Protein AF-A0A947KKY6-F1 (afdb_monomer_lite)

pLDDT: mean 88.49, std 14.15, range [33.12, 98.75]

Secondary structure (DSSP, 8-state):
--S--HHHHHHHHHHHHHHHHHHT-HHHHHHHHHHHHHHHHHHHSGGGGSTTTTSTTTT-TTHHIIIIIIIHHHHGGGPPPPP------S-HHHHHHHHHHHHTTHHHHHHHHHHHHHHH-TT--HHHHHHHHHHHHHHHHHHHHHHHHHHHHHHHHHHHHTT-PPPTTPPP-EEEETTT-SSHHHHHHH--TT-EEEE-SEEEE--EE-TT---EEEETHHHH--HHHHHHEEEE--SSP--SEEE-S---TT-EEES-EEEE-S-SSS-SSEEEES---EEEEEEEEE-----TT-------S-SSEEEES-EEEEEEEEEES-EESB-SSEEEES-EEEEES-EEES-EE--BTTTTEEE-SSEEEES-EEEEEEEEEES-EE-SSEEE-SSEEEES-EEEEEEEEEE--EEPTT-TTT-EEE-SSEEEETT-EEEEES-EEES-SSS-SEEE--SSTT-EEEEES-EETTHHHHSEEESSSEEEE-TT-B-----EEETTTTEEEEPTT-TTTT-S---------TT-----PPPP--SSSSPPSSSS---------------SS-EEPPPBSSSBSSEEEEEEEESSSEEEEEEEEETTS-EEEEEEEEEE-SEEEEEEEE-TTSPSEEEEEEEEETTEEEEEEEEE--

Sequence (654 aa):
NNNGTIPWVIDEWTETFSNLMASGDWTNAWQIAAELGHYVADSHQPLHLTVNYDGEDTGNDGIHWRYESKLFSYYLNSLPLPEGTGKYWSNTLDSVFGYIDDIYPYVDSILIDDDAASSLDPYYGSVYYESMWSELETLSIDVIHQAIMDLADIWVTAWENAGKPLPPEYQPRTIHVPTDFLSIQSAINAANDGDTVMVETGNYIETIDFNGKNIIVTSNFILTADTADISQTVIQGRTPLASVVAFHSNENSSATLCGFTIISQQNELDGGGISIYSASPTLSHLRITTKEETILGKPAVYGGSGGGIYLESSQSILSDITLTKNEAMSGGGVCALNSKLRMENLQVYQNFATGGGFSFLAQGSGMAFTNSSVFIKNSIIAKNTAAGAIIYGFGLYSNNSDIEMINVTITGNRFADGTEAYAIGSGGGIYMDNSSNLNVLNSILWDNATAEEIYVTNSGDSGAIAISHSDIEGGVDAGIELNSGQLFWLDGNFSADPQFTDTTSGDYHLLQNSACIDAGVQDTMITYNQNMDTLYFPVLEYSGTAPDIGALESSYPVTIFSTAEFPAGFHLAQNYPNPFNPETTIQYEVPRAVFVKLEIFNMVGQKIVTLVNEWQEPGRYSIDWDASQYSTGIYFYRLLADDYSSVKRCIFVK

Radius of gyration: 40.09 Å; chains: 1; bounding box: 79×69×134 Å

Structure (mmCIF, N/CA/C/O backbone):
data_AF-A0A947KKY6-F1
#
_entry.id   AF-A0A947KKY6-F1
#
loop_
_atom_site.group_PDB
_atom_site.id
_atom_site.type_symbol
_atom_site.label_atom_id
_atom_site.label_alt_id
_atom_site.label_comp_id
_atom_site.label_asym_id
_atom_site.label_entity_id
_atom_site.label_seq_id
_atom_site.pdbx_PDB_ins_code
_atom_site.Cartn_x
_atom_site.Cartn_y
_atom_site.Cartn_z
_atom_site.occupancy
_atom_site.B_iso_or_equiv
_atom_site.auth_seq_id
_atom_site.auth_comp_id
_atom_site.auth_asym_id
_atom_site.auth_atom_id
_atom_site.pdbx_PDB_model_num
ATOM 1 N N . ASN A 1 1 ? -21.334 -21.062 54.654 1.00 37.06 1 ASN A N 1
ATOM 2 C CA . ASN A 1 1 ? -20.936 -19.667 54.393 1.00 37.06 1 ASN A CA 1
ATOM 3 C C . ASN A 1 1 ? -21.388 -19.344 52.985 1.00 37.06 1 ASN A C 1
ATOM 5 O O . ASN A 1 1 ? -20.664 -19.682 52.065 1.00 37.06 1 ASN A O 1
ATOM 9 N N . ASN A 1 2 ? -22.616 -18.841 52.825 1.00 49.62 2 ASN A N 1
ATOM 10 C CA . ASN A 1 2 ? -23.270 -18.688 51.514 1.00 49.62 2 ASN A CA 1
ATOM 11 C C . ASN A 1 2 ? -23.560 -17.221 51.143 1.00 49.62 2 ASN A C 1
ATOM 13 O O . ASN A 1 2 ? -24.287 -16.986 50.188 1.00 49.62 2 ASN A O 1
ATOM 17 N N . ASN A 1 3 ? -23.015 -16.244 51.873 1.00 60.94 3 ASN A N 1
ATOM 18 C CA . ASN A 1 3 ? -23.321 -14.828 51.664 1.00 60.94 3 ASN A CA 1
ATOM 19 C C . ASN A 1 3 ? -21.999 -14.114 51.346 1.00 60.94 3 ASN A C 1
ATOM 21 O O . ASN A 1 3 ? -21.095 -14.152 52.180 1.00 60.94 3 ASN A O 1
ATOM 25 N N . GLY A 1 4 ? -21.862 -13.557 50.137 1.00 71.56 4 GLY A N 1
ATOM 26 C CA . GLY A 1 4 ? -20.655 -12.841 49.687 1.00 71.56 4 GLY A CA 1
ATOM 27 C C . GLY A 1 4 ? -20.015 -13.367 48.394 1.00 71.56 4 GLY A C 1
ATOM 28 O O . GLY A 1 4 ? -18.795 -13.488 48.321 1.00 71.56 4 GLY A O 1
ATOM 29 N N . THR A 1 5 ? -20.812 -13.729 47.382 1.00 87.25 5 THR A N 1
ATOM 30 C CA . THR A 1 5 ? -20.303 -14.228 46.087 1.00 87.25 5 THR A CA 1
ATOM 31 C C . THR A 1 5 ? -20.136 -13.143 45.024 1.00 87.25 5 THR A C 1
ATOM 33 O O . THR A 1 5 ? -19.489 -13.410 44.020 1.00 87.25 5 THR A O 1
ATOM 36 N N . ILE A 1 6 ? -20.683 -11.940 45.236 1.00 91.75 6 ILE A N 1
ATOM 37 C CA . ILE A 1 6 ? -20.732 -10.851 44.243 1.00 91.75 6 ILE A CA 1
ATOM 38 C C . ILE A 1 6 ? -19.373 -10.572 43.569 1.00 91.75 6 ILE A C 1
ATOM 40 O O . ILE A 1 6 ? -19.343 -10.616 42.341 1.00 91.75 6 ILE A O 1
ATOM 44 N N . PRO A 1 7 ? -18.247 -10.386 44.297 1.00 95.12 7 PRO A N 1
ATOM 45 C CA . PRO A 1 7 ? -16.957 -10.107 43.656 1.00 95.12 7 PRO A CA 1
ATOM 46 C C . PRO A 1 7 ? -16.520 -11.188 42.670 1.00 95.12 7 PRO A C 1
ATOM 48 O O . PRO A 1 7 ? -16.050 -10.895 41.577 1.00 95.12 7 PRO A O 1
ATOM 51 N N . TRP A 1 8 ? -16.740 -12.447 43.045 1.00 95.19 8 TRP A N 1
ATOM 52 C CA . TRP A 1 8 ? -16.384 -13.610 42.239 1.00 95.19 8 TRP A CA 1
ATOM 53 C C . TRP A 1 8 ? -17.283 -13.755 41.014 1.00 95.19 8 TRP A C 1
ATOM 55 O O . TRP A 1 8 ? -16.797 -14.114 39.951 1.00 95.19 8 TRP A O 1
ATOM 65 N N . VAL A 1 9 ? -18.580 -13.459 41.157 1.00 95.31 9 VAL A N 1
ATOM 66 C CA . VAL A 1 9 ? -19.529 -13.491 40.035 1.00 95.31 9 VAL A CA 1
ATOM 67 C C . VAL A 1 9 ? -19.189 -12.401 39.026 1.00 95.31 9 VAL A C 1
ATOM 69 O O . VAL A 1 9 ? -19.140 -12.691 37.837 1.00 95.31 9 VAL A O 1
ATOM 72 N N . ILE A 1 10 ? -18.904 -11.175 39.481 1.00 97.75 10 ILE A N 1
ATOM 73 C CA . ILE A 1 10 ? -18.508 -10.074 38.592 1.00 97.75 10 ILE A CA 1
ATOM 74 C C . ILE A 1 10 ? -17.217 -10.427 37.842 1.00 97.75 10 ILE A C 1
ATOM 76 O O . ILE A 1 10 ? -17.155 -10.235 36.629 1.00 97.75 10 ILE A O 1
ATOM 80 N N . ASP A 1 11 ? -16.212 -10.979 38.525 1.00 97.44 11 ASP A N 1
ATOM 81 C CA . ASP A 1 11 ? -14.949 -11.405 37.906 1.00 97.44 11 ASP A CA 1
ATOM 82 C C . ASP A 1 11 ? -15.165 -12.518 36.859 1.00 97.44 11 ASP A C 1
ATOM 84 O O . ASP A 1 11 ? -14.829 -12.343 35.685 1.00 97.44 11 ASP A O 1
ATOM 88 N N . GLU A 1 12 ? -15.844 -13.608 37.241 1.00 97.12 12 GLU A N 1
ATOM 89 C CA . GLU A 1 12 ? -16.170 -14.738 36.353 1.00 97.12 12 GLU A CA 1
ATOM 90 C C . GLU A 1 12 ? -16.980 -14.289 35.130 1.00 97.12 12 GLU A C 1
ATOM 92 O O . GLU A 1 12 ? -16.776 -14.756 34.004 1.00 97.12 12 GLU A O 1
ATOM 97 N N . TRP A 1 13 ? -17.920 -13.369 35.324 1.00 97.62 13 TRP A N 1
ATOM 98 C CA . TRP A 1 13 ? -18.768 -12.888 34.246 1.00 97.62 13 TRP A CA 1
ATOM 99 C C . TRP A 1 13 ? -18.091 -11.856 33.364 1.00 97.62 13 TRP A C 1
ATOM 101 O O . TRP A 1 13 ? -18.391 -11.811 32.175 1.00 97.62 13 TRP A O 1
ATOM 111 N N . THR A 1 14 ? -17.135 -11.089 33.885 1.00 98.12 14 THR A N 1
ATOM 112 C CA . THR A 1 14 ? -16.266 -10.237 33.063 1.00 98.12 14 THR A CA 1
ATOM 113 C C . THR A 1 14 ? -15.424 -11.103 32.122 1.00 98.12 14 THR A C 1
ATOM 115 O O . THR A 1 14 ? -15.345 -10.826 30.921 1.00 98.12 14 THR A O 1
ATOM 118 N N . GLU A 1 15 ? -14.862 -12.209 32.622 1.00 97.50 15 GLU A N 1
ATOM 119 C CA . GLU A 1 15 ? -14.154 -13.194 31.793 1.00 97.50 15 GLU A CA 1
ATOM 120 C C . GLU A 1 15 ? -15.099 -13.859 30.777 1.00 97.50 15 GLU A C 1
ATOM 122 O O . GLU A 1 15 ? -14.796 -13.937 29.584 1.00 97.50 15 GLU A O 1
ATOM 127 N N . THR A 1 16 ? -16.287 -14.282 31.216 1.00 97.94 16 THR A N 1
ATOM 128 C CA . THR A 1 16 ? -17.300 -14.889 30.338 1.00 97.94 16 THR A CA 1
ATOM 129 C C . THR A 1 16 ? -17.736 -13.926 29.234 1.00 97.94 16 THR A C 1
ATOM 131 O O . THR A 1 16 ? -17.810 -14.319 28.070 1.00 97.94 16 THR A O 1
ATOM 134 N N . PHE A 1 17 ? -17.971 -12.656 29.569 1.00 97.75 17 PHE A N 1
ATOM 135 C CA . PHE A 1 17 ? -18.329 -11.615 28.611 1.00 97.75 17 PHE A CA 1
ATOM 136 C C . PHE A 1 17 ? -17.224 -11.421 27.569 1.00 97.75 17 PHE A C 1
ATOM 138 O O . PHE A 1 17 ? -17.512 -11.390 26.371 1.00 97.75 17 PHE A O 1
ATOM 145 N N . SER A 1 18 ? -15.962 -11.393 28.015 1.00 97.81 18 SER A N 1
ATOM 146 C CA . SER A 1 18 ? -14.786 -11.316 27.138 1.00 97.81 18 SER A CA 1
ATOM 147 C C . SER A 1 18 ? -14.755 -12.478 26.139 1.00 97.81 18 SER A C 1
ATOM 149 O O . SER A 1 18 ? -14.636 -12.277 24.931 1.00 97.81 18 SER A O 1
ATOM 151 N N . ASN A 1 19 ? -14.929 -13.707 26.631 1.00 97.62 19 ASN A N 1
ATOM 152 C CA . ASN A 1 19 ? -14.890 -14.918 25.812 1.00 97.62 19 ASN A CA 1
ATOM 153 C C . ASN A 1 19 ? -16.040 -14.980 24.794 1.00 97.62 19 ASN A C 1
ATOM 155 O O . ASN A 1 19 ? -15.832 -15.366 23.642 1.00 97.62 19 ASN A O 1
ATOM 159 N N . LEU A 1 20 ? -17.251 -14.577 25.193 1.00 97.06 20 LEU A N 1
ATOM 160 C CA . LEU A 1 20 ? -18.410 -14.537 24.299 1.00 97.06 20 LEU A CA 1
ATOM 161 C C . LEU A 1 20 ? -18.209 -13.519 23.174 1.00 97.06 20 LEU A C 1
ATOM 163 O O . LEU A 1 20 ? -18.391 -13.873 22.008 1.00 97.06 20 LEU A O 1
ATOM 167 N N . MET A 1 21 ? -17.750 -12.307 23.504 1.00 95.75 21 MET A N 1
ATOM 168 C CA . MET A 1 21 ? -17.399 -11.284 22.515 1.00 95.75 21 MET A CA 1
ATOM 169 C C . MET A 1 21 ? -16.315 -11.778 21.549 1.00 95.75 21 MET A C 1
ATOM 171 O O . MET A 1 21 ? -16.495 -11.684 20.335 1.00 95.75 21 MET A O 1
ATOM 175 N N . ALA A 1 22 ? -15.234 -12.374 22.062 1.00 93.62 22 ALA A N 1
ATOM 176 C CA . ALA A 1 22 ? -14.146 -12.914 21.242 1.00 93.62 22 ALA A CA 1
ATOM 177 C C . ALA A 1 22 ? -14.615 -14.031 20.289 1.00 93.62 22 ALA A C 1
ATOM 179 O O . ALA A 1 22 ? -14.091 -14.180 19.187 1.00 93.62 22 ALA A O 1
ATOM 180 N N . SER A 1 23 ? -15.624 -14.809 20.694 1.00 93.56 23 SER A N 1
ATOM 181 C CA . SER A 1 23 ? -16.222 -15.868 19.870 1.00 93.56 23 SER A CA 1
ATOM 182 C C . SER A 1 23 ? -17.285 -15.377 18.873 1.00 93.56 23 SER A C 1
ATOM 184 O O . SE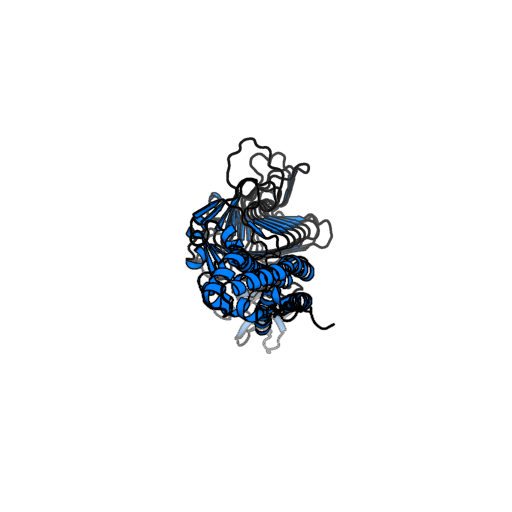R A 1 23 ? -17.739 -16.158 18.035 1.00 93.56 23 SER A O 1
ATOM 186 N N . GLY A 1 24 ? -17.693 -14.104 18.952 1.00 91.19 24 GLY A N 1
ATOM 187 C CA . GLY A 1 24 ? -18.771 -13.529 18.144 1.00 91.19 24 GLY A CA 1
ATOM 188 C C . GLY A 1 24 ? -20.189 -13.918 18.588 1.00 91.19 24 GLY A C 1
ATOM 189 O O . GLY A 1 24 ? -21.147 -13.654 17.857 1.00 91.19 24 GLY A O 1
ATOM 190 N N . ASP A 1 25 ? -20.360 -14.526 19.768 1.00 93.81 25 ASP A N 1
ATOM 191 C CA . ASP A 1 25 ? -21.670 -14.875 20.335 1.00 93.81 25 ASP A CA 1
ATOM 192 C C . ASP A 1 25 ? -22.307 -13.677 21.054 1.00 93.81 25 ASP A C 1
ATOM 194 O O . ASP A 1 25 ? -22.448 -13.610 22.278 1.00 93.81 25 ASP A O 1
ATOM 198 N N . TRP A 1 26 ? -22.698 -12.693 20.252 1.00 91.06 26 TRP A N 1
ATOM 199 C CA . TRP A 1 26 ? -23.217 -11.421 20.741 1.00 91.06 26 TRP A CA 1
ATOM 200 C C . TRP A 1 26 ? -24.573 -11.519 21.432 1.00 91.06 26 TRP A C 1
ATOM 202 O O . TRP A 1 26 ? -24.880 -10.693 22.284 1.00 91.06 26 TRP A O 1
ATOM 212 N N . THR A 1 27 ? -25.377 -12.537 21.112 1.00 91.12 27 THR A N 1
ATOM 213 C CA . THR A 1 27 ? -26.677 -12.728 21.774 1.00 91.12 27 THR A CA 1
ATOM 214 C C . THR A 1 27 ? -26.476 -13.013 23.260 1.00 91.12 27 THR A C 1
ATOM 216 O O . THR A 1 27 ? -27.096 -12.362 24.099 1.00 91.12 27 THR A O 1
ATOM 219 N N . ASN A 1 28 ? -25.568 -13.936 23.587 1.00 94.69 28 ASN A N 1
ATOM 220 C CA . ASN A 1 28 ? -25.238 -14.240 24.975 1.00 94.69 28 ASN A CA 1
ATOM 221 C C . ASN A 1 28 ? -24.375 -13.139 25.605 1.00 94.69 28 ASN A C 1
ATOM 223 O O . ASN A 1 28 ? -24.549 -12.838 26.783 1.00 94.69 28 ASN A O 1
ATOM 227 N N . ALA A 1 29 ? -23.499 -12.487 24.830 1.00 95.56 29 ALA A N 1
ATOM 228 C CA . ALA A 1 29 ? -22.700 -11.368 25.326 1.00 95.56 29 ALA A CA 1
ATOM 229 C C . ALA A 1 29 ? -23.587 -10.227 25.862 1.00 95.56 29 ALA A C 1
ATOM 231 O O . ALA A 1 29 ? -23.344 -9.733 26.961 1.00 95.56 29 ALA A O 1
ATOM 232 N N . TRP A 1 30 ? -24.664 -9.863 25.153 1.00 93.56 30 TRP A N 1
ATOM 233 C CA . TRP A 1 30 ? -25.605 -8.839 25.624 1.00 93.56 30 TRP A CA 1
ATOM 234 C C . TRP A 1 30 ? -26.342 -9.227 26.898 1.00 93.56 30 TRP A C 1
ATOM 236 O O . TRP A 1 30 ? -26.585 -8.372 27.749 1.00 93.56 30 TRP A O 1
ATOM 246 N N . GLN A 1 31 ? -26.672 -10.510 27.050 1.00 95.50 31 GLN A N 1
ATOM 247 C CA . GLN A 1 31 ? -27.273 -10.995 28.283 1.00 95.50 31 GLN A CA 1
ATOM 248 C C . GLN A 1 31 ? -26.300 -10.847 29.459 1.00 95.50 31 GLN A C 1
ATOM 250 O O . GLN A 1 31 ? -26.678 -10.288 30.483 1.00 95.50 31 GLN A O 1
ATOM 255 N N . ILE A 1 32 ? -25.040 -11.266 29.299 1.00 97.19 32 ILE A N 1
ATOM 256 C CA . ILE A 1 32 ? -24.029 -11.117 30.355 1.00 97.19 32 ILE A CA 1
ATOM 257 C C . ILE A 1 32 ? -23.760 -9.642 30.673 1.00 97.19 32 ILE A C 1
ATOM 259 O O . ILE A 1 32 ? -23.644 -9.294 31.842 1.00 97.19 32 ILE A O 1
ATOM 263 N N . ALA A 1 33 ? -23.725 -8.756 29.674 1.00 96.12 33 ALA A N 1
ATOM 264 C CA . ALA A 1 33 ? -23.552 -7.321 29.904 1.00 96.12 33 ALA A CA 1
ATOM 265 C C . ALA A 1 33 ? -24.670 -6.727 30.780 1.00 96.12 33 ALA A C 1
ATOM 267 O O . ALA A 1 33 ? -24.388 -5.954 31.697 1.00 96.12 33 ALA A O 1
ATOM 268 N N . ALA A 1 34 ? -25.928 -7.104 30.520 1.00 95.88 34 ALA A N 1
ATOM 269 C CA . ALA A 1 34 ? -27.076 -6.661 31.310 1.00 95.88 34 ALA A CA 1
ATOM 270 C C . ALA A 1 34 ? -27.026 -7.199 32.745 1.00 95.88 34 ALA A C 1
ATOM 272 O O . ALA A 1 34 ? -27.291 -6.471 33.700 1.00 95.88 34 ALA A O 1
ATOM 273 N N . GLU A 1 35 ? -26.656 -8.465 32.896 1.00 96.56 35 GLU A N 1
ATOM 274 C CA . GLU A 1 35 ? -26.618 -9.118 34.195 1.00 96.56 35 GLU A CA 1
ATOM 275 C C . GLU A 1 35 ? -25.405 -8.646 35.035 1.00 96.56 35 GLU A C 1
ATOM 277 O O . GLU A 1 35 ? -25.525 -8.471 36.246 1.00 96.56 35 GLU A O 1
ATOM 282 N N . LEU A 1 36 ? -24.268 -8.306 34.409 1.00 97.62 36 LEU A N 1
ATOM 283 C CA . LEU A 1 36 ? -23.180 -7.550 35.053 1.00 97.62 36 LEU A CA 1
ATOM 284 C C . LEU A 1 36 ? -23.681 -6.204 35.587 1.00 97.62 36 LEU A C 1
ATOM 286 O O . LEU A 1 36 ? -23.349 -5.836 36.710 1.00 97.62 36 LEU A O 1
ATOM 290 N N . GLY A 1 37 ? -24.523 -5.501 34.824 1.00 97.06 37 GLY A N 1
ATOM 291 C CA . GLY A 1 37 ? -25.162 -4.266 35.283 1.00 97.06 37 GLY A CA 1
ATOM 292 C C . GLY A 1 37 ? -25.981 -4.454 36.561 1.00 97.06 37 GLY A C 1
ATOM 293 O O . GLY A 1 37 ? -25.940 -3.596 37.438 1.00 97.06 37 GLY A O 1
ATOM 294 N N . HIS A 1 38 ? -26.669 -5.590 36.703 1.00 95.31 38 HIS A N 1
ATOM 295 C CA . HIS A 1 38 ? -27.399 -5.927 37.925 1.00 95.31 38 HIS A CA 1
ATOM 296 C C . HIS A 1 38 ? -26.457 -6.175 39.111 1.00 95.31 38 HIS A C 1
ATOM 298 O O . HIS A 1 38 ? -26.617 -5.533 40.145 1.00 95.31 38 HIS A O 1
ATOM 304 N N . TYR A 1 39 ? -25.448 -7.039 38.961 1.00 96.19 39 TYR A N 1
ATOM 305 C CA . TYR A 1 39 ? -24.531 -7.358 40.064 1.00 96.19 39 TYR A CA 1
ATOM 306 C C . TYR A 1 39 ? -23.663 -6.175 40.497 1.00 96.19 39 TYR A C 1
ATOM 308 O O . TYR A 1 39 ? -23.368 -6.050 41.684 1.00 96.19 39 TYR A O 1
ATOM 316 N N . VAL A 1 40 ? -23.256 -5.311 39.561 1.00 97.44 40 VAL A N 1
ATOM 317 C CA . VAL A 1 40 ? -22.513 -4.083 39.877 1.00 97.44 40 VAL A CA 1
ATOM 318 C C . VAL A 1 40 ? -23.415 -3.071 40.584 1.00 97.44 40 VAL A C 1
ATOM 320 O O . VAL A 1 40 ? -22.971 -2.419 41.520 1.00 97.44 40 VAL A O 1
ATOM 323 N N . ALA A 1 41 ? -24.688 -2.947 40.200 1.00 95.25 41 ALA A N 1
ATOM 324 C CA . ALA A 1 41 ? -25.619 -2.086 40.930 1.00 95.25 41 ALA A CA 1
ATOM 325 C C . ALA A 1 41 ? -25.845 -2.582 42.371 1.00 95.25 41 ALA A C 1
ATOM 327 O O . ALA A 1 41 ? -25.767 -1.787 43.306 1.00 95.25 41 ALA A O 1
ATOM 328 N N . ASP A 1 42 ? -26.046 -3.890 42.558 1.00 94.69 42 ASP A N 1
ATOM 329 C CA . ASP A 1 42 ? -26.214 -4.506 43.881 1.00 94.69 42 ASP A CA 1
ATOM 330 C C . ASP A 1 42 ? -24.950 -4.349 44.746 1.00 94.69 42 ASP A C 1
ATOM 332 O O . ASP A 1 42 ? -25.038 -4.046 45.933 1.00 94.69 42 ASP A O 1
ATOM 336 N N . SER A 1 43 ? -23.752 -4.487 44.163 1.00 95.75 43 SER A N 1
ATOM 337 C CA . SER A 1 43 ? -22.485 -4.308 44.890 1.00 95.75 43 SER A CA 1
ATOM 338 C C . SER A 1 43 ? -22.243 -2.870 45.355 1.00 95.75 43 SER A C 1
ATOM 340 O O . SER A 1 43 ? -21.465 -2.650 46.283 1.00 95.75 43 SER A O 1
ATOM 342 N N . HIS A 1 44 ? -22.921 -1.908 44.728 1.00 96.50 44 HIS A N 1
ATOM 343 C CA . HIS A 1 44 ? -22.907 -0.505 45.112 1.00 96.50 44 HIS A CA 1
ATOM 344 C C . HIS A 1 44 ? -24.044 -0.143 46.065 1.00 96.50 44 HIS A C 1
ATOM 346 O O . HIS A 1 44 ? -24.044 0.946 46.618 1.00 96.50 44 HIS A O 1
ATOM 352 N N . GLN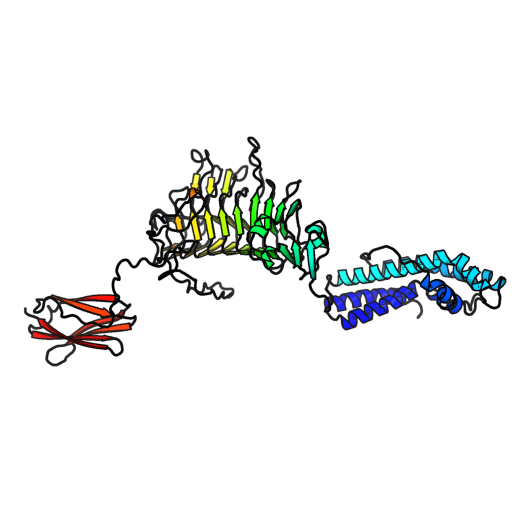 A 1 45 ? -25.007 -1.023 46.322 1.00 95.06 45 GLN A N 1
ATOM 353 C CA . GLN A 1 45 ? -26.030 -0.770 47.327 1.00 95.06 45 GLN A CA 1
ATOM 354 C C . GLN A 1 45 ? -25.446 -1.124 48.715 1.00 95.06 45 GLN A C 1
ATOM 356 O O . GLN A 1 45 ? -25.224 -2.304 48.988 1.00 95.06 45 GLN A O 1
ATOM 361 N N . PRO A 1 46 ? -25.195 -0.163 49.635 1.00 95.69 46 PRO A N 1
ATOM 362 C CA . PRO A 1 46 ? -24.433 -0.472 50.851 1.00 95.69 46 PRO A CA 1
ATOM 363 C C . PRO A 1 46 ? -25.088 -1.540 51.739 1.00 95.69 46 PRO A C 1
ATOM 365 O O . PRO A 1 46 ? -24.400 -2.386 52.306 1.00 95.69 46 PRO A O 1
ATOM 368 N N . LEU A 1 47 ? -26.422 -1.556 51.834 1.00 95.50 47 LEU A N 1
ATOM 369 C CA . LEU A 1 47 ? -27.167 -2.535 52.634 1.00 95.50 47 LEU A CA 1
ATOM 370 C C . LEU A 1 47 ? -27.034 -3.968 52.082 1.00 95.50 47 LEU A C 1
ATOM 372 O O . LEU A 1 47 ? -27.090 -4.910 52.868 1.00 95.50 47 LEU A O 1
ATOM 376 N N . HIS A 1 48 ? 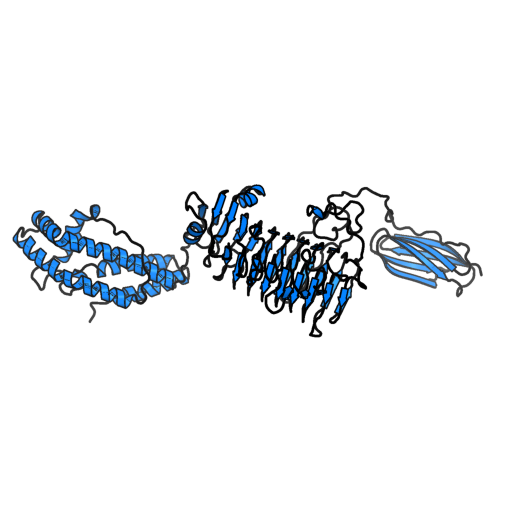-26.773 -4.164 50.784 1.00 94.62 48 HIS A N 1
ATOM 377 C CA . HIS A 1 48 ? -26.497 -5.488 50.198 1.00 94.62 48 HIS A CA 1
ATOM 378 C C . HIS A 1 48 ? -25.140 -6.061 50.643 1.00 94.62 48 HIS A C 1
ATOM 380 O O . HIS A 1 48 ? -24.895 -7.262 50.503 1.00 94.62 48 HIS A O 1
ATOM 386 N N . LEU A 1 49 ? -24.266 -5.234 51.229 1.00 93.31 49 LEU A N 1
ATOM 387 C CA . LEU A 1 49 ? -22.939 -5.626 51.721 1.00 93.31 49 LEU A CA 1
ATOM 388 C C . LEU A 1 49 ? -22.943 -6.084 53.189 1.00 93.31 49 LEU A C 1
ATOM 390 O O . LEU A 1 49 ? -21.896 -6.447 53.730 1.00 93.31 49 LEU A O 1
ATOM 394 N N . THR A 1 50 ? -24.103 -6.101 53.851 1.00 91.88 50 THR A N 1
ATOM 395 C CA . THR A 1 50 ? -24.246 -6.529 55.249 1.00 91.88 50 THR A CA 1
ATOM 396 C C . THR A 1 50 ? -25.279 -7.642 55.412 1.00 91.88 50 THR A C 1
ATOM 398 O O . THR A 1 50 ? -26.207 -7.804 54.626 1.00 91.88 50 THR A O 1
ATOM 401 N N . VAL A 1 51 ? -25.138 -8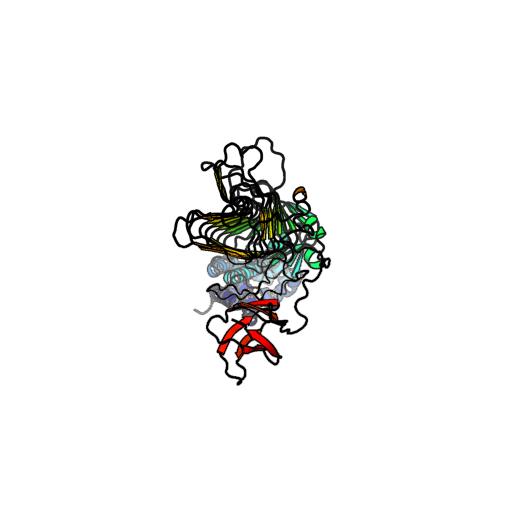.432 56.478 1.00 91.38 51 VAL A N 1
ATOM 402 C CA . VAL A 1 51 ? -26.173 -9.399 56.881 1.00 91.38 51 VAL A CA 1
ATOM 403 C C . VAL A 1 51 ? -27.404 -8.709 57.472 1.00 91.38 51 VAL A C 1
ATOM 405 O O . VAL A 1 51 ? -28.498 -9.256 57.371 1.00 91.38 51 VAL A O 1
ATOM 408 N N . ASN A 1 52 ? -27.239 -7.501 58.022 1.00 93.50 52 ASN A N 1
ATOM 409 C CA . ASN A 1 52 ? -28.312 -6.679 58.588 1.00 93.50 52 ASN A CA 1
ATOM 410 C C . ASN A 1 52 ? -28.946 -5.759 57.526 1.00 93.50 52 ASN A C 1
ATOM 412 O O . ASN A 1 52 ? -29.209 -4.586 57.777 1.00 93.50 52 ASN A O 1
ATOM 416 N N . TYR A 1 53 ? -29.131 -6.273 56.309 1.00 92.75 53 TYR A N 1
ATOM 417 C CA . TYR A 1 53 ? -29.530 -5.470 55.151 1.00 92.75 53 TYR A CA 1
ATOM 418 C C . TYR A 1 53 ? -30.883 -4.763 55.347 1.00 92.75 53 TYR A C 1
ATOM 420 O O . TYR A 1 53 ? -31.070 -3.657 54.851 1.00 92.75 53 TYR A O 1
ATOM 428 N N . ASP A 1 54 ? -31.809 -5.371 56.101 1.00 95.88 54 ASP A N 1
ATOM 429 C CA . ASP A 1 54 ? -33.131 -4.799 56.397 1.00 95.88 54 ASP A CA 1
ATOM 430 C C . ASP A 1 54 ? -33.272 -4.248 57.826 1.00 95.88 54 ASP A C 1
ATOM 432 O O . ASP A 1 54 ? -34.375 -3.911 58.255 1.00 95.88 54 ASP A O 1
ATOM 436 N N . GLY A 1 55 ? -32.161 -4.112 58.559 1.00 95.12 55 GLY A N 1
ATOM 437 C CA . GLY A 1 55 ? -32.128 -3.407 59.843 1.00 95.12 55 GLY A CA 1
ATOM 438 C C . GLY A 1 55 ? -32.638 -4.184 61.064 1.00 95.12 55 GLY A C 1
ATOM 439 O O . GLY A 1 55 ? -32.702 -3.609 62.151 1.00 95.12 55 GLY A O 1
ATOM 440 N N . GLU A 1 56 ? -32.974 -5.468 60.920 1.00 95.25 56 GLU A N 1
ATOM 441 C CA . GLU A 1 56 ? -33.565 -6.309 61.976 1.00 95.25 56 GLU A CA 1
ATOM 442 C C . GLU A 1 56 ? -32.701 -6.423 63.245 1.00 95.25 56 GLU A C 1
ATOM 444 O O . GLU A 1 56 ? -33.218 -6.464 64.365 1.00 95.25 56 GLU A O 1
ATOM 449 N N . ASP A 1 57 ? -31.376 -6.431 63.097 1.00 94.62 57 ASP A N 1
ATOM 450 C CA . ASP A 1 57 ? -30.446 -6.554 64.224 1.00 94.62 57 ASP A CA 1
ATOM 451 C C . ASP A 1 57 ? -30.237 -5.224 64.969 1.00 94.62 57 ASP A C 1
ATOM 453 O O . ASP A 1 57 ? -29.779 -5.216 66.117 1.00 94.62 57 ASP A O 1
ATOM 457 N N . THR A 1 58 ? -30.565 -4.096 64.331 1.00 94.06 58 THR A N 1
ATOM 458 C CA . THR A 1 58 ? -30.367 -2.738 64.868 1.00 94.06 58 THR A CA 1
ATOM 459 C C . THR A 1 58 ? -31.672 -2.036 65.238 1.00 94.06 58 THR A C 1
ATOM 461 O O . THR A 1 58 ? -31.635 -1.033 65.946 1.00 94.06 58 THR A O 1
ATOM 464 N N . GLY A 1 59 ? -32.824 -2.604 64.867 1.00 94.06 59 GLY A N 1
ATOM 465 C CA . GLY A 1 59 ? -34.152 -2.039 65.123 1.00 94.06 59 GLY A CA 1
ATOM 466 C C . GLY A 1 59 ? -34.674 -1.127 64.008 1.00 94.06 59 GLY A C 1
ATOM 467 O O . GLY A 1 59 ? -35.657 -0.418 64.220 1.00 94.06 59 GLY A O 1
ATOM 468 N N . ASN A 1 60 ? -34.047 -1.166 62.831 1.00 95.75 60 ASN A N 1
ATOM 469 C CA . ASN A 1 60 ? -34.379 -0.367 61.649 1.00 95.75 60 ASN A CA 1
ATOM 470 C C . ASN A 1 60 ? -35.274 -1.128 60.648 1.00 95.75 60 ASN A C 1
ATOM 472 O O . ASN A 1 60 ? -35.265 -0.803 59.461 1.00 95.75 60 ASN A O 1
ATOM 476 N N . ASP A 1 61 ? -36.048 -2.118 61.108 1.00 95.69 61 ASP A N 1
ATOM 477 C CA . ASP A 1 61 ? -36.868 -3.038 60.299 1.00 95.69 61 ASP A CA 1
ATOM 478 C C . ASP A 1 61 ? -37.487 -2.378 59.053 1.00 95.69 61 ASP A C 1
ATOM 480 O O . ASP A 1 61 ? -38.279 -1.433 59.157 1.00 95.69 61 ASP A O 1
ATOM 484 N N . GLY A 1 62 ? -37.157 -2.876 57.861 1.00 95.38 62 GLY A N 1
ATOM 485 C CA . GLY A 1 62 ? -37.684 -2.382 56.584 1.00 95.38 62 GLY A CA 1
ATOM 486 C C . GLY A 1 62 ? -36.859 -1.267 55.924 1.00 95.38 62 GLY A C 1
ATOM 487 O O . GLY A 1 62 ? -37.338 -0.662 54.954 1.00 95.38 62 GLY A O 1
ATOM 488 N N . ILE A 1 63 ? -35.675 -0.929 56.454 1.00 96.81 63 ILE A N 1
ATOM 489 C CA . ILE A 1 63 ? -34.815 0.140 55.912 1.00 96.81 63 ILE A CA 1
ATOM 490 C C . ILE A 1 63 ? -34.386 -0.135 54.473 1.00 96.81 63 ILE A C 1
ATOM 492 O O . ILE A 1 63 ? -34.301 0.806 53.685 1.00 96.81 63 ILE A O 1
ATOM 496 N N . HIS A 1 64 ? -34.227 -1.400 54.081 1.00 95.62 64 HIS A N 1
ATOM 497 C CA . HIS A 1 64 ? -33.826 -1.757 52.724 1.00 95.62 64 HIS A CA 1
ATOM 498 C C . HIS A 1 64 ? -34.797 -1.181 51.687 1.00 95.62 64 HIS A C 1
ATOM 500 O O . HIS A 1 64 ? -34.404 -0.450 50.777 1.00 95.62 64 HIS A O 1
ATOM 506 N N . TRP A 1 65 ? -36.097 -1.416 51.881 1.00 95.38 65 TRP A N 1
ATOM 507 C CA . TRP A 1 65 ? -37.130 -0.890 50.990 1.00 95.38 65 TRP A CA 1
ATOM 508 C C . TRP A 1 65 ? -37.283 0.634 51.098 1.00 95.38 65 TRP A C 1
ATOM 510 O O . TRP A 1 65 ? -37.512 1.306 50.086 1.00 95.38 65 TRP A O 1
ATOM 520 N N . ARG A 1 66 ? -37.163 1.201 52.309 1.00 95.69 66 ARG A N 1
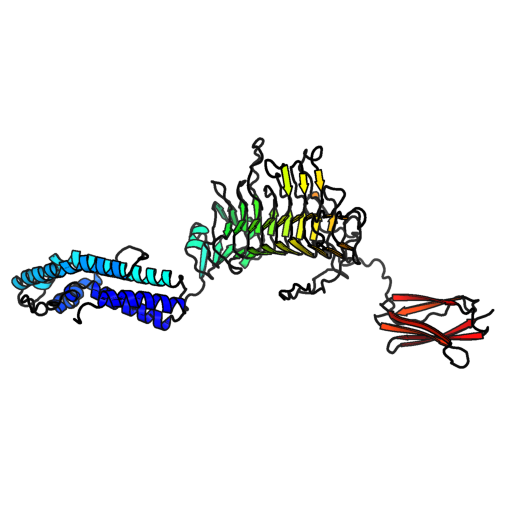ATOM 521 C CA . ARG A 1 66 ? -37.270 2.657 52.509 1.00 95.69 66 ARG A CA 1
ATOM 522 C C . ARG A 1 66 ? -36.160 3.398 51.768 1.00 95.69 66 ARG A C 1
ATOM 524 O O . ARG A 1 66 ? -36.461 4.359 51.062 1.00 95.69 66 ARG A O 1
ATOM 531 N N . TYR A 1 67 ? -34.920 2.936 51.886 1.00 95.00 67 TYR A N 1
ATOM 532 C CA . TYR A 1 67 ? -33.772 3.551 51.233 1.00 95.00 67 TYR A CA 1
ATOM 533 C C . TYR A 1 67 ? -33.748 3.260 49.727 1.00 95.00 67 TYR A C 1
ATOM 535 O O . TYR A 1 67 ? -33.849 4.189 48.933 1.00 95.00 67 TYR A O 1
ATOM 543 N N . GLU A 1 68 ? -33.691 1.994 49.306 1.00 91.75 68 GLU A N 1
ATOM 544 C CA . GLU A 1 68 ? -33.452 1.650 47.895 1.00 91.75 68 GLU A CA 1
ATOM 545 C C . GLU A 1 68 ? -34.656 1.965 46.998 1.00 91.75 68 GLU A C 1
ATOM 547 O O . GLU A 1 68 ? -34.524 2.552 45.927 1.00 91.75 68 GLU A O 1
ATOM 552 N N . SER A 1 69 ? -35.864 1.604 47.433 1.00 89.25 69 SER A N 1
ATOM 553 C CA . SER A 1 69 ? -37.054 1.771 46.597 1.00 89.25 69 SER A CA 1
ATOM 554 C C . SER A 1 69 ? -37.720 3.123 46.820 1.00 89.25 69 SER A C 1
ATOM 556 O O . SER A 1 69 ? -38.029 3.851 45.871 1.00 89.25 69 SER A O 1
ATOM 558 N N . LYS A 1 70 ? -38.029 3.455 48.079 1.00 92.94 70 LYS A N 1
ATOM 559 C CA . LYS A 1 70 ? -38.967 4.542 48.358 1.00 92.94 70 LYS A CA 1
ATOM 560 C C . LYS A 1 70 ? -38.314 5.918 48.290 1.00 92.94 70 LYS A C 1
ATOM 562 O O . LYS A 1 70 ? -38.887 6.787 47.630 1.00 92.94 70 LYS A O 1
ATOM 567 N N . LEU A 1 71 ? -37.141 6.105 48.892 1.00 91.56 71 LEU A N 1
ATOM 568 C CA . LEU A 1 71 ? -36.387 7.359 48.832 1.00 91.56 71 LEU A CA 1
ATOM 569 C C . LEU A 1 71 ? -36.073 7.722 47.375 1.00 91.56 71 LEU A C 1
ATOM 571 O O . LEU A 1 71 ? -36.506 8.772 46.903 1.00 91.56 71 LEU A O 1
ATOM 575 N N . PHE A 1 72 ? -35.451 6.816 46.615 1.00 88.12 72 PHE A N 1
ATOM 576 C CA . PHE A 1 72 ? -35.103 7.081 45.214 1.00 88.12 72 PHE A CA 1
ATOM 577 C C . PHE A 1 72 ? -36.316 7.306 44.307 1.00 88.12 72 PHE A C 1
ATOM 579 O O . PHE A 1 72 ? -36.218 8.084 43.360 1.00 88.12 72 PHE A O 1
ATOM 586 N N . SER A 1 73 ? -37.495 6.747 44.614 1.00 88.38 73 SER A N 1
ATOM 587 C CA . SER A 1 73 ? -38.714 7.051 43.844 1.00 88.38 73 SER A CA 1
ATOM 588 C C . SER A 1 73 ? -39.088 8.544 43.831 1.00 88.38 73 SER A C 1
ATOM 590 O O . SER A 1 73 ? -39.762 8.989 42.900 1.00 88.38 73 SER A O 1
ATOM 592 N N . TYR A 1 74 ? -38.644 9.325 44.825 1.00 85.25 74 TYR A N 1
ATOM 593 C CA . TYR A 1 74 ? -38.854 10.775 44.875 1.00 85.25 74 TYR A CA 1
ATOM 594 C C . TYR A 1 74 ? -37.830 11.568 44.048 1.00 85.25 74 TYR A C 1
ATOM 596 O O . TYR A 1 74 ? -38.175 12.639 43.547 1.00 85.25 74 TYR A O 1
ATOM 604 N N . TYR A 1 75 ? -36.612 11.044 43.868 1.00 85.88 75 TYR A N 1
ATOM 605 C CA . TYR A 1 75 ? -35.456 11.805 43.368 1.00 85.88 75 TYR A CA 1
ATOM 606 C C . TYR A 1 75 ? -34.817 11.245 42.088 1.00 85.88 75 TYR A C 1
ATOM 608 O O . TYR A 1 75 ? -33.937 11.886 41.519 1.00 85.88 75 TYR A O 1
ATOM 616 N N . LEU A 1 76 ? -35.277 10.096 41.580 1.00 83.50 76 LEU A N 1
ATOM 617 C CA . LEU A 1 76 ? -34.687 9.420 40.416 1.00 83.50 76 LEU A CA 1
ATOM 618 C C . LEU A 1 76 ? -34.542 10.338 39.190 1.00 83.50 76 LEU A C 1
ATOM 620 O O . LEU A 1 76 ? -33.503 10.352 38.543 1.00 83.50 76 LEU A O 1
ATOM 624 N N . ASN A 1 77 ? -35.561 11.152 38.896 1.00 83.38 77 ASN A N 1
ATOM 625 C CA . ASN A 1 77 ? -35.555 12.056 37.736 1.00 83.38 77 ASN A CA 1
ATOM 626 C C . ASN A 1 77 ? -34.645 13.288 37.906 1.00 83.38 77 ASN A C 1
ATOM 628 O O . ASN A 1 77 ? -34.488 14.054 36.957 1.00 83.38 77 ASN A O 1
ATOM 632 N N . SER A 1 78 ? -34.105 13.519 39.105 1.00 81.31 78 SER A N 1
ATOM 633 C CA . SER A 1 78 ? -33.208 14.639 39.418 1.00 81.31 78 SER A CA 1
ATOM 634 C C . SER A 1 78 ? -31.745 14.227 39.584 1.00 81.31 78 SER A C 1
ATOM 636 O O . SER A 1 78 ? -30.907 15.101 39.791 1.00 81.31 78 SER A O 1
ATOM 638 N N . LEU A 1 79 ? -31.426 12.932 39.483 1.00 85.00 79 LEU A N 1
ATOM 639 C CA . LEU A 1 79 ? -30.052 12.454 39.611 1.00 85.00 79 LEU A CA 1
ATOM 640 C C . LEU A 1 79 ? -29.217 12.861 38.382 1.00 85.00 79 LEU A C 1
ATOM 642 O O . LEU A 1 79 ? -29.611 12.559 37.251 1.00 85.00 79 LEU A O 1
ATOM 646 N N . PRO A 1 80 ? -28.070 13.539 38.567 1.00 87.88 80 PRO A N 1
ATOM 647 C CA . PRO A 1 80 ? -27.157 13.828 37.467 1.00 87.88 80 PRO A CA 1
ATOM 648 C C . PRO A 1 80 ? -26.486 12.540 36.972 1.00 87.88 80 PRO A C 1
ATOM 650 O O . PRO A 1 80 ? -26.316 11.595 37.739 1.00 87.88 80 PRO A O 1
ATOM 653 N N . LEU A 1 81 ? -26.056 12.515 35.709 1.00 86.19 81 LEU A N 1
ATOM 654 C CA . LEU A 1 81 ? -25.145 11.482 35.205 1.00 86.19 81 LEU A CA 1
ATOM 655 C C . LEU A 1 81 ? -23.691 11.910 35.458 1.00 86.19 81 LEU A C 1
ATOM 657 O O . LEU A 1 81 ? -23.402 13.105 35.333 1.00 86.19 81 LEU A O 1
ATOM 661 N N . PRO A 1 82 ? -22.782 10.977 35.785 1.00 90.56 82 PRO A N 1
ATOM 662 C CA . PRO A 1 82 ? -21.364 11.294 35.882 1.00 90.56 82 PRO A CA 1
ATOM 663 C C . PRO A 1 82 ? -20.783 11.622 34.498 1.00 90.56 82 PRO A C 1
ATOM 665 O O . PRO A 1 82 ? -21.217 11.084 33.477 1.00 90.56 82 PRO A O 1
ATOM 668 N N . GLU A 1 83 ? -19.774 12.493 34.460 1.00 85.50 83 GLU A N 1
ATOM 669 C CA . GLU A 1 83 ? -18.944 12.702 33.271 1.00 85.50 83 GLU A CA 1
ATOM 670 C C . GLU A 1 83 ? -17.725 11.774 33.329 1.00 85.50 83 GLU A C 1
ATOM 672 O O . GLU A 1 83 ? -16.995 11.758 34.321 1.00 85.50 83 GLU A O 1
ATOM 677 N N . GLY A 1 84 ? -17.466 11.021 32.259 1.00 84.94 84 GLY A N 1
ATOM 678 C CA . GLY A 1 84 ? -16.310 10.132 32.205 1.00 84.94 84 GLY A CA 1
ATOM 679 C C . GLY A 1 84 ? -16.334 9.152 31.037 1.00 84.94 84 GLY A C 1
ATOM 680 O O . GLY A 1 84 ? -17.278 9.098 30.251 1.00 84.94 84 GLY A O 1
ATOM 681 N N . THR A 1 85 ? -15.262 8.372 30.936 1.00 84.50 85 THR A N 1
ATOM 682 C CA . THR A 1 85 ? -15.092 7.264 29.989 1.00 84.50 85 THR A CA 1
ATOM 683 C C . THR A 1 85 ? -14.518 6.070 30.733 1.00 84.50 85 THR A C 1
ATOM 685 O O . THR A 1 85 ? -13.638 6.268 31.577 1.00 84.50 85 THR A O 1
ATOM 688 N N . GLY A 1 86 ? -14.977 4.867 30.385 1.00 89.19 86 GLY A N 1
ATOM 689 C CA . GLY A 1 86 ? -14.516 3.637 31.020 1.00 89.19 86 GLY A CA 1
ATOM 690 C C . GLY A 1 86 ? -13.011 3.405 30.842 1.00 89.19 86 GLY A C 1
ATOM 691 O O . GLY A 1 86 ? -12.412 3.825 29.846 1.00 89.19 86 GLY A O 1
ATOM 692 N N . LYS A 1 87 ? -12.399 2.747 31.819 1.00 94.50 87 LYS A N 1
ATOM 693 C CA . LYS A 1 87 ? -10.970 2.455 31.920 1.00 94.50 87 LYS A CA 1
ATOM 694 C C . LYS A 1 87 ? -10.746 0.958 32.064 1.00 94.50 87 LYS A C 1
ATOM 696 O O . LYS A 1 87 ? -11.551 0.238 32.637 1.00 94.50 87 LYS A O 1
ATOM 701 N N . TYR A 1 88 ? -9.601 0.508 31.571 1.00 96.69 88 TYR A N 1
ATOM 702 C CA . TYR A 1 88 ? -9.168 -0.871 31.735 1.00 96.69 88 TYR A CA 1
ATOM 703 C C . TYR A 1 88 ? -8.737 -1.154 33.181 1.00 96.69 88 TYR A C 1
ATOM 705 O O . TYR A 1 88 ? -7.915 -0.422 33.745 1.00 96.69 88 TYR A O 1
ATOM 713 N N . TRP A 1 89 ? -9.229 -2.250 33.755 1.00 97.19 89 TRP A N 1
ATOM 714 C CA . TRP A 1 89 ? -8.770 -2.798 35.028 1.00 97.19 89 TRP A CA 1
ATOM 715 C C . TRP A 1 89 ? -7.827 -3.978 34.803 1.00 97.19 89 TRP A C 1
ATOM 717 O O . TRP A 1 89 ? -8.153 -4.941 34.117 1.00 97.19 89 TRP A O 1
ATOM 727 N N . SER A 1 90 ? -6.649 -3.946 35.434 1.00 94.88 90 SER A N 1
ATOM 728 C CA . SER A 1 90 ? -5.685 -5.052 35.339 1.00 94.88 90 SER A CA 1
ATOM 729 C C . SER A 1 90 ? -6.102 -6.304 36.110 1.00 94.88 90 SER A C 1
ATOM 731 O O . SER A 1 90 ? -5.587 -7.382 35.825 1.00 94.88 90 SER A O 1
ATOM 733 N N . ASN A 1 91 ? -6.971 -6.155 37.111 1.00 96.62 91 ASN A N 1
ATOM 734 C CA . ASN A 1 91 ? -7.541 -7.245 37.894 1.00 96.62 91 ASN A CA 1
ATOM 735 C C . ASN A 1 91 ? -8.936 -6.823 38.371 1.00 96.62 91 ASN A C 1
ATOM 737 O O . ASN A 1 91 ? -9.052 -5.977 39.258 1.00 96.62 91 ASN A O 1
ATOM 741 N N . THR A 1 92 ? -9.977 -7.397 37.768 1.00 96.88 92 THR A N 1
ATOM 742 C CA . THR A 1 92 ? -11.370 -7.066 38.086 1.00 96.88 92 THR A CA 1
ATOM 743 C C . THR A 1 92 ? -11.708 -7.396 39.534 1.00 96.88 92 THR A C 1
ATOM 745 O O . THR A 1 92 ? -12.298 -6.565 40.218 1.00 96.88 92 THR A O 1
ATOM 748 N N . LEU A 1 93 ? -11.287 -8.560 40.035 1.00 96.81 93 LEU A N 1
ATOM 749 C CA . LEU A 1 93 ? -11.552 -8.979 41.409 1.00 96.81 93 LEU A CA 1
ATOM 750 C C . LEU A 1 93 ? -10.980 -7.999 42.447 1.00 96.81 93 LEU A C 1
ATOM 752 O O . LEU A 1 93 ? -11.680 -7.633 43.391 1.00 96.81 93 LEU A O 1
ATOM 756 N N . ASP A 1 94 ? -9.733 -7.552 42.263 1.00 97.38 94 ASP A N 1
ATOM 757 C CA . ASP A 1 94 ? -9.093 -6.593 43.176 1.00 97.38 94 ASP A CA 1
ATOM 758 C C . ASP A 1 94 ? -9.816 -5.237 43.154 1.00 97.38 94 ASP A C 1
ATOM 760 O O . ASP A 1 94 ? -10.074 -4.668 44.215 1.00 97.38 94 ASP A O 1
ATOM 764 N N . SER A 1 95 ? -10.181 -4.739 41.964 1.00 97.62 95 SER A N 1
ATOM 765 C CA . SER A 1 95 ? -10.947 -3.493 41.822 1.00 97.62 95 SER A CA 1
ATOM 766 C C . SER A 1 95 ? -12.314 -3.587 42.501 1.00 97.62 95 SER A C 1
ATOM 768 O O . SER A 1 95 ? -12.709 -2.661 43.208 1.00 97.62 95 SER A O 1
ATOM 770 N N . VAL A 1 96 ? -13.004 -4.723 42.348 1.00 97.44 96 VAL A N 1
ATOM 771 C CA . VAL A 1 96 ? -14.315 -4.952 42.967 1.00 97.44 96 VAL A CA 1
ATOM 772 C C . VAL A 1 96 ? -14.229 -4.995 44.488 1.00 97.44 96 VAL A C 1
ATOM 774 O O . VAL A 1 96 ? -15.038 -4.369 45.168 1.00 97.44 96 VAL A O 1
ATOM 777 N N . PHE A 1 97 ? -13.235 -5.686 45.049 1.00 97.12 97 PHE A N 1
ATOM 778 C CA . PHE A 1 97 ? -13.012 -5.635 46.494 1.00 97.12 97 PHE A CA 1
ATOM 779 C C . PHE A 1 97 ? -12.653 -4.229 46.979 1.00 97.12 97 PHE A C 1
ATOM 781 O O . PHE A 1 97 ? -13.081 -3.856 48.068 1.00 97.12 97 PHE A O 1
ATOM 788 N N . GLY A 1 98 ? -11.901 -3.468 46.180 1.00 96.50 98 GLY A N 1
ATOM 789 C CA . GLY A 1 98 ? -11.535 -2.087 46.483 1.00 96.50 98 GLY A CA 1
ATOM 790 C C . GLY A 1 98 ? -12.758 -1.201 46.700 1.00 96.50 98 GLY A C 1
ATOM 791 O O . GLY A 1 98 ? -12.923 -0.667 47.793 1.00 96.50 98 GLY A O 1
ATOM 792 N N . TYR A 1 99 ? -13.651 -1.103 45.709 1.00 96.19 99 TYR A N 1
ATOM 793 C CA . TYR A 1 99 ? -14.830 -0.244 45.864 1.00 96.19 99 TYR A CA 1
ATOM 794 C C . TYR A 1 99 ? -15.808 -0.783 46.921 1.00 96.19 99 TYR A C 1
ATOM 796 O O . TYR A 1 99 ? -16.473 -0.000 47.591 1.00 96.19 99 TYR A O 1
ATOM 804 N N . ILE A 1 100 ? -15.898 -2.104 47.130 1.00 96.31 100 ILE A N 1
ATOM 805 C CA . ILE A 1 100 ? -16.747 -2.668 48.195 1.00 96.31 100 ILE A CA 1
ATOM 806 C C . ILE A 1 100 ? -16.250 -2.241 49.580 1.00 96.31 100 ILE A C 1
ATOM 808 O O . ILE A 1 100 ? -17.073 -1.929 50.439 1.00 96.31 100 ILE A O 1
ATOM 812 N N . ASP A 1 101 ? -14.933 -2.218 49.807 1.00 95.62 101 ASP A N 1
ATOM 813 C CA . ASP A 1 101 ? -14.344 -1.748 51.070 1.00 95.62 101 ASP A CA 1
ATOM 814 C C . ASP A 1 101 ? -14.626 -0.255 51.301 1.00 95.62 101 ASP A C 1
ATOM 816 O O . ASP A 1 101 ? -14.894 0.153 52.431 1.00 95.62 101 ASP A O 1
ATOM 820 N N . ASP A 1 102 ? -14.657 0.541 50.227 1.00 95.44 102 ASP A N 1
ATOM 821 C CA . ASP A 1 102 ? -14.992 1.967 50.280 1.00 95.44 102 ASP A CA 1
ATOM 822 C C . ASP A 1 102 ? -16.492 2.219 50.542 1.00 95.44 102 ASP A C 1
ATOM 824 O O . ASP A 1 102 ? -16.847 3.160 51.257 1.00 95.44 102 ASP A O 1
ATOM 828 N N . ILE A 1 103 ? -17.380 1.376 50.000 1.00 96.19 103 ILE A N 1
ATOM 829 C CA . ILE A 1 103 ? -18.844 1.535 50.087 1.00 96.19 103 ILE A CA 1
ATOM 830 C C . ILE A 1 103 ? -19.421 0.926 51.370 1.00 96.19 103 ILE A C 1
ATOM 832 O O . ILE A 1 103 ? -20.358 1.480 51.947 1.00 96.19 103 ILE A O 1
ATOM 836 N N . TYR A 1 104 ? -18.882 -0.198 51.852 1.00 95.00 104 TYR A N 1
ATOM 837 C CA . TYR A 1 104 ? -19.390 -0.906 53.036 1.00 95.00 104 TYR A CA 1
ATOM 838 C C . TYR A 1 104 ? -19.595 -0.006 54.278 1.00 95.00 104 TYR A C 1
ATOM 840 O O . TYR A 1 104 ? -20.640 -0.130 54.925 1.00 95.00 104 TYR A O 1
ATOM 848 N N . PRO A 1 105 ? -18.688 0.936 54.619 1.00 95.06 105 PRO A N 1
ATOM 849 C CA . PRO A 1 105 ? -18.876 1.849 55.748 1.00 95.06 105 PRO A CA 1
ATOM 850 C C . PRO A 1 105 ? -20.158 2.695 55.689 1.00 95.06 105 PRO A C 1
ATOM 852 O O . PRO A 1 105 ? -20.632 3.151 56.729 1.00 95.06 105 PRO A O 1
ATOM 855 N N . TYR A 1 106 ? -20.750 2.893 54.507 1.00 96.19 106 TYR A N 1
ATOM 856 C CA . TYR A 1 106 ? -21.988 3.658 54.340 1.00 96.19 106 TYR A CA 1
ATOM 857 C C . TYR A 1 106 ? -23.235 2.964 54.894 1.00 96.19 106 TYR A C 1
ATOM 859 O O . TYR A 1 106 ? -24.251 3.630 55.094 1.00 96.19 106 TYR A O 1
ATOM 867 N N . VAL A 1 107 ? -23.164 1.667 55.216 1.00 96.19 107 VAL A N 1
ATOM 868 C CA . VAL A 1 107 ? -24.223 0.972 55.967 1.00 96.19 107 VAL A CA 1
ATOM 869 C C . VAL A 1 107 ? -24.528 1.710 57.268 1.00 96.19 107 VAL A C 1
ATOM 871 O O . VAL A 1 107 ? -25.690 1.991 57.557 1.00 96.19 107 VAL A O 1
ATOM 874 N N . ASP A 1 108 ? -23.492 2.075 58.026 1.00 95.38 108 ASP A N 1
ATOM 875 C CA . ASP A 1 108 ? -23.661 2.742 59.317 1.00 95.38 108 ASP A CA 1
ATOM 876 C C . ASP A 1 108 ? -24.291 4.129 59.145 1.00 95.38 108 ASP A C 1
ATOM 878 O O . ASP A 1 108 ? -25.169 4.501 59.921 1.00 95.38 108 ASP A O 1
ATOM 882 N N . SER A 1 109 ? -23.897 4.876 58.105 1.00 95.38 109 SER A N 1
ATOM 883 C CA . SER A 1 109 ? -24.497 6.176 57.777 1.00 95.38 109 SER A CA 1
ATOM 884 C C . SER A 1 109 ? -25.998 6.054 57.513 1.00 95.38 109 SER A C 1
ATOM 886 O O . SER A 1 109 ? -26.784 6.775 58.119 1.00 95.38 109 SER A O 1
ATOM 888 N N . ILE A 1 110 ? -26.409 5.089 56.683 1.00 96.81 110 ILE A N 1
ATOM 889 C CA . ILE A 1 110 ? -27.825 4.877 56.352 1.00 96.81 110 ILE A CA 1
ATOM 890 C C . ILE A 1 110 ? -28.642 4.524 57.602 1.00 96.81 110 ILE A C 1
ATOM 892 O O . ILE A 1 110 ? -29.742 5.046 57.776 1.00 96.81 110 ILE A O 1
ATOM 896 N N . LEU A 1 111 ? -28.123 3.656 58.476 1.00 96.88 111 LEU A N 1
ATOM 897 C CA . LEU A 1 111 ? -28.829 3.247 59.697 1.00 96.88 111 LEU A CA 1
ATOM 898 C C . LEU A 1 111 ? -28.936 4.393 60.716 1.00 96.88 111 LEU A C 1
ATOM 900 O O . LEU A 1 111 ? -29.994 4.591 61.312 1.00 96.88 111 LEU A O 1
ATOM 904 N N . ILE A 1 112 ? -27.869 5.181 60.891 1.00 96.00 112 ILE A N 1
ATOM 905 C CA . ILE A 1 112 ? -27.869 6.352 61.782 1.00 96.00 112 ILE A CA 1
ATOM 906 C C . ILE A 1 112 ? -28.882 7.399 61.306 1.00 96.00 112 ILE A C 1
ATOM 908 O O . ILE A 1 112 ? -29.633 7.951 62.117 1.00 96.00 112 ILE A O 1
ATOM 912 N N . ASP A 1 113 ? -28.925 7.659 60.002 1.00 96.94 113 ASP A N 1
ATOM 913 C CA . ASP A 1 113 ? -29.836 8.653 59.441 1.00 96.94 113 ASP A CA 1
ATOM 914 C C . ASP A 1 113 ? -31.290 8.151 59.434 1.00 96.94 113 ASP A C 1
ATOM 916 O O . ASP A 1 113 ? -32.208 8.946 59.653 1.00 96.94 113 ASP A O 1
ATOM 920 N N . ASP A 1 114 ? -31.521 6.836 59.317 1.00 97.31 114 ASP A N 1
ATOM 921 C CA . ASP A 1 114 ? -32.844 6.229 59.526 1.00 97.31 114 ASP A CA 1
ATOM 922 C C . ASP A 1 114 ? -33.358 6.444 60.958 1.00 97.31 114 ASP A C 1
ATOM 924 O O . ASP A 1 114 ? -34.514 6.836 61.151 1.00 97.31 114 ASP A O 1
ATOM 928 N N . ASP A 1 115 ? -32.512 6.254 61.975 1.00 97.00 115 ASP A N 1
ATOM 929 C CA . ASP A 1 115 ? -32.855 6.523 63.380 1.00 97.00 115 ASP A CA 1
ATOM 930 C C . ASP A 1 115 ? -33.188 8.006 63.613 1.00 97.00 115 ASP A C 1
ATOM 932 O O . ASP A 1 115 ? -34.161 8.355 64.301 1.00 97.00 115 ASP A O 1
ATOM 936 N N . ALA A 1 116 ? -32.393 8.903 63.024 1.00 96.62 116 ALA A N 1
ATOM 937 C CA . ALA A 1 116 ? -32.605 10.342 63.124 1.00 96.62 116 ALA A CA 1
ATOM 938 C C . ALA A 1 116 ? -33.919 10.766 62.447 1.00 96.62 116 ALA A C 1
ATOM 940 O O . ALA A 1 116 ? -34.729 11.480 63.048 1.00 96.62 116 ALA A O 1
ATOM 941 N N . ALA A 1 117 ? -34.173 10.283 61.231 1.00 97.12 117 ALA A N 1
ATOM 942 C CA . ALA A 1 117 ? -35.371 10.604 60.466 1.00 97.12 117 ALA A CA 1
ATOM 943 C C . ALA A 1 117 ? -36.637 9.988 61.085 1.00 97.12 117 ALA A C 1
ATOM 945 O O . ALA A 1 117 ? -37.674 10.651 61.171 1.00 97.12 117 ALA A O 1
ATOM 946 N N . SER A 1 118 ? -36.572 8.746 61.573 1.00 96.19 118 SER A N 1
ATOM 947 C CA . SER A 1 118 ? -37.708 8.073 62.225 1.00 96.19 118 SER A CA 1
ATOM 948 C C . SER A 1 118 ? -38.080 8.718 63.564 1.00 96.19 118 SER A C 1
ATOM 950 O O . SER A 1 118 ? -39.255 8.750 63.933 1.00 96.19 118 SER A O 1
ATOM 952 N N . SER A 1 119 ? -37.113 9.328 64.258 1.00 96.44 119 SER A N 1
ATOM 953 C CA . SER A 1 119 ? -37.371 10.151 65.446 1.00 96.44 119 SER A CA 1
ATOM 954 C C . SER A 1 119 ? -38.168 11.426 65.130 1.00 96.44 119 SER A C 1
ATOM 956 O O . SER A 1 119 ? -38.893 11.927 65.995 1.00 96.44 119 SER A O 1
ATOM 958 N N . LEU A 1 120 ? -38.053 11.955 63.904 1.00 96.44 120 LEU A N 1
ATOM 959 C CA . LEU A 1 120 ? -38.814 13.115 63.424 1.00 96.44 120 LEU A CA 1
ATOM 960 C C . LEU A 1 120 ? -40.200 12.719 62.899 1.00 96.44 120 LEU A C 1
ATOM 962 O O . LEU A 1 120 ? -41.177 13.430 63.148 1.00 96.44 120 LEU A O 1
ATOM 966 N N . ASP A 1 121 ? -40.293 11.591 62.196 1.00 97.19 121 ASP A N 1
ATOM 967 C CA . ASP A 1 121 ? -41.538 11.063 61.639 1.00 97.19 121 ASP A CA 1
ATOM 968 C C . ASP A 1 121 ? -41.592 9.522 61.729 1.00 97.19 121 ASP A C 1
ATOM 970 O O . ASP A 1 121 ? -41.183 8.821 60.798 1.00 97.19 121 ASP A O 1
ATOM 974 N N . PRO A 1 122 ? -42.163 8.975 62.823 1.00 93.12 122 PRO A N 1
ATOM 975 C CA . PRO A 1 122 ? -42.237 7.530 63.061 1.00 93.12 122 PRO A CA 1
ATOM 976 C C . PRO A 1 122 ? -43.140 6.760 62.089 1.00 93.12 122 PRO A C 1
ATOM 978 O O . PRO A 1 122 ? -43.223 5.537 62.169 1.00 93.12 122 PRO A O 1
ATOM 981 N N . TYR A 1 123 ? -43.885 7.458 61.225 1.00 94.19 123 TYR A N 1
ATOM 982 C CA . TYR A 1 123 ? -44.783 6.844 60.245 1.00 94.19 123 TYR A CA 1
ATOM 983 C C . TYR A 1 123 ? -44.185 6.816 58.833 1.00 94.19 123 TYR A C 1
ATOM 985 O O . TYR A 1 123 ? -44.885 6.421 57.898 1.00 94.19 123 TYR A O 1
ATOM 993 N N . TYR A 1 124 ? -42.916 7.216 58.677 1.00 94.31 124 TYR A N 1
ATOM 994 C CA . TYR A 1 124 ? -42.180 7.201 57.408 1.00 94.31 124 TYR A CA 1
ATOM 995 C C . TYR A 1 124 ? -42.900 7.984 56.291 1.00 94.31 124 TYR A C 1
ATOM 997 O O . TYR A 1 124 ? -43.062 7.502 55.167 1.00 94.31 124 TYR A O 1
ATOM 1005 N N . GLY A 1 125 ? -43.405 9.176 56.621 1.00 93.31 125 GLY A N 1
ATOM 1006 C CA . GLY A 1 125 ? -44.058 10.100 55.696 1.00 93.31 125 GLY A CA 1
ATOM 1007 C C . GLY A 1 125 ? -43.068 10.998 54.946 1.00 93.31 125 GLY A C 1
ATOM 1008 O O . GLY A 1 125 ? -41.888 10.689 54.808 1.00 93.31 125 GLY A O 1
ATOM 1009 N N . SER A 1 126 ? -43.542 12.132 54.420 1.00 93.19 126 SER A N 1
ATOM 1010 C CA . SER A 1 126 ? -42.695 13.038 53.625 1.00 93.19 126 SER A CA 1
ATOM 1011 C C . SER A 1 126 ? -41.544 13.640 54.431 1.00 93.19 126 SER A C 1
ATOM 1013 O O . SER A 1 126 ? -40.454 13.787 53.898 1.00 93.19 126 SER A O 1
ATOM 1015 N N . VAL A 1 127 ? -41.768 13.937 55.715 1.00 95.75 127 VAL A N 1
ATOM 1016 C CA . VAL A 1 127 ? -40.750 14.526 56.600 1.00 95.75 127 VAL A CA 1
ATOM 1017 C C . VAL A 1 127 ? -39.587 13.557 56.810 1.00 95.75 127 VAL A C 1
ATOM 1019 O O . VAL A 1 127 ? -38.435 13.980 56.791 1.00 95.75 127 VAL A O 1
ATOM 1022 N N . TYR A 1 128 ? -39.880 12.260 56.944 1.00 97.12 128 TYR A N 1
ATOM 1023 C CA . TYR A 1 128 ? -38.856 11.220 57.015 1.00 97.12 128 TYR A CA 1
ATOM 1024 C C . TYR A 1 128 ? -37.975 11.210 55.753 1.00 97.12 128 TYR A C 1
ATOM 1026 O O . TYR A 1 128 ? -36.756 11.297 55.862 1.00 97.12 128 TYR A O 1
ATOM 1034 N N . TYR A 1 129 ? -38.573 11.166 54.554 1.00 95.62 129 TYR A N 1
ATOM 1035 C CA . TYR A 1 129 ? -37.801 11.092 53.303 1.00 95.62 129 TYR A CA 1
ATOM 1036 C C . TYR A 1 129 ? -37.072 12.397 52.961 1.00 95.62 129 TYR A C 1
ATOM 1038 O O . TYR A 1 129 ? -35.983 12.340 52.402 1.00 95.62 129 TYR A O 1
ATOM 1046 N N . GLU A 1 130 ? -37.624 13.558 53.325 1.00 94.88 130 GLU A N 1
ATOM 1047 C CA . GLU A 1 130 ? -36.925 14.845 53.209 1.00 94.88 130 GLU A CA 1
ATOM 1048 C C . GLU A 1 130 ? -35.688 14.891 54.118 1.00 94.88 130 GLU A C 1
ATOM 1050 O O . GLU A 1 130 ? -34.633 15.353 53.687 1.00 94.88 130 GLU A O 1
ATOM 1055 N N . SER A 1 131 ? -35.797 14.373 55.349 1.00 96.06 131 SER A N 1
ATOM 1056 C CA . SER A 1 131 ? -34.666 14.273 56.279 1.00 96.06 131 SER A CA 1
ATOM 1057 C C . SER A 1 131 ? -33.613 13.285 55.780 1.00 96.06 131 SER A C 1
ATOM 1059 O O . SER A 1 131 ? -32.442 13.639 55.724 1.00 96.06 131 SER A O 1
ATOM 1061 N N . MET A 1 132 ? -34.030 12.081 55.371 1.00 96.19 132 MET A N 1
ATOM 1062 C CA . MET A 1 132 ? -33.132 11.068 54.804 1.00 96.19 132 MET A CA 1
ATOM 1063 C C . MET A 1 132 ? -32.387 11.609 53.586 1.00 96.19 132 MET A C 1
ATOM 1065 O O . MET A 1 132 ? -31.175 11.464 53.497 1.00 96.19 132 MET A O 1
ATOM 1069 N N . TRP A 1 133 ? -33.092 12.264 52.655 1.00 95.00 133 TRP A N 1
ATOM 1070 C CA . TRP A 1 133 ? -32.454 12.843 51.475 1.00 95.00 133 TRP A CA 1
ATOM 1071 C C . TRP A 1 133 ? -31.464 13.944 51.846 1.00 95.00 133 TRP A C 1
ATOM 1073 O O . TRP A 1 133 ? -30.361 13.961 51.321 1.00 95.00 133 TRP A O 1
ATOM 1083 N N . SER A 1 134 ? -31.822 14.839 52.771 1.00 94.69 134 SER A N 1
ATOM 1084 C CA . SER A 1 134 ? -30.944 15.946 53.168 1.00 94.69 134 SER A CA 1
ATOM 1085 C C . SER A 1 134 ? -29.590 15.486 53.717 1.00 94.69 134 SER A C 1
ATOM 1087 O O . SER A 1 134 ? -28.616 16.218 53.562 1.00 94.69 134 SER A O 1
ATOM 1089 N N . GLU A 1 135 ? -29.530 14.324 54.369 1.00 95.50 135 GLU A N 1
ATOM 1090 C CA . GLU A 1 135 ? -28.284 13.771 54.918 1.00 95.50 135 GLU A CA 1
ATOM 1091 C C . GLU A 1 135 ? -27.577 12.851 53.907 1.00 95.50 135 GLU A C 1
ATOM 1093 O O . GLU A 1 135 ? -26.360 12.921 53.731 1.00 95.50 135 GLU A O 1
ATOM 1098 N N . LEU A 1 136 ? -28.339 12.033 53.171 1.00 94.56 136 LEU A N 1
ATOM 1099 C CA . LEU A 1 136 ? -27.796 10.982 52.308 1.00 94.56 136 LEU A CA 1
ATOM 1100 C C . LEU A 1 136 ? -27.650 11.377 50.834 1.00 94.56 136 LEU A C 1
ATOM 1102 O O . LEU A 1 136 ? -27.141 10.565 50.065 1.00 94.56 136 LEU A O 1
ATOM 1106 N N . GLU A 1 137 ? -28.076 12.569 50.403 1.00 93.19 137 GLU A N 1
ATOM 1107 C CA . GLU A 1 137 ? -28.050 12.991 48.990 1.00 93.19 137 GLU A CA 1
ATOM 1108 C C . GLU A 1 137 ? -26.657 12.851 48.374 1.00 93.19 137 GLU A C 1
ATOM 1110 O O . GLU A 1 137 ? -26.511 12.226 47.326 1.00 93.19 137 GLU A O 1
ATOM 1115 N N . THR A 1 138 ? -25.630 13.393 49.036 1.00 92.81 138 THR A N 1
ATOM 1116 C CA . THR A 1 138 ? -24.261 13.393 48.490 1.00 92.81 138 THR A CA 1
ATOM 1117 C C . THR A 1 138 ? -23.742 11.964 48.348 1.00 92.81 138 THR A C 1
ATOM 1119 O O . THR A 1 138 ? -23.358 11.557 47.258 1.00 92.81 138 THR A O 1
ATOM 1122 N N . LEU A 1 139 ? -23.846 11.173 49.419 1.00 93.38 139 LEU A N 1
ATOM 1123 C CA . LEU A 1 139 ? -23.460 9.761 49.437 1.00 93.38 139 LEU A CA 1
ATOM 1124 C C . LEU A 1 139 ? -24.202 8.961 48.361 1.00 93.38 139 LEU A C 1
ATOM 1126 O O . LEU A 1 139 ? -23.597 8.206 47.612 1.00 93.38 139 LEU A O 1
ATOM 1130 N N . SER A 1 140 ? -25.516 9.147 48.253 1.00 92.50 140 SER A N 1
ATOM 1131 C CA . SER A 1 140 ? -26.353 8.410 47.305 1.00 92.50 140 SER A CA 1
ATOM 1132 C C . SER A 1 140 ? -25.995 8.731 45.853 1.00 92.50 140 SER A C 1
ATOM 1134 O O . SER A 1 140 ? -25.985 7.833 45.012 1.00 92.50 140 SER A O 1
ATOM 1136 N N . ILE A 1 141 ? -25.687 9.996 45.549 1.00 92.69 141 ILE A N 1
ATOM 1137 C CA . ILE A 1 141 ? -25.221 10.410 44.221 1.00 92.69 141 ILE A CA 1
ATOM 1138 C C . ILE A 1 141 ? -23.841 9.817 43.933 1.00 92.69 141 ILE A C 1
ATOM 1140 O O . ILE A 1 141 ? -23.664 9.224 42.870 1.00 92.69 141 ILE A O 1
ATOM 1144 N N . ASP A 1 142 ? -22.901 9.925 44.873 1.00 93.12 142 ASP A N 1
ATOM 1145 C CA . ASP A 1 142 ? -21.526 9.444 44.704 1.00 93.12 142 ASP A CA 1
ATOM 1146 C C . ASP A 1 142 ? -21.493 7.936 44.422 1.00 93.12 142 ASP A C 1
ATOM 1148 O O . ASP A 1 142 ? -20.832 7.488 43.487 1.00 93.12 142 ASP A O 1
ATOM 1152 N N . VAL A 1 143 ? -22.270 7.151 45.169 1.00 93.75 143 VAL A N 1
ATOM 1153 C CA . VAL A 1 143 ? -22.306 5.692 45.026 1.00 93.75 143 VAL A CA 1
ATOM 1154 C C . VAL A 1 143 ? -22.962 5.259 43.704 1.00 93.75 143 VAL A C 1
ATOM 1156 O O . VAL A 1 143 ? -22.481 4.332 43.054 1.00 93.75 143 VAL A O 1
ATOM 1159 N N . ILE A 1 144 ? -24.004 5.960 43.237 1.00 92.88 144 ILE A N 1
ATOM 1160 C CA . ILE A 1 144 ? -24.603 5.713 41.909 1.00 92.88 144 ILE A CA 1
ATOM 1161 C C . ILE A 1 144 ? -23.644 6.116 40.785 1.00 92.88 144 ILE A C 1
ATOM 1163 O O . ILE A 1 144 ? -23.541 5.419 39.775 1.00 92.88 144 ILE A O 1
ATOM 1167 N N . HIS A 1 145 ? -22.943 7.242 40.933 1.00 94.38 145 HIS A N 1
ATOM 1168 C CA . HIS A 1 145 ? -21.940 7.686 39.963 1.00 94.38 145 HIS A CA 1
ATOM 1169 C C . HIS A 1 145 ? -20.805 6.678 39.854 1.00 94.38 145 HIS A C 1
ATOM 1171 O O . HIS A 1 145 ? -20.430 6.317 38.738 1.00 94.38 145 HIS A O 1
ATOM 1177 N N . GLN A 1 146 ? -20.323 6.178 40.991 1.00 94.94 146 GLN A N 1
ATOM 1178 C CA . GLN A 1 146 ? -19.309 5.136 41.040 1.00 94.94 146 GLN A CA 1
ATOM 1179 C C . GLN A 1 146 ? -19.807 3.851 40.363 1.00 94.94 146 GLN A C 1
ATOM 1181 O O . GLN A 1 146 ? -19.117 3.346 39.485 1.00 94.94 146 GLN A O 1
ATOM 1186 N N . ALA A 1 147 ? -21.048 3.418 40.624 1.00 96.12 147 ALA A N 1
ATOM 1187 C CA . ALA A 1 147 ? -21.634 2.233 39.986 1.00 96.12 147 ALA A CA 1
ATOM 1188 C C . ALA A 1 147 ? -21.668 2.332 38.452 1.00 96.12 147 ALA A C 1
ATOM 1190 O O . ALA A 1 147 ? -21.359 1.370 37.746 1.00 96.12 147 ALA A O 1
ATOM 1191 N N . ILE A 1 148 ? -22.032 3.506 37.924 1.00 95.69 148 ILE A N 1
ATOM 1192 C CA . ILE A 1 148 ? -22.062 3.767 36.479 1.00 95.69 148 ILE A CA 1
ATOM 1193 C C . ILE A 1 148 ? -20.649 3.691 35.889 1.00 95.69 148 ILE A C 1
ATOM 1195 O O . ILE A 1 148 ? -20.457 3.087 34.831 1.00 95.69 148 ILE A O 1
ATOM 1199 N N . MET A 1 149 ? -19.671 4.306 36.556 1.00 96.38 149 MET A N 1
ATOM 1200 C CA . MET A 1 149 ? -18.286 4.326 36.087 1.00 96.38 149 MET A CA 1
ATOM 1201 C C . MET A 1 149 ? -17.636 2.942 36.167 1.00 96.38 149 MET A C 1
ATOM 1203 O O . MET A 1 149 ? -17.007 2.518 35.204 1.00 96.38 149 MET A O 1
ATOM 1207 N N . ASP A 1 150 ? -17.864 2.202 37.247 1.00 97.38 150 ASP A N 1
ATOM 1208 C CA . ASP A 1 150 ? -17.301 0.869 37.458 1.00 97.38 150 ASP A CA 1
ATOM 1209 C C . ASP A 1 150 ? -17.908 -0.168 36.505 1.00 97.38 150 ASP A C 1
ATOM 1211 O O . ASP A 1 150 ? -17.194 -1.020 35.976 1.00 97.38 150 ASP A O 1
ATOM 1215 N N . LEU A 1 151 ? -19.205 -0.064 36.189 1.00 97.62 151 LEU A N 1
ATOM 1216 C CA . LEU A 1 151 ? -19.814 -0.884 35.138 1.00 97.62 151 LEU A CA 1
ATOM 1217 C C . LEU A 1 151 ? -19.190 -0.593 33.765 1.00 97.62 151 LEU A C 1
ATOM 1219 O O . LEU A 1 151 ? -18.918 -1.520 32.998 1.00 97.62 151 LEU A O 1
ATOM 1223 N N . ALA A 1 152 ? -18.941 0.683 33.454 1.00 96.50 152 ALA A N 1
ATOM 1224 C CA . ALA A 1 152 ? -18.277 1.071 32.215 1.00 96.50 152 ALA A CA 1
ATOM 1225 C C . ALA A 1 152 ? -16.830 0.550 32.157 1.00 96.50 152 ALA A C 1
ATOM 1227 O O . ALA A 1 152 ? -16.412 0.045 31.114 1.00 96.50 152 ALA A O 1
ATOM 1228 N N . ASP A 1 153 ? -16.088 0.624 33.263 1.00 97.75 153 ASP A N 1
ATOM 1229 C CA . ASP A 1 153 ? -14.735 0.078 33.388 1.00 97.75 153 ASP A CA 1
ATOM 1230 C C . ASP A 1 153 ? -14.725 -1.450 33.188 1.00 97.75 153 ASP A C 1
ATOM 1232 O O . ASP A 1 153 ? -13.893 -1.974 32.442 1.00 97.75 153 ASP A O 1
ATOM 1236 N N . ILE A 1 154 ? -15.694 -2.176 33.758 1.00 98.06 154 ILE A N 1
ATOM 1237 C CA . ILE A 1 154 ? -15.862 -3.627 33.563 1.00 98.06 154 ILE A CA 1
ATOM 1238 C C . ILE A 1 154 ? -16.135 -3.968 32.095 1.00 98.06 154 ILE A C 1
ATOM 1240 O O . ILE A 1 154 ? -15.497 -4.866 31.539 1.00 98.06 154 ILE A O 1
ATOM 1244 N N . TRP A 1 155 ? -17.053 -3.255 31.436 1.00 96.75 155 TRP A N 1
ATOM 1245 C CA . TRP A 1 155 ? -17.343 -3.485 30.019 1.00 96.75 155 TRP A CA 1
ATOM 1246 C C . TRP A 1 155 ? -16.141 -3.184 29.124 1.00 96.75 155 TRP A C 1
ATOM 1248 O O . TRP A 1 155 ? -15.848 -3.971 28.224 1.00 96.75 155 TRP A O 1
ATOM 1258 N N . VAL A 1 156 ? -15.416 -2.089 29.385 1.00 96.44 156 VAL A N 1
ATOM 1259 C CA . VAL A 1 156 ? -14.174 -1.761 28.670 1.00 96.44 156 VAL A CA 1
ATOM 1260 C C . VAL A 1 156 ? -13.137 -2.856 28.885 1.00 96.44 156 VAL A C 1
ATOM 1262 O O . VAL A 1 156 ? -12.574 -3.350 27.913 1.00 96.44 156 VAL A O 1
ATOM 1265 N N . THR A 1 157 ? -12.939 -3.295 30.126 1.00 97.44 157 THR A N 1
ATOM 1266 C CA . THR A 1 157 ? -12.003 -4.372 30.472 1.00 97.44 157 THR A CA 1
ATOM 1267 C C . THR A 1 157 ? -12.325 -5.654 29.708 1.00 97.44 157 THR A C 1
ATOM 1269 O O . THR A 1 157 ? -11.442 -6.229 29.070 1.00 97.44 157 THR A O 1
ATOM 1272 N N . ALA A 1 158 ? -13.594 -6.070 29.693 1.00 97.38 158 ALA A N 1
ATOM 1273 C CA . ALA A 1 158 ? -14.009 -7.260 28.962 1.00 97.38 158 ALA A CA 1
ATOM 1274 C C . ALA A 1 158 ? -13.815 -7.123 27.443 1.00 97.38 158 ALA A C 1
ATOM 1276 O O . ALA A 1 158 ? -13.372 -8.056 26.773 1.00 97.38 158 ALA A O 1
ATOM 1277 N N . TRP A 1 159 ? -14.128 -5.952 26.885 1.00 95.31 159 TRP A N 1
ATOM 1278 C CA . TRP A 1 159 ? -13.986 -5.680 25.457 1.00 95.31 159 TRP A CA 1
ATOM 1279 C C . TRP A 1 159 ? -12.519 -5.652 25.012 1.00 95.31 159 TRP A C 1
ATOM 1281 O O . TRP A 1 159 ? -12.182 -6.220 23.971 1.00 95.31 159 TRP A O 1
ATOM 1291 N N . GLU A 1 160 ? -11.628 -5.053 25.809 1.00 94.19 160 GLU A N 1
ATOM 1292 C CA . GLU A 1 160 ? -10.187 -5.082 25.543 1.00 94.19 160 GLU A CA 1
ATOM 1293 C C . GLU A 1 160 ? -9.635 -6.510 25.616 1.00 94.19 160 GLU A C 1
ATOM 1295 O O . GLU A 1 160 ? -8.931 -6.934 24.697 1.00 94.19 160 GLU A O 1
ATOM 1300 N N . ASN A 1 161 ? -10.023 -7.280 26.639 1.00 95.38 161 ASN A N 1
ATOM 1301 C CA . ASN A 1 161 ? -9.631 -8.685 26.790 1.00 95.38 161 ASN A CA 1
ATOM 1302 C C . ASN A 1 161 ? -10.130 -9.569 25.639 1.00 95.38 161 ASN A C 1
ATOM 1304 O O . ASN A 1 161 ? -9.452 -10.519 25.249 1.00 95.38 161 ASN A O 1
ATOM 1308 N N . ALA A 1 162 ? -11.287 -9.243 25.060 1.00 94.88 162 ALA A N 1
ATOM 1309 C CA . ALA A 1 162 ? -11.846 -9.936 23.903 1.00 94.88 162 ALA A CA 1
ATOM 1310 C C . ALA A 1 162 ? -11.122 -9.636 22.576 1.00 94.88 162 ALA A C 1
ATOM 1312 O O . ALA A 1 162 ? -11.469 -10.221 21.549 1.00 94.88 162 ALA A O 1
ATOM 1313 N N . GLY A 1 163 ? -10.154 -8.713 22.562 1.00 89.50 163 GLY A N 1
ATOM 1314 C CA . GLY A 1 163 ? -9.492 -8.260 21.337 1.00 89.50 163 GLY A CA 1
ATOM 1315 C C . GLY A 1 163 ? -10.262 -7.174 20.582 1.00 89.50 163 GLY A C 1
ATOM 1316 O O . GLY A 1 163 ? -10.089 -7.037 19.375 1.00 89.50 163 GLY A O 1
ATOM 1317 N N . LYS A 1 164 ? -11.101 -6.398 21.282 1.00 88.94 164 LYS A N 1
ATOM 1318 C CA . LYS A 1 164 ? -11.865 -5.254 20.752 1.00 88.94 164 LYS A CA 1
ATOM 1319 C C . LYS A 1 164 ? -12.819 -5.593 19.589 1.00 88.94 164 LYS A C 1
ATOM 1321 O O . LYS A 1 164 ? -12.869 -4.843 18.611 1.00 88.94 164 LYS A O 1
ATOM 1326 N N . PRO A 1 165 ? -13.601 -6.690 19.654 1.00 89.12 165 PRO A N 1
ATOM 1327 C CA . PRO A 1 165 ? -14.470 -7.080 18.552 1.00 89.12 165 PRO A CA 1
ATOM 1328 C C . PRO A 1 165 ? -15.638 -6.096 18.390 1.00 89.12 165 PRO A C 1
ATOM 1330 O O . PRO A 1 165 ? -16.112 -5.495 19.358 1.00 89.12 165 PRO A O 1
ATOM 1333 N N . LEU A 1 166 ? -16.115 -5.942 17.154 1.00 83.94 166 LEU A N 1
ATOM 1334 C CA . LEU A 1 166 ? -17.275 -5.108 16.841 1.00 83.94 166 LEU A CA 1
ATOM 1335 C C . LEU A 1 166 ? -18.574 -5.916 16.947 1.00 83.94 166 LEU A C 1
ATOM 1337 O O . LEU A 1 166 ? -18.613 -7.065 16.491 1.00 83.94 166 LEU A O 1
ATOM 1341 N N . PRO A 1 167 ? -19.652 -5.327 17.495 1.00 82.06 167 PRO A N 1
ATOM 1342 C CA . PRO A 1 167 ? -20.954 -5.972 17.528 1.00 82.06 167 PRO A CA 1
ATOM 1343 C C . PRO A 1 167 ? -21.487 -6.222 16.107 1.00 82.06 167 PRO A C 1
ATOM 1345 O O . PRO A 1 167 ? -21.160 -5.485 15.179 1.00 82.06 167 PRO A O 1
ATOM 1348 N N . PRO A 1 168 ? -22.360 -7.221 15.905 1.00 77.19 168 PRO A N 1
ATOM 1349 C CA . PRO A 1 168 ? -22.771 -7.684 14.582 1.00 77.19 168 PRO A CA 1
ATOM 1350 C C . PRO A 1 168 ? -23.720 -6.693 13.901 1.00 77.19 168 PRO A C 1
ATOM 1352 O O . PRO A 1 168 ? -23.921 -6.736 12.692 1.00 77.19 168 PRO A O 1
ATOM 1355 N N . GLU A 1 169 ? -24.305 -5.791 14.684 1.00 78.56 169 GLU A N 1
ATOM 1356 C CA . GLU A 1 169 ? -25.130 -4.687 14.206 1.00 78.56 169 GLU A CA 1
ATOM 1357 C C . GLU A 1 169 ? -24.286 -3.503 13.721 1.00 78.56 169 GLU A C 1
ATOM 1359 O O . GLU A 1 169 ? -24.832 -2.589 13.102 1.00 78.56 169 GLU A O 1
ATOM 1364 N N . TYR A 1 170 ? -22.969 -3.511 13.971 1.00 80.56 170 TYR A N 1
ATOM 1365 C CA . TYR A 1 170 ? -22.083 -2.458 13.504 1.00 80.56 170 TYR A CA 1
ATOM 1366 C C . TYR A 1 170 ? -22.117 -2.397 11.979 1.00 80.56 170 TYR A C 1
ATOM 1368 O O . TYR A 1 170 ? -21.776 -3.354 11.285 1.00 80.56 170 TYR A O 1
ATOM 1376 N N . GLN A 1 171 ? -22.555 -1.257 11.459 1.00 81.38 171 GLN A N 1
ATOM 1377 C CA . GLN A 1 171 ? -22.489 -0.958 10.040 1.00 81.38 171 GLN A CA 1
ATOM 1378 C C . GLN A 1 171 ? -21.315 -0.010 9.825 1.00 81.38 171 GLN A C 1
ATOM 1380 O O . GLN A 1 171 ? -21.284 1.037 10.483 1.00 81.38 171 GLN A O 1
ATOM 1385 N N . PRO A 1 172 ? -20.381 -0.342 8.915 1.00 88.00 172 PRO A N 1
ATOM 1386 C CA . PRO A 1 172 ? -19.339 0.581 8.513 1.00 88.00 172 PRO A CA 1
ATOM 1387 C C . PRO A 1 172 ? -19.925 1.939 8.157 1.00 88.00 172 PRO A C 1
ATOM 1389 O O . PRO A 1 172 ? -20.908 2.033 7.413 1.00 88.00 172 PRO A O 1
ATOM 1392 N N . ARG A 1 173 ? -19.326 2.992 8.700 1.00 92.94 173 ARG A N 1
ATOM 1393 C CA . ARG A 1 173 ? -19.772 4.365 8.466 1.00 92.94 173 ARG A CA 1
ATOM 1394 C C . ARG A 1 173 ? -18.723 5.161 7.710 1.00 92.94 173 ARG A C 1
ATOM 1396 O O . ARG A 1 173 ? -17.543 4.813 7.674 1.00 92.94 173 ARG A O 1
ATOM 1403 N N . THR A 1 174 ? -19.170 6.270 7.137 1.00 96.12 174 THR A N 1
ATOM 1404 C CA . THR A 1 174 ? -18.284 7.294 6.587 1.00 96.12 174 THR A CA 1
ATOM 1405 C C . THR A 1 174 ? -18.085 8.390 7.627 1.00 96.12 174 THR A C 1
ATOM 1407 O O . THR A 1 174 ? -19.058 8.917 8.160 1.00 96.12 174 THR A O 1
ATOM 1410 N N . ILE A 1 175 ? -16.827 8.702 7.922 1.00 97.69 175 ILE A N 1
ATOM 1411 C CA . ILE A 1 175 ? -16.400 9.799 8.787 1.00 97.69 175 ILE A CA 1
ATOM 1412 C C . ILE A 1 175 ? -15.821 10.887 7.884 1.00 97.69 175 ILE A C 1
ATOM 1414 O O . ILE A 1 175 ? -14.892 10.624 7.120 1.00 97.69 175 ILE A O 1
ATOM 1418 N N . HIS A 1 176 ? -16.368 12.097 7.956 1.00 97.62 176 HIS A N 1
ATOM 1419 C CA . HIS A 1 176 ? -16.009 13.199 7.071 1.00 97.62 176 HIS A CA 1
ATOM 1420 C C . HIS A 1 176 ? -14.976 14.131 7.704 1.00 97.62 176 HIS A C 1
ATOM 1422 O O . HIS A 1 176 ? -15.150 14.625 8.819 1.00 97.62 176 HIS A O 1
ATOM 1428 N N . VAL A 1 177 ? -13.922 14.441 6.956 1.00 97.75 177 VAL A N 1
ATOM 1429 C CA . VAL A 1 177 ? -12.908 15.434 7.325 1.00 97.75 177 VAL A CA 1
ATOM 1430 C C . VAL A 1 177 ? -13.010 16.605 6.340 1.00 97.75 177 VAL A C 1
ATOM 1432 O O . VAL A 1 177 ? -12.913 16.361 5.139 1.00 97.75 177 VAL A O 1
ATOM 1435 N N . PRO A 1 178 ? -13.207 17.861 6.798 1.00 97.38 178 PRO A N 1
ATOM 1436 C CA . PRO A 1 178 ? -13.108 18.320 8.185 1.00 97.38 178 PRO A CA 1
ATOM 1437 C C . PRO A 1 178 ? -14.430 18.352 8.989 1.00 97.38 178 PRO A C 1
ATOM 1439 O O . PRO A 1 178 ? -14.433 18.849 10.116 1.00 97.38 178 PRO A O 1
ATOM 1442 N N . THR A 1 179 ? -15.566 17.925 8.421 1.00 96.75 179 THR A N 1
ATOM 1443 C CA . THR A 1 179 ? -16.902 18.162 9.013 1.00 96.75 179 THR A CA 1
ATOM 1444 C C . THR A 1 179 ? -17.110 17.499 10.377 1.00 96.75 179 THR A C 1
ATOM 1446 O O . THR A 1 179 ? -17.579 18.167 11.298 1.00 96.75 179 THR A O 1
ATOM 1449 N N . ASP A 1 180 ? -16.762 16.218 10.510 1.00 95.00 180 ASP A N 1
ATOM 1450 C CA . ASP A 1 180 ? -16.908 15.459 11.759 1.00 95.00 180 ASP A CA 1
ATOM 1451 C C . ASP A 1 180 ? -15.667 15.618 12.649 1.00 95.00 180 ASP A C 1
ATOM 1453 O O . ASP A 1 180 ? -15.773 15.751 13.869 1.00 95.00 180 ASP A O 1
ATOM 1457 N N . PHE A 1 181 ? -14.481 15.648 12.032 1.00 96.94 181 PHE A N 1
ATOM 1458 C CA . PHE A 1 181 ? -13.198 15.858 12.702 1.00 96.94 181 PHE A CA 1
ATOM 1459 C C . PHE A 1 181 ? -12.324 16.806 11.894 1.00 96.94 181 PHE A C 1
ATOM 1461 O O . PHE A 1 181 ? -12.205 16.657 10.686 1.00 96.94 181 PHE A O 1
ATOM 1468 N N . LEU A 1 182 ? -11.639 17.734 12.567 1.00 95.19 182 LEU A N 1
ATOM 1469 C CA . LEU A 1 182 ? -10.801 18.740 11.901 1.00 95.19 182 LEU A CA 1
ATOM 1470 C C . LEU A 1 182 ? -9.513 18.181 11.266 1.00 95.19 182 LEU A C 1
ATOM 1472 O O . LEU A 1 182 ? -8.909 18.875 10.452 1.00 95.19 182 LEU A O 1
ATOM 1476 N N . SER A 1 183 ? -9.067 16.983 11.653 1.00 97.75 183 SER A N 1
ATOM 1477 C CA . SER A 1 183 ? -7.853 16.339 11.133 1.00 97.75 183 SER A CA 1
ATOM 1478 C C . SER A 1 183 ? -8.111 14.892 10.728 1.00 97.75 183 SER A C 1
ATOM 1480 O O . SER A 1 183 ? -8.995 14.229 11.285 1.00 97.75 183 SER A O 1
ATOM 1482 N N . ILE A 1 184 ? -7.301 14.387 9.794 1.00 98.50 184 ILE A N 1
ATOM 1483 C CA . ILE A 1 184 ? -7.389 13.007 9.314 1.00 98.50 184 ILE A CA 1
ATOM 1484 C C . ILE A 1 184 ? -7.031 12.045 10.448 1.00 98.50 184 ILE A C 1
ATOM 1486 O O . ILE A 1 184 ? -7.761 11.082 10.675 1.00 98.50 184 ILE A O 1
ATOM 1490 N N . GLN A 1 185 ? -5.984 12.326 11.236 1.00 98.00 185 GLN A N 1
ATOM 1491 C CA . GLN A 1 185 ? -5.617 11.438 12.345 1.00 98.00 185 GLN A CA 1
ATOM 1492 C C . GLN A 1 185 ? -6.736 11.299 13.387 1.00 98.00 185 GLN A C 1
ATOM 1494 O O . GLN A 1 185 ? -6.960 10.207 13.906 1.00 98.00 185 GLN A O 1
ATOM 1499 N N . SER A 1 186 ? -7.452 12.380 13.717 1.00 97.75 186 SER A N 1
ATOM 1500 C CA . SER A 1 186 ? -8.559 12.294 14.677 1.00 97.75 186 SER A CA 1
ATOM 1501 C C . SER A 1 186 ? -9.720 11.458 14.136 1.00 97.75 186 SER A C 1
ATOM 1503 O O . SER A 1 186 ? -10.309 10.700 14.904 1.00 97.75 186 SER A O 1
ATOM 1505 N N . ALA A 1 187 ? -9.997 11.532 12.831 1.00 98.38 187 ALA A N 1
ATOM 1506 C CA . ALA A 1 187 ? -10.971 10.659 12.184 1.00 98.38 187 ALA A CA 1
ATOM 1507 C C . ALA A 1 187 ? -10.527 9.186 12.196 1.00 98.38 187 ALA A C 1
ATOM 1509 O O . ALA A 1 187 ? -11.326 8.328 12.558 1.00 98.38 187 ALA A O 1
ATOM 1510 N N . ILE A 1 188 ? -9.253 8.892 11.899 1.00 98.25 188 ILE A N 1
ATOM 1511 C CA . ILE A 1 188 ? -8.687 7.533 11.994 1.00 98.25 188 ILE A CA 1
ATOM 1512 C C . ILE A 1 188 ? -8.819 6.987 13.420 1.00 98.25 188 ILE A C 1
ATOM 1514 O O . ILE A 1 188 ? -9.252 5.854 13.615 1.00 98.25 188 ILE A O 1
ATOM 1518 N N . ASN A 1 189 ? -8.504 7.794 14.436 1.00 96.38 189 ASN A N 1
ATOM 1519 C CA . ASN A 1 189 ? -8.611 7.378 15.836 1.00 96.38 189 ASN A CA 1
ATOM 1520 C C . ASN A 1 189 ? -10.051 7.004 16.226 1.00 96.38 189 ASN A C 1
ATOM 1522 O O . ASN A 1 189 ? -10.244 6.097 17.034 1.00 96.38 189 ASN A O 1
ATOM 1526 N N . ALA A 1 190 ? -11.045 7.690 15.653 1.00 94.81 190 ALA A N 1
ATOM 1527 C CA . ALA A 1 190 ? -12.469 7.454 15.893 1.00 94.81 190 ALA A CA 1
ATOM 1528 C C . ALA A 1 190 ? -13.093 6.367 14.995 1.00 94.81 190 ALA A C 1
ATOM 1530 O O . ALA A 1 190 ? -14.256 6.000 15.201 1.00 94.81 190 ALA A O 1
ATOM 1531 N N . ALA A 1 191 ? -12.355 5.891 13.991 1.00 95.69 191 ALA A N 1
ATOM 1532 C CA . ALA A 1 191 ? -12.796 4.866 13.060 1.00 95.69 191 ALA A CA 1
ATOM 1533 C C . ALA A 1 191 ? -12.638 3.462 13.658 1.00 95.69 191 ALA A C 1
ATOM 1535 O O . ALA A 1 191 ? -11.697 3.183 14.411 1.00 95.69 191 ALA A O 1
ATOM 1536 N N . ASN A 1 192 ? -13.535 2.560 13.281 1.00 92.81 192 ASN A N 1
ATOM 1537 C CA . ASN A 1 192 ? -13.384 1.123 13.483 1.00 92.81 192 ASN A CA 1
ATOM 1538 C C . ASN A 1 192 ? -13.043 0.434 12.162 1.00 92.81 192 ASN A C 1
ATOM 1540 O O . ASN A 1 192 ? -13.297 0.989 11.096 1.00 92.81 192 ASN A O 1
ATOM 1544 N N . ASP A 1 193 ? -12.508 -0.784 12.228 1.00 90.19 193 ASP A N 1
ATOM 1545 C CA . ASP A 1 193 ? -12.252 -1.594 11.035 1.00 90.19 193 ASP A CA 1
ATOM 1546 C C . ASP A 1 193 ? -13.489 -1.665 10.125 1.00 90.19 193 ASP A C 1
ATOM 1548 O O . ASP A 1 193 ? -14.619 -1.848 10.582 1.00 90.19 193 ASP A O 1
ATOM 1552 N N . GLY A 1 194 ? -13.261 -1.488 8.824 1.00 89.31 194 GLY A N 1
ATOM 1553 C CA . GLY A 1 194 ? -14.296 -1.388 7.798 1.00 89.31 194 GLY A CA 1
ATOM 1554 C C . GLY A 1 194 ? -14.825 0.026 7.538 1.00 89.31 194 GLY A C 1
ATOM 1555 O O . GLY A 1 194 ? -15.381 0.253 6.464 1.00 89.31 194 GLY A O 1
ATOM 1556 N N . ASP A 1 195 ? -14.643 0.986 8.451 1.00 96.44 195 ASP A N 1
ATOM 1557 C CA . ASP A 1 195 ? -15.061 2.376 8.227 1.00 96.44 195 ASP A CA 1
ATOM 1558 C C . ASP A 1 195 ? -14.308 3.040 7.063 1.00 96.44 195 ASP A C 1
ATOM 1560 O O . ASP A 1 195 ? -13.220 2.633 6.644 1.00 96.44 195 ASP A O 1
ATOM 1564 N N . THR A 1 196 ? -14.892 4.130 6.563 1.00 98.12 196 THR A N 1
ATOM 1565 C CA . THR A 1 196 ? -14.259 5.018 5.584 1.00 98.12 196 THR A CA 1
ATOM 1566 C C . THR A 1 196 ? -14.038 6.403 6.180 1.00 98.12 196 THR A C 1
ATOM 1568 O O . THR A 1 196 ? -14.985 7.053 6.610 1.00 98.12 196 THR A O 1
ATOM 1571 N N . VAL A 1 197 ? -12.804 6.894 6.145 1.00 98.69 197 VAL A N 1
ATOM 1572 C CA . VAL A 1 197 ? -12.458 8.298 6.377 1.00 98.69 197 VAL A CA 1
ATOM 1573 C C . VAL A 1 197 ? -12.451 9.011 5.024 1.00 98.69 197 VAL A C 1
ATOM 1575 O O . VAL A 1 197 ? -11.553 8.801 4.208 1.00 98.69 197 VAL A O 1
ATOM 1578 N N . MET A 1 198 ? -13.474 9.831 4.779 1.00 98.25 198 MET A N 1
ATOM 1579 C CA . MET A 1 198 ? -13.645 10.617 3.555 1.00 98.25 198 MET A CA 1
ATOM 1580 C C . MET A 1 198 ? -13.115 12.034 3.770 1.00 98.25 198 MET A C 1
ATOM 1582 O O . MET A 1 198 ? -13.620 12.770 4.620 1.00 98.25 198 MET A O 1
ATOM 1586 N N . VAL A 1 199 ? -12.108 12.419 2.993 1.00 98.56 199 VAL A N 1
ATOM 1587 C CA . VAL A 1 199 ? -11.381 13.679 3.162 1.00 98.56 199 VAL A CA 1
ATOM 1588 C C . VAL A 1 199 ? -11.735 14.649 2.037 1.00 98.56 199 VAL A C 1
ATOM 1590 O O . VAL A 1 199 ? -11.495 14.380 0.860 1.00 98.56 199 VAL A O 1
ATOM 1593 N N . GLU A 1 200 ? -12.301 15.799 2.399 1.00 98.00 200 GLU A N 1
ATOM 1594 C CA . GLU A 1 200 ? -12.572 16.885 1.460 1.00 98.00 200 GLU A CA 1
ATOM 1595 C C . GLU A 1 200 ? -11.274 17.556 0.992 1.00 98.00 200 GLU A C 1
ATOM 1597 O O . GLU A 1 200 ? -10.251 17.536 1.682 1.00 98.00 200 GLU A O 1
ATOM 1602 N N . THR A 1 201 ? -11.323 18.216 -0.167 1.00 97.69 201 THR A N 1
ATOM 1603 C CA . THR A 1 201 ? -10.190 18.969 -0.724 1.00 97.69 201 THR A CA 1
ATOM 1604 C C . THR A 1 201 ? -9.633 19.973 0.285 1.00 97.69 201 THR A C 1
ATOM 1606 O O . THR A 1 201 ? -10.380 20.763 0.867 1.00 97.69 201 THR A O 1
ATOM 1609 N N . GLY A 1 202 ? -8.316 19.999 0.457 1.00 97.31 202 GLY A N 1
ATOM 1610 C CA . GLY A 1 202 ? -7.655 20.832 1.452 1.00 97.31 202 GLY A CA 1
ATOM 1611 C C . GLY A 1 202 ? -6.174 20.499 1.592 1.00 97.31 202 GLY A C 1
ATOM 1612 O O . GLY A 1 202 ? -5.691 19.508 1.049 1.00 97.31 202 GLY A O 1
ATOM 1613 N N . ASN A 1 203 ? -5.449 21.342 2.331 1.00 96.56 203 ASN A N 1
ATOM 1614 C CA . ASN A 1 203 ? -4.065 21.072 2.717 1.00 96.56 203 ASN A CA 1
A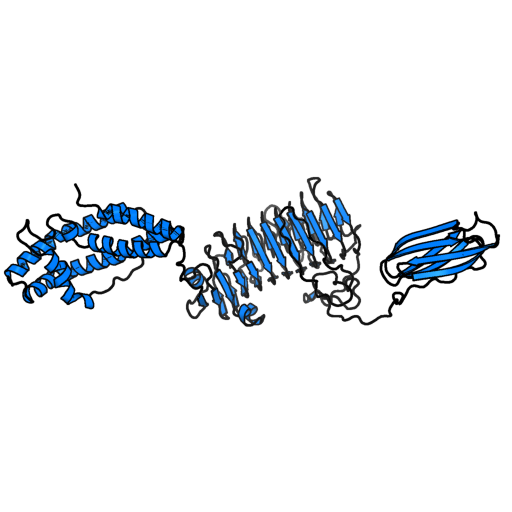TOM 1615 C C . ASN A 1 203 ? -4.004 20.724 4.206 1.00 96.56 203 ASN A C 1
ATOM 1617 O O . ASN A 1 203 ? -4.181 21.597 5.060 1.00 96.56 203 ASN A O 1
ATOM 1621 N N . TYR A 1 204 ? -3.746 19.457 4.496 1.00 96.94 204 TYR A N 1
ATOM 1622 C CA . TYR A 1 204 ? -3.718 18.880 5.829 1.00 96.94 204 TYR A CA 1
ATOM 1623 C C . TYR A 1 204 ? -2.268 18.735 6.281 1.00 96.94 204 TYR A C 1
ATOM 1625 O O . TYR A 1 204 ? -1.525 17.897 5.774 1.00 96.94 204 TYR A O 1
ATOM 1633 N N . ILE A 1 205 ? -1.840 19.585 7.218 1.00 94.69 205 ILE A N 1
ATOM 1634 C CA . ILE A 1 205 ? -0.476 19.542 7.761 1.00 94.69 205 ILE A CA 1
ATOM 1635 C C . ILE A 1 205 ? -0.451 18.586 8.952 1.00 94.69 205 ILE A C 1
ATOM 1637 O O . ILE A 1 205 ? -0.660 18.989 10.099 1.00 94.69 205 ILE A O 1
ATOM 1641 N N . GLU A 1 206 ? -0.203 17.313 8.678 1.00 93.56 206 GLU A N 1
ATOM 1642 C CA . GLU A 1 206 ? -0.195 16.250 9.673 1.00 93.56 206 GLU A CA 1
ATOM 1643 C C . GLU A 1 206 ? 0.679 15.065 9.245 1.00 93.56 206 GLU A C 1
ATOM 1645 O O . GLU A 1 206 ? 1.187 14.990 8.130 1.00 93.56 206 GLU A O 1
ATOM 1650 N N . THR A 1 207 ? 0.894 14.159 10.191 1.00 92.94 207 THR A N 1
ATOM 1651 C CA . THR A 1 207 ? 1.484 12.834 9.977 1.00 92.94 207 THR A CA 1
ATOM 1652 C C . THR A 1 207 ? 0.445 11.843 10.464 1.00 92.94 207 THR A C 1
ATOM 1654 O O . THR A 1 207 ? 0.002 11.998 11.609 1.00 92.94 207 THR A O 1
ATOM 1657 N N . ILE A 1 208 ? 0.055 10.888 9.625 1.00 96.50 208 ILE A N 1
ATOM 1658 C CA . ILE A 1 208 ? -1.015 9.943 9.935 1.00 96.50 208 ILE A CA 1
ATOM 1659 C C . ILE A 1 208 ? -0.488 8.518 10.118 1.00 96.50 208 ILE A C 1
ATOM 1661 O O . ILE A 1 208 ? 0.405 8.076 9.403 1.00 96.50 208 ILE A O 1
ATOM 1665 N N . ASP A 1 209 ? -1.073 7.804 11.067 1.00 97.38 209 ASP A N 1
ATOM 1666 C CA . ASP A 1 209 ? -0.845 6.391 11.354 1.00 97.38 209 ASP A CA 1
ATOM 1667 C C . ASP A 1 209 ? -2.207 5.692 11.391 1.00 97.38 209 ASP A C 1
ATOM 1669 O O . ASP A 1 209 ? -3.140 6.167 12.057 1.00 97.38 209 ASP A O 1
ATOM 1673 N N . PHE A 1 210 ? -2.328 4.584 10.661 1.00 98.12 210 PHE A N 1
ATOM 1674 C CA . PHE A 1 210 ? -3.541 3.769 10.636 1.00 98.12 210 PHE A CA 1
ATOM 1675 C C . PHE A 1 210 ? -3.780 3.038 11.967 1.00 98.12 210 PHE A C 1
ATOM 1677 O O . PHE A 1 210 ? -4.909 2.630 12.234 1.00 98.12 210 PHE A O 1
ATOM 1684 N N . ASN A 1 211 ? -2.776 2.936 12.847 1.00 95.56 211 ASN A N 1
ATOM 1685 C CA . ASN A 1 211 ? -2.859 2.323 14.176 1.00 95.56 211 ASN A CA 1
ATOM 1686 C C . ASN A 1 211 ? -3.444 0.899 14.153 1.00 95.56 211 ASN A C 1
ATOM 1688 O O . ASN A 1 211 ? -4.215 0.519 15.037 1.00 95.56 211 ASN A O 1
ATOM 1692 N N . GLY A 1 212 ? -3.120 0.123 13.118 1.00 94.44 212 GLY A N 1
ATOM 1693 C CA . GLY A 1 212 ? -3.573 -1.259 12.953 1.00 94.44 212 GLY A CA 1
ATOM 1694 C C . GLY A 1 212 ? -4.997 -1.378 12.420 1.00 94.44 212 GLY A C 1
ATOM 1695 O O . GLY A 1 212 ? -5.518 -2.488 12.335 1.00 94.44 212 GLY A O 1
ATOM 1696 N N . LYS A 1 213 ? -5.634 -0.254 12.067 1.00 94.25 213 LYS A N 1
ATOM 1697 C CA . LYS A 1 213 ? -7.016 -0.233 11.594 1.00 94.25 213 LYS A CA 1
ATOM 1698 C C . LYS A 1 213 ? -7.105 -0.577 10.117 1.00 94.25 213 LYS A C 1
ATOM 1700 O O . LYS A 1 213 ? -6.425 0.001 9.270 1.00 94.25 213 LYS A O 1
ATOM 1705 N N . ASN A 1 214 ? -8.035 -1.463 9.803 1.00 95.44 214 ASN A N 1
ATOM 1706 C CA . ASN A 1 214 ? -8.336 -1.895 8.447 1.00 95.44 214 ASN A CA 1
ATOM 1707 C C . ASN A 1 214 ? -9.464 -1.041 7.857 1.00 95.44 214 ASN A C 1
ATOM 1709 O O . ASN A 1 214 ? -10.604 -1.485 7.728 1.00 95.44 214 ASN A O 1
ATOM 1713 N N . ILE A 1 215 ? -9.143 0.222 7.571 1.00 97.50 215 ILE A N 1
ATOM 1714 C CA . ILE A 1 215 ? -10.083 1.257 7.109 1.00 97.50 215 ILE A CA 1
ATOM 1715 C C . ILE A 1 215 ? -9.712 1.785 5.726 1.00 97.50 215 ILE A C 1
ATOM 1717 O O . ILE A 1 215 ? -8.575 1.655 5.273 1.00 97.50 215 ILE A O 1
ATOM 1721 N N . ILE A 1 216 ? -10.665 2.447 5.075 1.00 98.31 216 ILE A N 1
ATOM 1722 C CA . ILE A 1 216 ? -10.411 3.184 3.836 1.00 98.31 216 ILE A CA 1
ATOM 1723 C C . ILE A 1 216 ? -10.209 4.657 4.180 1.00 98.31 216 ILE A C 1
ATOM 1725 O O . ILE A 1 216 ? -11.135 5.308 4.650 1.00 98.31 216 ILE A O 1
ATOM 1729 N N . VAL A 1 217 ? -9.029 5.209 3.917 1.00 98.75 217 VAL A N 1
ATOM 1730 C CA . VAL A 1 217 ? -8.786 6.657 3.954 1.00 98.75 217 VAL A CA 1
ATOM 1731 C C . VAL A 1 217 ? -8.710 7.143 2.514 1.00 98.75 217 VAL A C 1
ATOM 1733 O O . VAL A 1 217 ? -7.843 6.713 1.749 1.00 98.75 217 VAL A O 1
ATOM 1736 N N . THR A 1 218 ? -9.637 8.011 2.108 1.00 98.50 218 THR A N 1
ATOM 1737 C CA . THR A 1 218 ? -9.751 8.426 0.705 1.00 98.50 218 THR A CA 1
ATOM 1738 C C . THR A 1 218 ? -10.222 9.864 0.529 1.00 98.50 218 THR A C 1
ATOM 1740 O O . THR A 1 218 ? -10.905 10.408 1.394 1.00 98.50 218 THR A O 1
ATOM 1743 N N . SER A 1 219 ? -9.839 10.491 -0.584 1.00 97.75 219 SER A N 1
ATOM 1744 C CA . SER A 1 219 ? -10.400 11.773 -1.015 1.00 97.75 219 SER A CA 1
ATOM 1745 C C . SER A 1 219 ? -11.674 11.592 -1.847 1.00 97.75 219 SER A C 1
ATOM 1747 O O . SER A 1 219 ? -12.075 10.476 -2.186 1.00 97.75 219 SER A O 1
ATOM 1749 N N . ASN A 1 220 ? -12.270 12.707 -2.274 1.00 92.31 220 ASN A N 1
ATOM 1750 C CA . ASN A 1 220 ? -13.406 12.708 -3.201 1.00 92.31 220 ASN A CA 1
ATOM 1751 C C . ASN A 1 220 ? -13.124 12.035 -4.557 1.00 92.31 220 ASN A C 1
ATOM 1753 O O . ASN A 1 220 ? -14.080 11.697 -5.258 1.00 92.31 220 ASN A O 1
ATOM 1757 N N . PHE A 1 221 ? -11.857 11.764 -4.902 1.00 92.38 221 PHE A N 1
ATOM 1758 C CA . PHE A 1 221 ? -11.482 11.063 -6.132 1.00 92.38 221 PHE A CA 1
ATOM 1759 C C . PHE A 1 221 ? -12.258 9.751 -6.325 1.00 92.38 221 PHE A C 1
ATOM 1761 O O . PHE A 1 221 ? -12.694 9.456 -7.435 1.00 92.38 221 PHE A O 1
ATOM 1768 N N . ILE A 1 222 ? -12.499 8.985 -5.254 1.00 87.19 222 ILE A N 1
ATOM 1769 C CA . ILE A 1 222 ? -13.224 7.706 -5.344 1.00 87.19 222 ILE A CA 1
ATOM 1770 C C . ILE A 1 222 ? -14.677 7.868 -5.831 1.00 87.19 222 ILE A C 1
ATOM 1772 O O . ILE A 1 222 ? -15.275 6.924 -6.342 1.00 87.19 222 ILE A O 1
ATOM 1776 N N . LEU A 1 223 ? -15.252 9.064 -5.674 1.00 83.25 223 LEU A N 1
ATOM 1777 C CA . LEU A 1 223 ? -16.621 9.390 -6.072 1.00 83.25 223 LEU A CA 1
ATOM 1778 C C . LEU A 1 223 ? -16.682 10.042 -7.458 1.00 83.25 223 LEU A C 1
ATOM 1780 O O . LEU A 1 223 ? -17.670 9.873 -8.173 1.00 83.25 223 LEU A O 1
ATOM 1784 N N . THR A 1 224 ? -15.660 10.818 -7.821 1.00 87.44 224 THR A N 1
ATOM 1785 C CA . THR A 1 224 ? -15.658 11.677 -9.017 1.00 87.44 224 THR A CA 1
ATOM 1786 C C . THR A 1 224 ? -14.858 11.097 -10.179 1.00 87.44 224 THR A C 1
ATOM 1788 O O . THR A 1 224 ? -15.139 11.434 -11.329 1.00 87.44 224 THR A O 1
ATOM 1791 N N . ALA A 1 225 ? -13.857 10.260 -9.884 1.00 85.81 225 ALA A N 1
ATOM 1792 C CA . ALA A 1 225 ? -12.768 9.881 -10.782 1.00 85.81 225 ALA A CA 1
ATOM 1793 C C . ALA A 1 225 ? -12.003 11.082 -11.392 1.00 85.81 225 ALA A C 1
ATOM 1795 O O . ALA A 1 225 ? -11.297 10.929 -12.390 1.00 85.81 225 ALA A O 1
ATOM 1796 N N . ASP A 1 226 ? -12.115 12.282 -10.805 1.00 89.69 226 ASP A N 1
ATOM 1797 C CA . ASP A 1 226 ? -11.406 13.477 -11.263 1.00 89.69 226 ASP A CA 1
ATOM 1798 C C . ASP A 1 226 ? -10.037 13.584 -10.580 1.00 89.69 226 ASP A C 1
ATOM 1800 O O . ASP A 1 226 ? -9.922 13.806 -9.375 1.00 89.69 226 ASP A O 1
ATOM 1804 N N . THR A 1 227 ? -8.963 13.478 -11.365 1.00 89.62 227 THR A N 1
ATOM 1805 C CA . THR A 1 227 ? -7.584 13.604 -10.860 1.00 89.62 227 THR A CA 1
ATOM 1806 C C . THR A 1 227 ? -7.277 14.967 -10.217 1.00 89.62 227 THR A C 1
ATOM 1808 O O . THR A 1 227 ? -6.269 15.094 -9.512 1.00 89.62 227 THR A O 1
ATOM 1811 N N . ALA A 1 228 ? -8.126 15.984 -10.421 1.00 93.88 228 ALA A N 1
ATOM 1812 C CA . ALA A 1 228 ? -8.053 17.245 -9.694 1.00 93.88 228 ALA A CA 1
ATOM 1813 C C . ALA A 1 228 ? -8.211 17.041 -8.178 1.00 93.88 228 ALA A C 1
ATOM 1815 O O . ALA A 1 228 ? -7.464 17.665 -7.421 1.00 93.88 228 ALA A O 1
ATOM 1816 N N . ASP A 1 229 ? -9.073 16.119 -7.736 1.00 94.50 229 ASP A N 1
ATOM 1817 C CA . ASP A 1 229 ? -9.281 15.825 -6.312 1.00 94.50 229 ASP A CA 1
ATOM 1818 C C . ASP A 1 229 ? -7.998 15.305 -5.648 1.00 94.50 229 ASP A C 1
ATOM 1820 O O . ASP A 1 229 ? -7.667 15.717 -4.534 1.00 94.50 229 ASP A O 1
ATOM 1824 N N . ILE A 1 230 ? -7.208 14.497 -6.367 1.00 96.62 230 ILE A N 1
ATOM 1825 C CA . ILE A 1 230 ? -5.891 14.018 -5.911 1.00 96.62 230 ILE A CA 1
ATOM 1826 C C . ILE A 1 230 ? -4.941 15.199 -5.698 1.00 96.62 230 ILE A C 1
ATOM 1828 O O . ILE A 1 230 ? -4.238 15.280 -4.693 1.00 96.62 230 ILE A O 1
ATOM 1832 N N . SER A 1 231 ? -4.916 16.137 -6.647 1.00 95.50 231 SER A N 1
ATOM 1833 C CA . SER A 1 231 ? -4.027 17.305 -6.598 1.00 95.50 231 SER A CA 1
ATOM 1834 C C . SER A 1 231 ? -4.411 18.338 -5.535 1.00 95.50 231 SER A C 1
ATOM 1836 O O . SER A 1 231 ? -3.555 19.092 -5.076 1.00 95.50 231 SER A O 1
ATOM 1838 N N . GLN A 1 232 ? -5.691 18.388 -5.164 1.00 97.25 232 GLN A N 1
ATOM 1839 C CA . GLN A 1 232 ? -6.253 19.372 -4.237 1.00 97.25 232 GLN A CA 1
ATOM 1840 C C . GLN A 1 232 ? -6.413 18.838 -2.812 1.00 97.25 232 GLN A C 1
ATOM 1842 O O . GLN A 1 232 ? -6.639 19.630 -1.898 1.00 97.25 232 GLN A O 1
ATOM 1847 N N . THR A 1 233 ? -6.280 17.527 -2.610 1.00 98.38 233 THR A N 1
ATOM 1848 C CA . THR A 1 233 ? -6.330 16.886 -1.292 1.00 98.38 233 THR A CA 1
ATOM 1849 C C . THR A 1 233 ? -4.920 16.472 -0.893 1.00 98.38 233 THR A C 1
ATOM 1851 O O . THR A 1 233 ? -4.409 15.429 -1.305 1.00 98.38 233 THR A O 1
ATOM 1854 N N . VAL A 1 234 ? -4.261 17.345 -0.134 1.00 98.44 234 VAL A N 1
ATOM 1855 C CA . VAL A 1 234 ? -2.835 17.251 0.180 1.00 98.44 234 VAL A CA 1
ATOM 1856 C C . VAL A 1 234 ? -2.640 16.860 1.640 1.00 98.44 234 VAL A C 1
ATOM 1858 O O . VAL A 1 234 ? -3.139 17.552 2.523 1.00 98.44 234 VAL A O 1
ATOM 1861 N N . ILE A 1 235 ? -1.864 15.805 1.895 1.00 97.75 235 ILE A N 1
ATOM 1862 C CA . ILE A 1 235 ? -1.333 15.479 3.224 1.00 97.75 235 ILE A CA 1
ATOM 1863 C C . ILE A 1 235 ? 0.135 15.901 3.244 1.00 97.75 235 ILE A C 1
ATOM 1865 O O . ILE A 1 235 ? 0.973 15.344 2.532 1.00 97.75 235 ILE A O 1
ATOM 1869 N N . GLN A 1 236 ? 0.450 16.918 4.036 1.00 94.81 236 GLN A N 1
ATOM 1870 C CA . GLN A 1 236 ? 1.788 17.480 4.132 1.00 94.81 236 GLN A CA 1
ATOM 1871 C C . GLN A 1 236 ? 2.407 17.163 5.494 1.00 94.81 236 GLN A C 1
ATOM 1873 O O . GLN A 1 236 ? 1.908 17.601 6.530 1.00 94.81 236 GLN A O 1
ATOM 1878 N N . GLY A 1 237 ? 3.559 16.490 5.484 1.00 90.06 237 GLY A N 1
ATOM 1879 C CA . GLY A 1 237 ? 4.305 16.173 6.699 1.00 90.06 237 GLY A CA 1
ATOM 1880 C C . GLY A 1 237 ? 4.691 17.419 7.503 1.00 90.06 237 GLY A C 1
ATOM 1881 O O . GLY A 1 237 ? 4.993 18.483 6.945 1.00 90.06 237 GLY A O 1
ATOM 1882 N N . ARG A 1 238 ? 4.709 17.281 8.831 1.00 82.94 238 ARG A N 1
ATOM 1883 C CA . ARG A 1 238 ? 5.121 18.321 9.792 1.00 82.94 238 ARG A CA 1
ATOM 1884 C C . ARG A 1 238 ? 6.566 18.124 10.263 1.00 82.94 238 ARG A C 1
ATOM 1886 O O . ARG A 1 238 ? 7.204 17.134 9.933 1.00 82.94 238 ARG A O 1
ATOM 1893 N N . THR A 1 239 ? 7.072 19.070 11.051 1.00 75.56 239 THR A N 1
ATOM 1894 C CA . THR A 1 239 ? 8.296 18.888 11.846 1.00 75.56 239 THR A CA 1
ATOM 1895 C C . THR A 1 239 ? 7.947 18.402 13.265 1.00 75.56 239 THR A C 1
ATOM 1897 O O . THR A 1 239 ? 6.902 18.804 13.789 1.00 75.56 239 THR A O 1
ATOM 1900 N N . PRO A 1 240 ? 8.789 17.575 13.925 1.00 74.12 240 PRO A N 1
ATOM 1901 C CA . PRO A 1 240 ? 10.049 16.991 13.439 1.00 74.12 240 PRO A CA 1
ATOM 1902 C C . PRO A 1 240 ? 9.843 16.010 12.274 1.00 74.12 240 PRO A C 1
ATOM 1904 O O . PRO A 1 240 ? 8.728 15.554 12.050 1.00 74.12 240 PRO A O 1
ATOM 1907 N N . LEU A 1 241 ? 10.915 15.755 11.518 1.00 73.94 241 LEU A N 1
ATOM 1908 C CA . LEU A 1 241 ? 10.896 14.917 10.317 1.00 73.94 241 LEU A CA 1
ATOM 1909 C C . LEU A 1 241 ? 10.418 13.497 10.650 1.00 73.94 241 LEU A C 1
ATOM 1911 O O . LEU A 1 241 ? 10.956 12.861 11.555 1.00 73.94 241 LEU A O 1
ATOM 1915 N N . ALA A 1 242 ? 9.397 13.044 9.928 1.00 80.19 242 ALA A N 1
ATOM 1916 C CA . ALA A 1 242 ? 8.831 11.705 9.990 1.00 80.19 242 ALA A CA 1
ATOM 1917 C C . ALA A 1 242 ? 8.154 11.378 8.654 1.00 80.19 242 ALA A C 1
ATOM 1919 O O . ALA A 1 242 ? 7.841 12.287 7.876 1.00 80.19 242 ALA A O 1
ATOM 1920 N N . SER A 1 243 ? 7.917 10.090 8.413 1.00 91.75 243 SER A N 1
ATOM 1921 C CA . SER A 1 243 ? 7.065 9.614 7.324 1.00 91.75 243 SER A CA 1
ATOM 1922 C C . SER A 1 243 ? 5.681 10.257 7.430 1.00 91.75 243 SER A C 1
ATOM 1924 O O . SER A 1 243 ? 5.151 10.431 8.532 1.00 91.75 243 SER A O 1
ATOM 1926 N N . VAL A 1 244 ? 5.102 10.664 6.300 1.00 95.62 244 VAL A N 1
ATOM 1927 C CA . VAL A 1 244 ? 3.799 11.355 6.297 1.00 95.62 244 VAL A CA 1
ATOM 1928 C C . VAL A 1 244 ? 2.669 10.386 6.624 1.00 95.62 244 VAL A C 1
ATOM 1930 O O . VAL A 1 244 ? 1.739 10.758 7.339 1.00 95.62 244 VAL A O 1
ATOM 1933 N N . VAL A 1 245 ? 2.762 9.155 6.120 1.00 97.56 245 VAL A N 1
ATOM 1934 C CA . VAL A 1 245 ? 1.799 8.079 6.372 1.00 97.56 245 VAL A CA 1
ATOM 1935 C C . VAL A 1 245 ? 2.523 6.836 6.877 1.00 97.56 245 VAL A C 1
ATOM 1937 O O . VAL A 1 245 ? 3.528 6.432 6.294 1.00 97.56 245 VAL A O 1
ATOM 1940 N N . ALA A 1 246 ? 1.988 6.216 7.924 1.00 96.94 246 ALA A N 1
ATOM 1941 C CA . ALA A 1 246 ? 2.536 5.023 8.555 1.00 96.94 246 ALA A CA 1
ATOM 1942 C C . ALA A 1 246 ? 1.532 3.858 8.588 1.00 96.94 246 ALA A C 1
ATOM 1944 O O . ALA A 1 246 ? 0.349 4.052 8.879 1.00 96.94 246 ALA A O 1
ATOM 1945 N N . PHE A 1 247 ? 2.049 2.652 8.332 1.00 98.19 247 PHE A N 1
ATOM 1946 C CA . PHE A 1 247 ? 1.376 1.359 8.506 1.00 98.19 247 PHE A CA 1
ATOM 1947 C C . PHE A 1 247 ? 2.316 0.404 9.249 1.00 98.19 247 PHE A C 1
ATOM 1949 O O . PHE A 1 247 ? 3.174 -0.233 8.632 1.00 98.19 247 PHE A O 1
ATOM 1956 N N . HIS A 1 248 ? 2.227 0.367 10.578 1.00 95.81 248 HIS A N 1
ATOM 1957 C CA . HIS A 1 248 ? 3.212 -0.311 11.438 1.00 95.81 248 HIS A CA 1
ATOM 1958 C C . HIS A 1 248 ? 2.597 -1.337 12.399 1.00 95.81 248 HIS A C 1
ATOM 1960 O O . HIS A 1 248 ? 3.298 -1.880 13.254 1.00 95.81 248 HIS A O 1
ATOM 1966 N N . SER A 1 249 ? 1.288 -1.571 12.314 1.00 93.75 249 SER A N 1
ATOM 1967 C CA . SER A 1 249 ? 0.518 -2.241 13.365 1.00 93.75 249 SER A CA 1
ATOM 1968 C C . SER A 1 249 ? -0.330 -3.395 12.821 1.00 93.75 249 SER A C 1
ATOM 1970 O O . SER A 1 249 ? -1.410 -3.674 13.339 1.00 93.75 249 SER A O 1
ATOM 1972 N N . ASN A 1 250 ? 0.205 -4.124 11.834 1.00 93.00 250 ASN A N 1
ATOM 1973 C CA . ASN A 1 250 ? -0.410 -5.291 11.183 1.00 93.00 250 ASN A CA 1
ATOM 1974 C C . ASN A 1 250 ? -1.663 -4.977 10.346 1.00 93.00 250 ASN A C 1
ATOM 1976 O O . ASN A 1 250 ? -2.551 -5.822 10.211 1.00 93.00 250 ASN A O 1
ATOM 1980 N N . GLU A 1 251 ? -1.738 -3.781 9.765 1.00 97.62 251 GLU A N 1
ATOM 1981 C CA . GLU A 1 251 ? -2.757 -3.451 8.771 1.00 97.62 251 GLU A CA 1
ATOM 1982 C C . GLU A 1 251 ? -2.694 -4.439 7.594 1.00 97.62 251 GLU A C 1
ATOM 1984 O O . GLU A 1 251 ? -1.611 -4.771 7.110 1.00 97.62 251 GLU A O 1
ATOM 1989 N N . ASN A 1 252 ? -3.841 -4.920 7.116 1.00 92.88 252 ASN A N 1
ATOM 1990 C CA . ASN A 1 252 ? -3.921 -5.853 5.990 1.00 92.88 252 ASN A CA 1
ATOM 1991 C C . ASN A 1 252 ? -4.346 -5.144 4.690 1.00 92.88 252 ASN A C 1
ATOM 1993 O O . ASN A 1 252 ? -4.497 -3.926 4.649 1.00 92.88 252 ASN A O 1
ATOM 1997 N N . SER A 1 253 ? -4.581 -5.905 3.618 1.00 91.81 253 SER A N 1
ATOM 1998 C CA . SER A 1 253 ? -4.883 -5.358 2.286 1.00 91.81 253 SER A CA 1
ATOM 1999 C C . SER A 1 253 ? -6.204 -4.594 2.177 1.00 91.81 253 SER A C 1
ATOM 2001 O O . SER A 1 253 ? -6.438 -3.952 1.155 1.00 91.81 253 SER A O 1
ATOM 2003 N N . SER A 1 254 ? -7.069 -4.650 3.194 1.00 91.25 254 SER A N 1
ATOM 2004 C CA . SER A 1 254 ? -8.264 -3.801 3.277 1.00 91.25 254 SER A CA 1
ATOM 2005 C C . SER A 1 254 ? -7.983 -2.413 3.863 1.00 91.25 254 SER A C 1
ATOM 2007 O O . SER A 1 254 ? -8.746 -1.486 3.583 1.00 91.25 254 SER A O 1
ATOM 2009 N N . ALA A 1 255 ? -6.864 -2.222 4.575 1.00 97.00 255 ALA A N 1
ATOM 2010 C CA . ALA A 1 255 ? -6.366 -0.891 4.901 1.00 97.00 255 ALA A CA 1
ATOM 2011 C C . ALA A 1 255 ? -5.922 -0.192 3.609 1.00 97.00 255 ALA A C 1
ATOM 2013 O O . ALA A 1 255 ? -4.962 -0.608 2.953 1.00 97.00 255 ALA A O 1
ATOM 2014 N N . THR A 1 256 ? -6.665 0.841 3.218 1.00 97.88 256 THR A N 1
ATOM 2015 C CA . THR A 1 256 ? -6.532 1.475 1.904 1.00 97.88 256 THR A CA 1
ATOM 2016 C C . THR A 1 256 ? -6.242 2.959 2.043 1.00 97.88 256 THR A C 1
ATOM 2018 O O . THR A 1 256 ? -6.955 3.663 2.757 1.00 97.88 256 THR A O 1
ATOM 2021 N N . LEU A 1 257 ? -5.251 3.448 1.297 1.00 98.75 257 LEU A N 1
ATOM 2022 C CA . LEU A 1 257 ? -5.031 4.878 1.083 1.00 98.75 257 LEU A CA 1
ATOM 2023 C C . LEU A 1 257 ? -5.232 5.211 -0.396 1.00 98.75 257 LEU A C 1
ATOM 2025 O O . LEU A 1 257 ? -4.538 4.660 -1.255 1.00 98.75 257 LEU A O 1
ATOM 2029 N N . CYS A 1 258 ? -6.177 6.108 -0.692 1.00 98.19 258 CYS A N 1
ATOM 2030 C CA . CYS A 1 258 ? -6.568 6.396 -2.070 1.00 98.19 258 CYS A CA 1
ATOM 2031 C C . CYS A 1 258 ? -6.830 7.877 -2.356 1.00 98.19 258 CYS A C 1
ATOM 2033 O O . CYS A 1 258 ? -7.685 8.496 -1.722 1.00 98.19 258 CYS A O 1
ATOM 2035 N N . GLY A 1 259 ? -6.188 8.417 -3.393 1.00 97.69 259 GLY A N 1
ATOM 2036 C CA . GLY A 1 259 ? -6.578 9.701 -3.976 1.00 97.69 259 GLY A CA 1
ATOM 2037 C C . GLY A 1 259 ? -5.945 10.935 -3.330 1.00 97.69 259 GLY A C 1
ATOM 2038 O O . GLY A 1 259 ? -6.610 11.961 -3.222 1.00 97.69 259 GLY A O 1
ATOM 2039 N N . PHE A 1 260 ? -4.686 10.870 -2.896 1.00 98.75 260 PHE A N 1
ATOM 2040 C CA . PHE A 1 260 ? -4.012 11.984 -2.215 1.00 98.75 260 PHE A CA 1
ATOM 2041 C C . PHE A 1 260 ? -2.734 12.430 -2.912 1.00 98.75 260 PHE A C 1
ATOM 2043 O O . PHE A 1 260 ? -1.997 11.627 -3.488 1.00 98.75 260 PHE A O 1
ATOM 2050 N N . THR A 1 261 ? -2.416 13.713 -2.753 1.00 98.56 261 THR A N 1
ATOM 2051 C CA . THR A 1 261 ? -1.038 14.189 -2.874 1.00 98.56 261 THR A CA 1
ATOM 2052 C C . THR A 1 261 ? -0.377 14.149 -1.498 1.00 98.56 261 THR A C 1
ATOM 2054 O O . THR A 1 261 ? -0.878 14.739 -0.547 1.00 98.56 261 THR A O 1
ATOM 2057 N N . ILE A 1 262 ? 0.757 13.469 -1.381 1.00 98.06 262 ILE A N 1
ATOM 2058 C CA . ILE A 1 262 ? 1.546 13.337 -0.159 1.00 98.06 262 ILE A CA 1
ATOM 2059 C C . ILE A 1 262 ? 2.841 14.115 -0.348 1.00 98.06 262 ILE A C 1
ATOM 2061 O O . ILE A 1 262 ? 3.602 13.858 -1.282 1.00 98.06 262 ILE A O 1
ATOM 2065 N N . ILE A 1 263 ? 3.084 15.068 0.549 1.00 94.69 263 ILE A N 1
ATOM 2066 C CA . ILE A 1 263 ? 4.277 15.911 0.517 1.00 94.69 263 ILE A CA 1
ATOM 2067 C C . ILE A 1 263 ? 5.093 15.668 1.780 1.00 94.69 263 ILE A C 1
ATOM 2069 O O . ILE A 1 263 ? 4.737 16.141 2.864 1.00 94.69 263 ILE A O 1
ATOM 2073 N N . SER A 1 264 ? 6.205 14.952 1.639 1.00 89.62 264 SER A N 1
ATOM 2074 C CA . SER A 1 264 ? 7.154 14.741 2.728 1.00 89.62 264 SER A CA 1
ATOM 2075 C C . SER A 1 264 ? 8.067 15.949 2.917 1.00 89.62 264 SER A C 1
ATOM 2077 O O . SER A 1 264 ? 8.356 16.703 1.985 1.00 89.62 264 SER A O 1
ATOM 2079 N N . GLN A 1 265 ? 8.523 16.160 4.151 1.00 84.94 265 GLN A N 1
ATOM 2080 C CA . GLN A 1 265 ? 9.687 17.014 4.390 1.00 84.94 265 GLN A CA 1
ATOM 2081 C C . GLN A 1 265 ? 10.954 16.212 4.054 1.00 84.94 265 GLN A C 1
ATOM 2083 O O . GLN A 1 265 ? 10.909 14.984 4.060 1.00 84.94 265 GLN A O 1
ATOM 2088 N N . GLN A 1 266 ? 12.081 16.877 3.781 1.00 75.31 266 GLN A N 1
ATOM 2089 C CA . GLN A 1 266 ? 13.362 16.185 3.581 1.00 75.31 266 GLN A CA 1
ATOM 2090 C C . GLN A 1 266 ? 13.694 15.371 4.841 1.00 75.31 266 GLN A C 1
ATOM 2092 O O . GLN A 1 266 ? 13.927 15.971 5.887 1.00 75.31 266 GLN A O 1
ATOM 2097 N N . ASN A 1 267 ? 13.630 14.040 4.762 1.00 66.12 267 ASN A N 1
ATOM 2098 C CA . ASN A 1 267 ? 13.579 13.140 5.918 1.00 66.12 267 ASN A CA 1
ATOM 2099 C C . ASN A 1 267 ? 14.902 12.368 6.104 1.00 66.12 267 ASN A C 1
ATOM 2101 O O . ASN A 1 267 ? 15.602 12.110 5.133 1.00 66.12 267 ASN A O 1
ATOM 2105 N N . GLU A 1 268 ? 15.222 12.017 7.355 1.00 68.12 268 GLU A N 1
ATOM 2106 C CA . GLU A 1 268 ? 16.338 11.128 7.745 1.00 68.12 268 GLU A CA 1
ATOM 2107 C C . GLU A 1 268 ? 15.875 9.674 7.990 1.00 68.12 268 GLU A C 1
ATOM 2109 O O . GLU A 1 268 ? 16.667 8.816 8.384 1.00 68.12 268 GLU A O 1
ATOM 2114 N N . LEU A 1 269 ? 14.579 9.401 7.831 1.00 79.50 269 LEU A N 1
ATOM 2115 C CA . LEU A 1 269 ? 13.960 8.105 8.101 1.00 79.50 269 LEU A CA 1
ATOM 2116 C C . LEU A 1 269 ? 13.516 7.420 6.811 1.00 79.50 269 LEU A C 1
ATOM 2118 O O . LEU A 1 269 ? 13.253 8.070 5.798 1.00 79.50 269 LEU A O 1
ATOM 2122 N N . ASP A 1 270 ? 13.409 6.097 6.886 1.00 89.56 270 ASP A N 1
ATOM 2123 C CA . ASP A 1 270 ? 12.868 5.275 5.814 1.00 89.56 270 ASP A CA 1
ATOM 2124 C C . ASP A 1 270 ? 11.419 5.682 5.488 1.00 89.56 270 ASP A C 1
ATOM 2126 O O . ASP A 1 270 ? 10.616 5.954 6.384 1.00 89.56 270 ASP A O 1
ATOM 2130 N N . GLY A 1 271 ? 11.061 5.717 4.204 1.00 90.75 271 GLY A N 1
ATOM 2131 C CA . GLY A 1 271 ? 9.679 5.974 3.798 1.00 90.75 271 GLY A CA 1
ATOM 2132 C C . GLY A 1 271 ? 9.276 7.431 3.971 1.00 90.75 271 GLY A C 1
ATOM 2133 O O . GLY A 1 271 ? 8.332 7.716 4.703 1.00 90.75 271 GLY A O 1
ATOM 2134 N N . GLY A 1 272 ? 9.987 8.367 3.337 1.00 89.88 272 GLY A N 1
ATOM 2135 C CA . GLY A 1 272 ? 9.754 9.805 3.520 1.00 89.88 272 GLY A CA 1
ATOM 2136 C C . GLY A 1 272 ? 8.286 10.202 3.327 1.00 89.88 272 GLY A C 1
ATOM 2137 O O . GLY A 1 272 ? 7.721 10.906 4.166 1.00 89.88 272 GLY A O 1
ATOM 2138 N N . GLY A 1 273 ? 7.651 9.723 2.256 1.00 95.00 273 GLY A N 1
ATOM 2139 C CA . GLY A 1 273 ? 6.203 9.814 2.062 1.00 95.00 273 GLY A CA 1
ATOM 2140 C C . GLY A 1 273 ? 5.439 8.794 2.905 1.00 95.00 273 GLY A C 1
ATOM 2141 O O . GLY A 1 273 ? 4.644 9.178 3.763 1.00 95.00 273 GLY A O 1
ATOM 2142 N N . ILE A 1 274 ? 5.673 7.506 2.654 1.00 97.75 274 ILE A N 1
ATOM 2143 C CA . ILE A 1 274 ? 4.946 6.396 3.279 1.00 97.75 274 ILE A CA 1
ATOM 2144 C C . ILE A 1 274 ? 5.928 5.354 3.818 1.00 97.75 274 ILE A C 1
ATOM 2146 O O . ILE A 1 274 ? 6.799 4.885 3.084 1.00 97.75 274 ILE A O 1
ATOM 2150 N N . SER A 1 275 ? 5.739 4.941 5.070 1.00 96.94 275 SER A N 1
ATOM 2151 C CA . SER A 1 275 ? 6.479 3.848 5.703 1.00 96.94 275 SER A CA 1
ATOM 2152 C C . SER A 1 275 ? 5.558 2.677 6.048 1.00 96.94 275 SER A C 1
ATOM 2154 O O . SER A 1 275 ? 4.490 2.855 6.638 1.00 96.94 275 SER A O 1
ATOM 2156 N N . ILE A 1 276 ? 5.971 1.465 5.672 1.00 98.25 276 ILE A N 1
ATOM 2157 C CA . ILE A 1 276 ? 5.215 0.226 5.886 1.00 98.25 276 ILE A CA 1
ATOM 2158 C C . ILE A 1 276 ? 6.133 -0.800 6.553 1.00 98.25 276 ILE A C 1
ATOM 2160 O O . ILE A 1 276 ? 7.165 -1.176 6.000 1.00 98.25 276 ILE A O 1
ATOM 2164 N N . TYR A 1 277 ? 5.750 -1.281 7.733 1.00 97.38 277 TYR A N 1
ATOM 2165 C CA . TYR A 1 277 ? 6.509 -2.285 8.478 1.00 97.38 277 TYR A CA 1
ATOM 2166 C C . TYR A 1 277 ? 5.576 -3.378 8.979 1.00 97.38 277 TYR A C 1
ATOM 2168 O O . TYR A 1 277 ? 4.664 -3.106 9.756 1.00 97.38 277 TYR A O 1
ATOM 2176 N N . SER A 1 278 ? 5.840 -4.626 8.578 1.00 96.69 278 SER A N 1
ATOM 2177 C CA . SER A 1 278 ? 5.026 -5.793 8.965 1.00 96.69 278 SER A CA 1
ATOM 2178 C C . SER A 1 278 ? 3.521 -5.581 8.735 1.00 96.69 278 SER A C 1
ATOM 2180 O O . SER A 1 278 ? 2.686 -6.034 9.514 1.00 96.69 278 SER A O 1
ATOM 2182 N N . ALA A 1 279 ? 3.184 -4.866 7.663 1.00 97.19 279 ALA A N 1
ATOM 2183 C CA . ALA A 1 279 ? 1.824 -4.536 7.267 1.00 97.19 279 ALA A CA 1
ATOM 2184 C C . ALA A 1 279 ? 1.653 -4.826 5.771 1.00 97.19 279 ALA A C 1
ATOM 2186 O O . ALA A 1 279 ? 2.592 -5.178 5.063 1.00 97.19 279 ALA A O 1
ATOM 2187 N N . SER A 1 280 ? 0.431 -4.801 5.270 1.00 96.81 280 SER A N 1
ATOM 2188 C CA . SER A 1 280 ? 0.115 -5.203 3.897 1.00 96.81 280 SER A CA 1
ATOM 2189 C C . SER A 1 280 ? -0.965 -4.317 3.269 1.00 96.81 280 SER A C 1
ATOM 2191 O O . SER A 1 280 ? -1.920 -4.859 2.722 1.00 96.81 280 SER A O 1
ATOM 2193 N N . PRO A 1 281 ? -0.868 -2.971 3.352 1.00 97.81 281 PRO A N 1
ATOM 2194 C CA . PRO A 1 281 ? -1.908 -2.072 2.856 1.00 97.81 281 PRO A CA 1
ATOM 2195 C C . PRO A 1 281 ? -1.997 -2.046 1.326 1.00 97.81 281 PRO A C 1
ATOM 2197 O O . PRO A 1 281 ? -1.037 -2.376 0.616 1.00 97.81 281 PRO A O 1
ATOM 2200 N N . THR A 1 282 ? -3.142 -1.565 0.838 1.00 97.19 282 THR A N 1
ATOM 2201 C CA . THR A 1 282 ? -3.369 -1.216 -0.570 1.00 97.19 282 THR A CA 1
ATOM 2202 C C . THR A 1 282 ? -3.219 0.292 -0.760 1.00 97.19 282 THR A C 1
ATOM 2204 O O . THR A 1 282 ? -3.913 1.086 -0.124 1.00 97.19 282 THR A O 1
ATOM 2207 N N . LEU A 1 283 ? -2.330 0.702 -1.663 1.00 98.62 283 LEU A N 1
ATOM 2208 C CA . LEU A 1 283 ? -2.094 2.105 -1.997 1.00 98.62 283 LEU A CA 1
ATOM 2209 C C . LEU A 1 283 ? -2.498 2.349 -3.448 1.00 98.62 283 LEU A C 1
ATOM 2211 O O . LEU A 1 283 ? -2.011 1.654 -4.341 1.00 98.62 283 LEU A O 1
ATOM 2215 N N . SER A 1 284 ? -3.364 3.335 -3.695 1.00 97.25 284 SER A N 1
ATOM 2216 C CA . SER A 1 284 ? -3.769 3.652 -5.067 1.00 97.25 284 SER A CA 1
ATOM 2217 C C . SER A 1 284 ? -3.990 5.135 -5.341 1.00 97.25 284 SER A C 1
ATOM 2219 O O . SER A 1 284 ? -4.370 5.890 -4.447 1.00 97.25 284 SER A O 1
ATOM 2221 N N . HIS A 1 285 ? -3.779 5.566 -6.585 1.00 97.88 285 HIS A N 1
ATOM 2222 C CA . HIS A 1 285 ? -4.089 6.932 -7.027 1.00 97.88 285 HIS A CA 1
ATOM 2223 C C . HIS A 1 285 ? -3.408 8.005 -6.162 1.00 97.88 285 HIS A C 1
ATOM 2225 O O . HIS A 1 285 ? -4.052 8.929 -5.654 1.00 97.88 285 HIS A O 1
ATOM 2231 N N . LEU A 1 286 ? -2.099 7.858 -5.945 1.00 98.69 286 LEU A N 1
ATOM 2232 C CA . LEU A 1 286 ? -1.315 8.741 -5.078 1.00 98.69 286 LEU A CA 1
ATOM 2233 C C . LEU A 1 286 ? -0.292 9.549 -5.877 1.00 98.69 286 LEU A C 1
ATOM 2235 O O . LEU A 1 286 ? 0.289 9.070 -6.848 1.00 98.69 286 LEU A O 1
ATOM 2239 N N . ARG A 1 287 ? -0.018 10.774 -5.427 1.00 98.38 287 ARG A N 1
ATOM 2240 C CA . ARG A 1 287 ? 1.119 11.583 -5.889 1.00 98.38 287 ARG A CA 1
ATOM 2241 C C . ARG A 1 287 ? 2.042 11.844 -4.716 1.00 98.38 287 ARG A C 1
ATOM 2243 O O . ARG A 1 287 ? 1.644 12.535 -3.790 1.00 98.38 287 ARG A O 1
ATOM 2250 N N . ILE A 1 288 ? 3.250 11.303 -4.736 1.00 97.81 288 ILE A N 1
ATOM 2251 C CA . ILE A 1 288 ? 4.172 11.343 -3.599 1.00 97.81 288 ILE A CA 1
ATOM 2252 C C . ILE A 1 288 ? 5.428 12.104 -4.009 1.00 97.81 288 ILE A C 1
ATOM 2254 O O . ILE A 1 288 ? 6.107 11.727 -4.968 1.00 97.81 288 ILE A O 1
ATOM 2258 N N . THR A 1 289 ? 5.721 13.181 -3.285 1.00 94.81 289 THR A N 1
ATOM 2259 C CA . THR A 1 289 ? 6.889 14.030 -3.528 1.00 94.81 289 THR A CA 1
ATOM 2260 C C . THR A 1 289 ? 7.515 14.498 -2.228 1.00 94.81 289 THR A C 1
ATOM 2262 O O . THR A 1 289 ? 6.824 14.756 -1.242 1.00 94.81 289 THR A O 1
ATOM 2265 N N . THR A 1 290 ? 8.825 14.716 -2.245 1.00 89.44 290 THR A N 1
ATOM 2266 C CA . THR A 1 290 ? 9.496 15.483 -1.197 1.00 89.44 290 THR A CA 1
ATOM 2267 C C . THR A 1 290 ? 9.399 16.970 -1.515 1.00 89.44 290 THR A C 1
ATOM 2269 O O . THR A 1 290 ? 9.449 17.388 -2.675 1.00 89.44 290 THR A O 1
ATOM 2272 N N . LYS A 1 291 ? 9.205 17.792 -0.482 1.00 85.06 291 LYS A N 1
ATOM 2273 C CA . LYS A 1 291 ? 9.151 19.247 -0.604 1.00 85.06 291 LYS A CA 1
ATOM 2274 C C . LYS A 1 291 ? 10.495 19.779 -1.114 1.00 85.06 291 LYS A C 1
ATOM 2276 O O . LYS A 1 291 ? 11.509 19.660 -0.431 1.00 85.06 291 LYS A O 1
ATOM 2281 N N . GLU A 1 292 ? 10.483 20.435 -2.274 1.00 68.50 292 GLU A N 1
ATOM 2282 C CA . GLU A 1 292 ? 11.625 21.208 -2.776 1.00 68.50 292 GLU A CA 1
ATOM 2283 C C . GLU A 1 292 ? 11.861 22.426 -1.868 1.00 68.50 292 GLU A C 1
ATOM 2285 O O . GLU A 1 292 ? 11.228 23.473 -2.015 1.00 68.50 292 GLU A O 1
ATOM 2290 N N . GLU A 1 293 ? 12.795 22.322 -0.925 1.00 57.25 293 GLU A N 1
ATOM 2291 C CA . GLU A 1 293 ? 13.465 23.499 -0.383 1.00 57.25 293 GLU A CA 1
ATOM 2292 C C . GLU A 1 293 ? 14.856 23.585 -1.011 1.00 57.25 293 GLU A C 1
ATOM 2294 O O . GLU A 1 293 ? 15.695 22.707 -0.828 1.00 57.25 293 GLU A O 1
ATOM 2299 N N . THR A 1 294 ? 15.117 24.662 -1.762 1.00 40.16 294 THR A N 1
ATOM 2300 C CA . THR A 1 294 ? 16.470 25.071 -2.167 1.00 40.16 294 THR A CA 1
ATOM 2301 C C . THR A 1 294 ? 17.315 25.296 -0.917 1.00 40.16 294 THR A C 1
ATOM 2303 O O . THR A 1 294 ? 17.436 26.420 -0.431 1.00 40.16 294 THR A O 1
ATOM 2306 N N . ILE A 1 295 ? 17.917 24.243 -0.376 1.00 43.12 295 ILE A N 1
ATOM 2307 C CA . ILE A 1 295 ? 18.941 24.380 0.651 1.00 43.12 295 ILE A CA 1
ATOM 2308 C C . ILE A 1 295 ? 20.293 24.198 -0.023 1.00 43.12 295 ILE A C 1
ATOM 2310 O O . ILE A 1 295 ? 20.962 23.175 0.088 1.00 43.12 295 ILE A O 1
ATOM 2314 N N . LEU A 1 296 ? 20.705 25.258 -0.722 1.00 34.59 296 LEU A N 1
ATOM 2315 C CA . LEU A 1 296 ? 22.107 25.506 -1.036 1.00 34.59 296 LEU A CA 1
ATOM 2316 C C . LEU A 1 296 ? 22.927 25.373 0.259 1.00 34.59 296 LEU A C 1
ATOM 2318 O O . LEU A 1 296 ? 22.873 26.244 1.127 1.00 34.59 296 LEU A O 1
ATOM 2322 N N . GLY A 1 297 ? 23.694 24.289 0.382 1.00 39.50 297 GLY A N 1
ATOM 2323 C CA . GLY A 1 297 ? 24.743 24.162 1.393 1.00 39.50 297 GLY A CA 1
ATOM 2324 C C . GLY A 1 297 ? 24.409 23.385 2.669 1.00 39.50 297 GLY A C 1
ATOM 2325 O O . GLY A 1 297 ? 25.173 23.509 3.628 1.00 39.50 297 GLY A O 1
ATOM 2326 N N . LYS A 1 298 ? 23.352 22.561 2.714 1.00 45.12 298 LYS A N 1
ATOM 2327 C CA . LYS A 1 298 ? 23.324 21.467 3.702 1.00 45.12 298 LYS A CA 1
ATOM 2328 C C . LYS A 1 298 ? 24.115 20.264 3.161 1.00 45.12 298 LYS A C 1
ATOM 2330 O O . LYS A 1 298 ? 23.961 19.941 1.986 1.00 45.12 298 LYS A O 1
ATOM 2335 N N . PRO A 1 299 ? 24.986 19.625 3.967 1.00 46.66 299 PRO A N 1
ATOM 2336 C CA . PRO A 1 299 ? 25.543 18.324 3.602 1.00 46.66 299 PRO A CA 1
ATOM 2337 C C . PRO A 1 299 ? 24.389 17.334 3.396 1.00 46.66 299 PRO A C 1
ATOM 2339 O O . PRO A 1 299 ? 23.375 17.466 4.083 1.00 46.66 299 PRO A O 1
ATOM 2342 N N . ALA A 1 300 ? 24.550 16.397 2.453 1.00 49.62 300 ALA A N 1
ATOM 2343 C CA . ALA A 1 300 ? 23.591 15.324 2.188 1.00 49.62 300 ALA A CA 1
ATOM 2344 C C . ALA A 1 300 ? 23.053 14.780 3.515 1.00 49.62 300 ALA A C 1
ATOM 2346 O O . ALA A 1 300 ? 23.827 14.403 4.401 1.00 49.62 300 ALA A O 1
ATOM 2347 N N . VAL A 1 301 ? 21.738 14.865 3.682 1.00 52.38 301 VAL A N 1
ATOM 2348 C CA . VAL A 1 301 ? 21.059 14.416 4.890 1.00 52.38 301 VAL A CA 1
ATOM 2349 C C . VAL A 1 301 ? 21.209 12.894 4.928 1.00 52.38 301 VAL A C 1
ATOM 2351 O O . VAL A 1 301 ? 20.776 12.195 4.017 1.00 52.38 301 VAL A O 1
ATOM 2354 N N . TYR A 1 302 ? 21.941 12.395 5.925 1.00 58.03 302 TYR A N 1
ATOM 2355 C CA . TYR A 1 302 ? 22.236 10.973 6.074 1.00 58.03 302 TYR A CA 1
ATOM 2356 C C . TYR A 1 302 ? 21.069 10.281 6.782 1.00 58.03 302 TYR A C 1
ATOM 2358 O O . TYR A 1 302 ? 20.972 10.373 8.003 1.00 58.03 302 TYR A O 1
ATOM 2366 N N . GLY A 1 303 ? 20.246 9.536 6.053 1.00 68.62 303 GLY A N 1
ATOM 2367 C CA . GLY A 1 303 ? 19.384 8.519 6.657 1.00 68.62 303 GLY A CA 1
ATOM 2368 C C . GLY A 1 303 ? 18.082 8.306 5.901 1.00 68.62 303 GLY A C 1
ATOM 2369 O O . GLY A 1 303 ? 17.442 9.271 5.512 1.00 68.62 303 GLY A O 1
ATOM 2370 N N . GLY A 1 304 ? 17.701 7.045 5.710 1.00 78.00 304 GLY A N 1
ATOM 2371 C CA . GLY A 1 304 ? 16.438 6.636 5.101 1.00 78.00 304 GLY A CA 1
ATOM 2372 C C . GLY A 1 304 ? 16.590 6.038 3.701 1.00 78.00 304 GLY A C 1
ATOM 2373 O O . GLY A 1 304 ? 17.314 6.559 2.851 1.00 78.00 304 GLY A O 1
ATOM 2374 N N . SER A 1 305 ? 15.895 4.935 3.457 1.00 89.56 305 SER A N 1
ATOM 2375 C CA . SER A 1 305 ? 15.660 4.308 2.155 1.00 89.56 305 SER A CA 1
ATOM 2376 C C . SER A 1 305 ? 14.197 4.514 1.757 1.00 89.56 305 SER A C 1
ATOM 2378 O O . SER A 1 305 ? 13.339 4.678 2.621 1.00 89.56 305 SER A O 1
ATOM 2380 N N . GLY A 1 306 ? 13.870 4.492 0.464 1.00 91.44 306 GLY A N 1
ATOM 2381 C CA . GLY A 1 306 ? 12.468 4.615 0.043 1.00 91.44 306 GLY A CA 1
ATOM 2382 C C . GLY A 1 306 ? 11.926 6.026 0.254 1.00 91.44 306 GLY A C 1
ATOM 2383 O O . GLY A 1 306 ? 10.991 6.217 1.024 1.00 91.44 306 GLY A O 1
ATOM 2384 N N . GLY A 1 307 ? 12.521 7.036 -0.383 1.00 90.00 307 GLY A N 1
ATOM 2385 C CA . GLY A 1 307 ? 12.188 8.449 -0.129 1.00 90.00 307 GLY A CA 1
ATOM 2386 C C . GLY A 1 307 ? 10.702 8.755 -0.333 1.00 90.00 307 GLY A C 1
ATOM 2387 O O . GLY A 1 307 ? 10.100 9.518 0.424 1.00 90.00 307 GLY A O 1
ATOM 2388 N N . GLY A 1 308 ? 10.092 8.108 -1.327 1.00 95.06 308 GLY A N 1
ATOM 2389 C CA . GLY A 1 308 ? 8.650 8.094 -1.512 1.00 95.06 308 GLY A CA 1
ATOM 2390 C C . GLY A 1 308 ? 7.979 7.036 -0.639 1.00 95.06 308 GLY A C 1
ATOM 2391 O O . GLY A 1 308 ? 7.191 7.384 0.240 1.00 95.06 308 GLY A O 1
ATOM 2392 N N . ILE A 1 309 ? 8.285 5.758 -0.879 1.00 97.88 309 ILE A N 1
ATOM 2393 C CA . ILE A 1 309 ? 7.701 4.621 -0.156 1.00 97.88 309 ILE A CA 1
ATOM 2394 C C . ILE A 1 309 ? 8.803 3.666 0.305 1.00 97.88 309 ILE A C 1
ATOM 2396 O O . ILE A 1 309 ? 9.627 3.223 -0.499 1.00 97.88 309 ILE A O 1
ATOM 2400 N N . TYR A 1 310 ? 8.764 3.288 1.580 1.00 97.50 310 TYR A N 1
ATOM 2401 C CA . TYR A 1 310 ? 9.559 2.197 2.136 1.00 97.50 310 TYR A CA 1
ATOM 2402 C C . TYR A 1 310 ? 8.666 1.084 2.671 1.00 97.50 310 TYR A C 1
ATOM 2404 O O . TYR A 1 310 ? 7.664 1.364 3.333 1.00 97.50 310 TYR A O 1
ATOM 2412 N N . LEU A 1 311 ? 9.047 -0.169 2.412 1.00 96.88 311 LEU A N 1
ATOM 2413 C CA . LEU A 1 311 ? 8.355 -1.341 2.935 1.00 96.88 311 LEU A CA 1
ATOM 2414 C C . LEU A 1 311 ? 9.323 -2.393 3.477 1.00 96.88 311 LEU A C 1
ATOM 2416 O O . LEU A 1 311 ? 10.291 -2.764 2.813 1.00 96.88 311 LEU A O 1
ATOM 2420 N N . GLU A 1 312 ? 9.001 -2.958 4.637 1.00 97.75 312 GLU A N 1
ATOM 2421 C CA . GLU A 1 312 ? 9.740 -4.075 5.217 1.00 97.75 312 GLU A CA 1
ATOM 2422 C C . GLU A 1 312 ? 8.820 -5.185 5.722 1.00 97.75 312 GLU A C 1
ATOM 2424 O O . GLU A 1 312 ? 7.834 -4.926 6.416 1.00 97.75 312 GLU A O 1
ATOM 2429 N N . SER A 1 313 ? 9.163 -6.440 5.408 1.00 97.56 313 SER A N 1
ATOM 2430 C CA . SER A 1 313 ? 8.404 -7.631 5.826 1.00 97.56 313 SER A CA 1
ATOM 2431 C C . SER A 1 313 ? 6.911 -7.537 5.479 1.00 97.56 313 SER A C 1
ATOM 2433 O O . SER A 1 313 ? 6.053 -7.889 6.285 1.00 97.56 313 SER A O 1
ATOM 2435 N N . SER A 1 314 ? 6.608 -7.004 4.293 1.00 96.12 314 SER A N 1
ATOM 2436 C CA . SER A 1 314 ? 5.272 -6.527 3.920 1.00 96.12 314 SER A CA 1
ATOM 2437 C C . SER A 1 314 ? 4.792 -7.109 2.587 1.00 96.12 314 SER A C 1
ATOM 2439 O O . SER A 1 314 ? 5.601 -7.495 1.738 1.00 96.12 314 SER A O 1
ATOM 2441 N N . GLN A 1 315 ? 3.471 -7.174 2.390 1.00 94.81 315 GLN A N 1
ATOM 2442 C CA . GLN A 1 315 ? 2.846 -7.598 1.131 1.00 94.81 315 GLN A CA 1
ATOM 2443 C C . GLN A 1 315 ? 1.854 -6.543 0.636 1.00 94.81 315 GLN A C 1
ATOM 2445 O O . GLN A 1 315 ? 0.704 -6.524 1.059 1.00 94.81 315 GLN A O 1
ATOM 2450 N N . SER A 1 316 ? 2.278 -5.665 -0.271 1.00 93.12 316 SER A N 1
ATOM 2451 C CA . SER A 1 316 ? 1.469 -4.505 -0.669 1.00 93.12 316 SER A CA 1
ATOM 2452 C C . SER A 1 316 ? 1.187 -4.439 -2.162 1.00 93.12 316 SER A C 1
ATOM 2454 O O . SER A 1 316 ? 1.986 -4.876 -2.998 1.00 93.12 316 SER A O 1
ATOM 2456 N N . ILE A 1 317 ? 0.036 -3.844 -2.476 1.00 93.00 317 ILE A N 1
ATOM 2457 C CA . ILE A 1 317 ? -0.385 -3.499 -3.833 1.00 93.00 317 ILE A CA 1
ATOM 2458 C C . ILE A 1 317 ? -0.243 -1.989 -3.990 1.00 93.00 317 ILE A C 1
ATOM 2460 O O . ILE A 1 317 ? -0.811 -1.230 -3.205 1.00 93.00 317 ILE A O 1
ATOM 2464 N N . LEU A 1 318 ? 0.513 -1.576 -5.003 1.00 97.56 318 LEU A N 1
ATOM 2465 C CA . LEU A 1 318 ? 0.714 -0.185 -5.388 1.00 97.56 318 LEU A CA 1
ATOM 2466 C C . LEU A 1 318 ? 0.152 0.004 -6.798 1.00 97.56 318 LEU A C 1
ATOM 2468 O O . LEU A 1 318 ? 0.680 -0.591 -7.739 1.00 97.56 318 LEU A O 1
ATOM 2472 N N . SER A 1 319 ? -0.895 0.812 -6.959 1.00 95.56 319 SER A N 1
ATOM 2473 C CA . SER A 1 319 ? -1.478 1.073 -8.280 1.00 95.56 319 SER A CA 1
ATOM 2474 C C . SER A 1 319 ? -1.661 2.559 -8.567 1.00 95.56 319 SER A C 1
ATOM 2476 O O . SER A 1 319 ? -2.080 3.324 -7.702 1.00 95.56 319 SER A O 1
ATOM 2478 N N . ASP A 1 320 ? -1.362 2.993 -9.788 1.00 95.19 320 ASP A N 1
ATOM 2479 C CA . ASP A 1 320 ? -1.659 4.363 -10.231 1.00 95.19 320 ASP A CA 1
ATOM 2480 C C . ASP A 1 320 ? -0.977 5.421 -9.338 1.00 95.19 320 ASP A C 1
ATOM 2482 O O . ASP A 1 320 ? -1.586 6.404 -8.904 1.00 95.19 320 ASP A O 1
ATOM 2486 N N . ILE A 1 321 ? 0.297 5.186 -9.001 1.00 98.50 321 ILE A N 1
ATOM 2487 C CA . ILE A 1 321 ? 1.083 6.071 -8.132 1.00 98.50 321 ILE A CA 1
ATOM 2488 C C . ILE A 1 321 ? 2.159 6.794 -8.937 1.00 98.50 321 ILE A C 1
ATOM 2490 O O . ILE A 1 321 ? 2.992 6.184 -9.609 1.00 98.50 321 ILE A O 1
ATOM 2494 N N . THR A 1 322 ? 2.198 8.114 -8.779 1.00 98.25 322 THR A N 1
ATOM 2495 C CA . THR A 1 322 ? 3.292 8.963 -9.246 1.00 98.25 322 THR A CA 1
ATOM 2496 C C . THR A 1 322 ? 4.229 9.274 -8.079 1.00 98.25 322 THR A C 1
ATOM 2498 O O . THR A 1 322 ? 3.833 9.917 -7.109 1.00 98.25 322 THR A O 1
ATOM 2501 N N . LEU A 1 323 ? 5.483 8.842 -8.182 1.00 97.88 323 LEU A N 1
ATOM 2502 C CA . LEU A 1 323 ? 6.568 9.081 -7.231 1.00 97.88 323 LEU A CA 1
ATOM 2503 C C . LEU A 1 323 ? 7.584 10.014 -7.875 1.00 97.88 323 LEU A C 1
ATOM 2505 O O . LEU A 1 323 ? 8.350 9.589 -8.745 1.00 97.88 323 LEU A O 1
ATOM 2509 N N . THR A 1 324 ? 7.583 11.280 -7.460 1.00 94.81 324 THR A N 1
ATOM 2510 C CA . THR A 1 324 ? 8.424 12.306 -8.079 1.00 94.81 324 THR A CA 1
ATOM 2511 C C . THR A 1 324 ? 9.292 13.044 -7.093 1.00 94.81 324 THR A C 1
ATOM 2513 O O . THR A 1 324 ? 8.792 13.462 -6.055 1.00 94.81 324 THR A O 1
ATOM 2516 N N . LYS A 1 325 ? 10.549 13.315 -7.461 1.00 92.06 325 LYS A N 1
ATOM 2517 C CA . LYS A 1 325 ? 11.448 14.187 -6.681 1.00 92.06 325 LYS A CA 1
ATOM 2518 C C . LYS A 1 325 ? 11.615 13.759 -5.223 1.00 92.06 325 LYS A C 1
ATOM 2520 O O . LYS A 1 325 ? 11.840 14.594 -4.351 1.00 92.06 325 LYS A O 1
ATOM 2525 N N . ASN A 1 326 ? 11.471 12.468 -4.950 1.00 91.75 326 ASN A N 1
ATOM 2526 C CA . ASN A 1 326 ? 11.726 11.931 -3.627 1.00 91.75 326 ASN A CA 1
ATOM 2527 C C . ASN A 1 326 ? 13.221 11.655 -3.462 1.00 91.75 326 ASN A C 1
ATOM 2529 O O . ASN A 1 326 ? 13.893 11.267 -4.419 1.00 91.75 326 ASN A O 1
ATOM 2533 N N . GLU A 1 327 ? 13.737 11.867 -2.255 1.00 87.88 327 GLU A N 1
ATOM 2534 C CA . GLU A 1 327 ? 15.160 11.743 -1.931 1.00 87.88 327 GLU A CA 1
ATOM 2535 C C . GLU A 1 327 ? 15.373 10.694 -0.835 1.00 87.88 327 GLU A C 1
ATOM 2537 O O . GLU A 1 327 ? 14.666 10.696 0.171 1.00 87.88 327 GLU A O 1
ATOM 2542 N N . ALA A 1 328 ? 16.350 9.806 -1.027 1.00 87.25 328 ALA A N 1
ATOM 2543 C CA . ALA A 1 328 ? 16.783 8.823 -0.030 1.00 87.25 328 ALA A CA 1
ATOM 2544 C C . ALA A 1 328 ? 18.243 8.401 -0.259 1.00 87.25 328 ALA A C 1
ATOM 2546 O O . ALA A 1 328 ? 18.882 8.825 -1.220 1.00 87.25 328 ALA A O 1
ATOM 2547 N N . MET A 1 329 ? 18.792 7.544 0.604 1.00 84.94 329 MET A N 1
ATOM 2548 C CA . MET A 1 329 ? 20.098 6.910 0.366 1.00 84.94 329 MET A CA 1
ATOM 2549 C C . MET A 1 329 ? 20.033 5.860 -0.752 1.00 84.94 329 MET A C 1
ATOM 2551 O O . MET A 1 329 ? 20.925 5.807 -1.600 1.00 84.94 329 MET A O 1
ATOM 2555 N N . SER A 1 330 ? 18.963 5.064 -0.750 1.00 87.25 330 SER A N 1
ATOM 2556 C CA . SER A 1 330 ? 18.664 4.016 -1.728 1.00 87.25 330 SER A CA 1
ATOM 2557 C C . SER A 1 330 ? 17.164 4.002 -2.005 1.00 87.25 330 SER A C 1
ATOM 2559 O O . SER A 1 330 ? 16.371 4.251 -1.094 1.00 87.25 330 SER A O 1
ATOM 2561 N N . GLY A 1 331 ? 16.756 3.704 -3.239 1.00 89.88 331 GLY A N 1
ATOM 2562 C CA . GLY A 1 331 ? 15.337 3.690 -3.599 1.00 89.88 331 GLY A CA 1
ATOM 2563 C C . GLY A 1 331 ? 14.697 5.061 -3.418 1.00 89.88 331 GLY A C 1
ATOM 2564 O O . GLY A 1 331 ? 13.814 5.204 -2.580 1.00 89.88 331 GLY A O 1
ATOM 2565 N N . GLY A 1 332 ? 15.149 6.088 -4.145 1.00 90.38 332 GLY A N 1
ATOM 2566 C CA . GLY A 1 332 ? 14.593 7.442 -4.014 1.00 90.38 332 GLY A CA 1
ATOM 2567 C C . GLY A 1 332 ? 13.066 7.438 -4.133 1.00 90.38 332 GLY A C 1
ATOM 2568 O O . GLY A 1 332 ? 12.380 8.028 -3.305 1.00 90.38 332 GLY A O 1
ATOM 2569 N N . GLY A 1 333 ? 12.528 6.688 -5.099 1.00 95.25 333 GLY A N 1
ATOM 2570 C CA . GLY A 1 333 ? 11.095 6.426 -5.219 1.00 95.25 333 GLY A CA 1
ATOM 2571 C C . GLY A 1 333 ? 10.610 5.343 -4.254 1.00 95.25 333 GLY A C 1
ATOM 2572 O O . GLY A 1 333 ? 9.865 5.642 -3.322 1.00 95.25 333 GLY A O 1
ATOM 2573 N N . VAL A 1 334 ? 11.015 4.090 -4.491 1.00 97.88 334 VAL A N 1
ATOM 2574 C CA . VAL A 1 334 ? 10.566 2.920 -3.712 1.00 97.88 334 VAL A CA 1
ATOM 2575 C C . VAL A 1 334 ? 11.756 2.133 -3.183 1.00 97.88 334 VAL A C 1
ATOM 2577 O O . VAL A 1 334 ? 12.682 1.821 -3.929 1.00 97.88 334 VAL A O 1
ATOM 2580 N N . CYS A 1 335 ? 11.706 1.727 -1.919 1.00 96.94 335 CYS A N 1
ATOM 2581 C CA . CYS A 1 335 ? 12.608 0.714 -1.388 1.00 96.94 335 CYS A CA 1
ATOM 2582 C C . CYS A 1 335 ? 11.825 -0.388 -0.677 1.00 96.94 335 CYS A C 1
ATOM 2584 O O . CYS A 1 335 ? 10.884 -0.095 0.061 1.00 96.94 335 CYS A O 1
ATOM 2586 N N . ALA A 1 336 ? 12.207 -1.648 -0.897 1.00 97.25 336 ALA A N 1
ATOM 2587 C CA . ALA A 1 336 ? 11.606 -2.765 -0.184 1.00 97.25 336 ALA A CA 1
ATOM 2588 C C . ALA A 1 336 ? 12.616 -3.807 0.301 1.00 97.25 336 ALA A C 1
ATOM 2590 O O . ALA A 1 336 ? 13.555 -4.183 -0.410 1.00 97.25 336 ALA A O 1
ATOM 2591 N N . LEU A 1 337 ? 12.361 -4.312 1.506 1.00 97.50 337 LEU A N 1
ATOM 2592 C CA . LEU A 1 337 ? 13.166 -5.314 2.188 1.00 97.50 337 LEU A CA 1
ATOM 2593 C C . LEU A 1 337 ? 12.286 -6.480 2.656 1.00 97.50 337 LEU A C 1
ATOM 2595 O O . LEU A 1 337 ? 11.253 -6.270 3.291 1.00 97.50 337 LEU A O 1
ATOM 2599 N N . ASN A 1 338 ? 12.692 -7.721 2.376 1.00 97.56 338 ASN A N 1
ATOM 2600 C CA . ASN A 1 338 ? 11.976 -8.933 2.806 1.00 97.56 338 ASN A CA 1
ATOM 2601 C C . ASN A 1 338 ? 10.473 -8.914 2.437 1.00 97.56 338 ASN A C 1
ATOM 2603 O O . ASN A 1 338 ? 9.635 -9.332 3.233 1.00 97.56 338 ASN A O 1
ATOM 2607 N N . SER A 1 339 ? 10.115 -8.360 1.274 1.00 97.50 339 SER A N 1
ATOM 2608 C CA . SER A 1 339 ? 8.731 -7.986 0.952 1.00 97.50 339 SER A CA 1
ATOM 2609 C C . SER A 1 339 ? 8.231 -8.587 -0.365 1.00 97.50 339 SER A C 1
ATOM 2611 O O . SER A 1 339 ? 9.012 -9.009 -1.219 1.00 97.50 339 SER A O 1
ATOM 2613 N N . LYS A 1 340 ? 6.906 -8.616 -0.544 1.00 96.31 340 LYS A N 1
ATOM 2614 C CA . LYS A 1 340 ? 6.244 -8.967 -1.809 1.00 96.31 340 LYS A CA 1
ATOM 2615 C C . LYS A 1 340 ? 5.485 -7.754 -2.335 1.00 96.31 340 LYS A C 1
ATOM 2617 O O . LYS A 1 340 ? 4.624 -7.225 -1.638 1.00 96.31 340 LYS A O 1
ATOM 2622 N N . LEU A 1 341 ? 5.780 -7.323 -3.557 1.00 93.56 341 LEU A N 1
ATOM 2623 C CA . LEU A 1 341 ? 5.142 -6.155 -4.158 1.00 93.56 341 LEU A CA 1
ATOM 2624 C C . LEU A 1 341 ? 4.469 -6.495 -5.475 1.00 93.56 341 LEU A C 1
ATOM 2626 O O . LEU A 1 341 ? 5.058 -7.138 -6.344 1.00 93.56 341 LEU A O 1
ATOM 2630 N N . ARG A 1 342 ? 3.253 -5.976 -5.633 1.00 93.88 342 ARG A N 1
ATOM 2631 C CA . ARG A 1 342 ? 2.597 -5.833 -6.928 1.00 93.88 342 ARG A CA 1
ATOM 2632 C C . ARG A 1 342 ? 2.488 -4.349 -7.244 1.00 93.88 342 ARG A C 1
ATOM 2634 O O . ARG A 1 342 ? 1.852 -3.614 -6.495 1.00 93.88 342 ARG A O 1
ATOM 2641 N N . MET A 1 343 ? 3.111 -3.930 -8.335 1.00 96.06 343 MET A N 1
ATOM 2642 C CA . MET A 1 343 ? 3.176 -2.542 -8.773 1.00 96.06 343 MET A CA 1
ATOM 2643 C C . MET A 1 343 ? 2.604 -2.416 -10.178 1.00 96.06 343 MET A C 1
ATOM 2645 O O . MET A 1 343 ? 3.089 -3.065 -11.102 1.00 96.06 343 MET A O 1
ATOM 2649 N N . GLU A 1 344 ? 1.578 -1.589 -10.343 1.00 93.94 344 GLU A N 1
ATOM 2650 C CA . GLU A 1 344 ? 0.902 -1.402 -11.627 1.00 93.94 344 GLU A CA 1
ATOM 2651 C C . GLU A 1 344 ? 0.681 0.082 -11.903 1.00 93.94 344 GLU A C 1
ATOM 2653 O O . GLU A 1 344 ? 0.282 0.831 -11.015 1.00 93.94 344 GLU A O 1
ATOM 2658 N N . ASN A 1 345 ? 0.924 0.518 -13.139 1.00 93.56 345 ASN A N 1
ATOM 2659 C CA . ASN A 1 345 ? 0.720 1.908 -13.556 1.00 93.56 345 ASN A CA 1
ATOM 2660 C C . ASN A 1 345 ? 1.514 2.912 -12.698 1.00 93.56 345 ASN A C 1
ATOM 2662 O O . ASN A 1 345 ? 0.997 3.958 -12.297 1.00 93.56 345 ASN A O 1
ATOM 2666 N N . LEU A 1 346 ? 2.769 2.589 -12.370 1.00 97.75 346 LEU A N 1
ATOM 2667 C CA . LEU A 1 346 ? 3.623 3.477 -11.590 1.00 97.75 346 LEU A CA 1
ATOM 2668 C C . LEU A 1 346 ? 4.416 4.431 -12.475 1.00 97.75 346 LEU A C 1
ATOM 2670 O O . LEU A 1 346 ? 4.934 4.059 -13.526 1.00 97.75 346 LEU A O 1
ATOM 2674 N N . GLN A 1 347 ? 4.585 5.658 -11.993 1.00 97.69 347 GLN A N 1
ATOM 2675 C CA . GLN A 1 347 ? 5.500 6.642 -12.564 1.00 97.69 347 GLN A CA 1
ATOM 2676 C C . GLN A 1 347 ? 6.550 7.007 -11.517 1.00 97.69 347 GLN A C 1
ATOM 2678 O O . GLN A 1 347 ? 6.306 7.848 -10.655 1.00 97.69 347 GLN A O 1
ATOM 2683 N N . VAL A 1 348 ? 7.720 6.372 -11.579 1.00 98.06 348 VAL A N 1
ATOM 2684 C CA . VAL A 1 348 ? 8.861 6.640 -10.694 1.00 98.06 348 VAL A CA 1
ATOM 2685 C C . VAL A 1 348 ? 9.843 7.534 -11.426 1.00 98.06 348 VAL A C 1
ATOM 2687 O O . VAL A 1 348 ? 10.692 7.072 -12.191 1.00 98.06 348 VAL A O 1
ATOM 2690 N N . TYR A 1 349 ? 9.678 8.838 -11.223 1.00 93.00 349 TYR A N 1
ATOM 2691 C CA . TYR A 1 349 ? 10.274 9.853 -12.076 1.00 93.00 349 TYR A CA 1
ATOM 2692 C C . TYR A 1 349 ? 11.055 10.914 -11.298 1.00 93.00 349 TYR A C 1
ATOM 2694 O O . TYR A 1 349 ? 10.542 11.481 -10.343 1.00 93.00 349 TYR A O 1
ATOM 2702 N N . GLN A 1 350 ? 12.275 11.256 -11.718 1.00 93.00 350 GLN A N 1
ATOM 2703 C CA . GLN A 1 350 ? 13.075 12.322 -11.078 1.00 93.00 350 GLN A CA 1
ATOM 2704 C C . GLN A 1 350 ? 13.361 12.121 -9.582 1.00 93.00 350 GLN A C 1
ATOM 2706 O O . GLN A 1 350 ? 13.548 13.095 -8.857 1.00 93.00 350 GLN A O 1
ATOM 2711 N N . ASN A 1 351 ? 13.398 10.884 -9.093 1.00 93.06 351 ASN A N 1
ATOM 2712 C CA . ASN A 1 351 ? 13.809 10.620 -7.717 1.00 93.06 351 ASN A CA 1
ATOM 2713 C C . ASN A 1 351 ? 15.336 10.629 -7.605 1.00 93.06 351 ASN A C 1
ATOM 2715 O O . ASN A 1 351 ? 16.048 10.446 -8.595 1.00 93.06 351 ASN A O 1
ATOM 2719 N N . PHE A 1 352 ? 15.839 10.882 -6.403 1.00 89.56 352 PHE A N 1
ATOM 2720 C CA . PHE A 1 352 ? 17.252 11.105 -6.146 1.00 89.56 352 PHE A CA 1
ATOM 2721 C C . PHE A 1 352 ? 17.779 10.148 -5.074 1.00 89.56 352 PHE A C 1
ATOM 2723 O O . PHE A 1 352 ? 17.212 10.048 -3.986 1.00 89.56 352 PHE A O 1
ATOM 2730 N N . ALA A 1 353 ? 18.883 9.459 -5.375 1.00 87.62 353 ALA A N 1
ATOM 2731 C CA . ALA A 1 353 ? 19.661 8.725 -4.383 1.00 87.62 353 ALA A CA 1
ATOM 2732 C C . ALA A 1 353 ? 20.944 9.486 -4.033 1.00 87.62 353 ALA A C 1
ATOM 2734 O O . ALA A 1 353 ? 21.764 9.767 -4.905 1.00 87.62 353 ALA A O 1
ATOM 2735 N N . THR A 1 354 ? 21.145 9.792 -2.754 1.00 80.62 354 THR A N 1
ATOM 2736 C CA . THR A 1 354 ? 22.316 10.544 -2.266 1.00 80.62 354 THR A CA 1
ATOM 2737 C C . THR A 1 354 ? 23.579 9.700 -2.123 1.00 80.62 354 THR A C 1
ATOM 2739 O O . THR A 1 354 ? 24.678 10.259 -2.081 1.00 80.62 354 THR A O 1
ATOM 2742 N N . GLY A 1 355 ? 23.423 8.376 -2.025 1.00 71.19 355 GLY A N 1
ATOM 2743 C CA . GLY A 1 355 ? 24.484 7.456 -1.641 1.00 71.19 355 GLY A CA 1
ATOM 2744 C C . GLY A 1 355 ? 24.788 7.540 -0.143 1.00 71.19 355 GLY A C 1
ATOM 2745 O O . GLY A 1 355 ? 25.019 8.608 0.421 1.00 71.19 355 GLY A O 1
ATOM 2746 N N . GLY A 1 356 ? 24.769 6.399 0.543 1.00 58.44 356 GLY A N 1
ATOM 2747 C CA . GLY A 1 356 ? 24.969 6.357 1.991 1.00 58.44 356 GLY A CA 1
ATOM 2748 C C . GLY A 1 356 ? 26.362 6.824 2.433 1.00 58.44 356 GLY A C 1
ATOM 2749 O O . GLY A 1 356 ? 27.331 6.620 1.713 1.00 58.44 356 GLY A O 1
ATOM 2750 N N . GLY A 1 357 ? 26.468 7.386 3.647 1.00 57.00 357 GLY A N 1
ATOM 2751 C CA . GLY A 1 357 ? 27.676 8.000 4.235 1.00 57.00 357 GLY A CA 1
ATOM 2752 C C . GLY A 1 357 ? 29.040 7.351 3.932 1.00 57.00 357 GLY A C 1
ATOM 2753 O O . GLY A 1 357 ? 29.626 7.597 2.887 1.00 57.00 357 GLY A O 1
ATOM 2754 N N . PHE A 1 358 ? 29.632 6.593 4.866 1.00 42.81 358 PHE A N 1
ATOM 2755 C CA . PHE A 1 358 ? 31.031 6.122 4.747 1.00 42.81 358 PHE A CA 1
ATOM 2756 C C . PHE A 1 358 ? 31.315 5.189 3.547 1.00 42.81 358 PHE A C 1
ATOM 2758 O O . PHE A 1 358 ? 32.485 4.972 3.229 1.00 42.81 358 PHE A O 1
ATOM 2765 N N . SER A 1 359 ? 30.286 4.630 2.901 1.00 52.41 359 SER A N 1
ATOM 2766 C CA . SER A 1 359 ? 30.410 3.750 1.730 1.00 52.41 359 SER A CA 1
ATOM 2767 C C . SER A 1 359 ? 30.276 4.474 0.385 1.00 52.41 359 SER A C 1
ATOM 2769 O O . SER A 1 359 ? 30.667 3.890 -0.623 1.00 52.41 359 SER A O 1
ATOM 2771 N N . PHE A 1 360 ? 29.761 5.714 0.351 1.00 63.34 360 PHE A N 1
ATOM 2772 C CA . PHE A 1 360 ? 29.490 6.500 -0.868 1.00 63.34 360 PHE A CA 1
ATOM 2773 C C . PHE A 1 360 ? 28.735 5.720 -1.958 1.00 63.34 360 PHE A C 1
ATOM 2775 O O . PHE A 1 360 ? 28.971 5.929 -3.153 1.00 63.34 360 PHE A O 1
ATOM 2782 N N . LEU A 1 361 ? 27.870 4.797 -1.529 1.00 71.19 361 LEU A N 1
ATOM 2783 C CA . LEU A 1 361 ? 27.203 3.824 -2.383 1.00 71.19 361 LEU A CA 1
ATOM 2784 C C . LEU A 1 361 ? 25.722 4.171 -2.511 1.00 71.19 361 LEU A C 1
ATOM 2786 O O . LEU A 1 361 ? 25.021 4.215 -1.498 1.00 71.19 361 LEU A O 1
ATOM 2790 N N . ALA A 1 362 ? 25.269 4.408 -3.740 1.00 75.56 362 ALA A N 1
ATOM 2791 C CA . ALA A 1 362 ? 23.865 4.619 -4.079 1.00 75.56 362 ALA A CA 1
ATOM 2792 C C . ALA A 1 362 ? 23.313 3.397 -4.820 1.00 75.56 362 ALA A C 1
ATOM 2794 O O . ALA A 1 362 ? 23.950 2.884 -5.742 1.00 75.56 362 ALA A O 1
ATOM 2795 N N . GLN A 1 363 ? 22.130 2.937 -4.422 1.00 86.06 363 GLN A N 1
ATOM 2796 C CA . GLN A 1 363 ? 21.466 1.771 -5.008 1.00 86.06 363 GLN A CA 1
ATOM 2797 C C . GLN A 1 363 ? 20.060 2.155 -5.444 1.00 86.06 363 GLN A C 1
ATOM 2799 O O . GLN A 1 363 ? 19.275 2.604 -4.606 1.00 86.06 363 GLN A O 1
ATOM 2804 N N . GLY A 1 364 ? 19.726 1.950 -6.718 1.00 82.81 364 GLY A N 1
ATOM 2805 C CA . GLY A 1 364 ? 18.339 2.067 -7.158 1.00 82.81 364 GLY A CA 1
ATOM 2806 C C . GLY A 1 364 ? 17.790 3.475 -6.991 1.00 82.81 364 GLY A C 1
ATOM 2807 O O . GLY A 1 364 ? 16.939 3.664 -6.129 1.00 82.81 364 GLY A O 1
ATOM 2808 N N . SER A 1 365 ? 18.254 4.492 -7.730 1.00 88.25 365 SER A N 1
ATOM 2809 C CA . SER A 1 365 ? 17.725 5.851 -7.498 1.00 88.25 365 SER A CA 1
ATOM 2810 C C . SER A 1 365 ? 16.228 5.960 -7.767 1.00 88.25 365 SER A C 1
ATOM 2812 O O . SER A 1 365 ? 15.541 6.700 -7.063 1.00 88.25 365 SER A O 1
ATOM 2814 N N . GLY A 1 366 ? 15.703 5.168 -8.703 1.00 94.31 366 GLY A N 1
ATOM 2815 C CA . GLY A 1 366 ? 14.271 4.911 -8.812 1.00 94.31 366 GLY A CA 1
ATOM 2816 C C . GLY A 1 366 ? 13.786 3.936 -7.739 1.00 94.31 366 GLY A C 1
ATOM 2817 O O . GLY A 1 366 ? 13.036 4.321 -6.836 1.00 94.31 366 GLY A O 1
ATOM 2818 N N . MET A 1 367 ? 14.204 2.673 -7.848 1.00 97.75 367 MET A N 1
ATOM 2819 C CA . MET A 1 367 ? 13.725 1.574 -7.005 1.00 97.75 367 MET A CA 1
ATOM 2820 C C . MET A 1 367 ? 14.855 0.677 -6.485 1.00 97.75 367 MET A C 1
ATOM 2822 O O . MET A 1 367 ? 15.756 0.323 -7.241 1.00 97.75 367 MET A O 1
ATOM 2826 N N . ALA A 1 368 ? 14.781 0.237 -5.226 1.00 96.31 368 ALA A N 1
ATOM 2827 C CA . ALA A 1 368 ? 15.760 -0.678 -4.632 1.00 96.31 368 ALA A CA 1
ATOM 2828 C C . ALA A 1 368 ? 15.097 -1.834 -3.867 1.00 96.31 368 ALA A C 1
ATOM 2830 O O . ALA A 1 368 ? 14.304 -1.604 -2.953 1.00 96.31 368 ALA A O 1
ATOM 2831 N N . PHE A 1 369 ? 15.469 -3.074 -4.191 1.00 97.00 369 PHE A N 1
ATOM 2832 C CA . PHE A 1 369 ? 14.866 -4.280 -3.618 1.00 97.00 369 PHE A CA 1
ATOM 2833 C C . PHE A 1 369 ? 15.904 -5.219 -3.014 1.00 97.00 369 PHE A C 1
ATOM 2835 O O . PHE A 1 369 ? 16.943 -5.494 -3.614 1.00 97.00 369 PHE A O 1
ATOM 2842 N N . THR A 1 370 ? 15.618 -5.726 -1.815 1.00 96.06 370 THR A N 1
ATOM 2843 C CA . THR A 1 370 ? 16.444 -6.729 -1.130 1.00 96.06 370 THR A CA 1
ATOM 2844 C C . THR A 1 370 ? 15.575 -7.853 -0.571 1.00 96.06 370 THR A C 1
ATOM 2846 O O . THR A 1 370 ? 14.575 -7.584 0.098 1.00 96.06 370 THR A O 1
ATOM 2849 N N . ASN A 1 371 ? 15.952 -9.113 -0.816 1.00 96.00 371 ASN A N 1
ATOM 2850 C CA . ASN A 1 371 ? 15.223 -10.308 -0.363 1.00 96.00 371 ASN A CA 1
ATOM 2851 C C . ASN A 1 371 ? 13.718 -10.275 -0.690 1.00 96.00 371 ASN A C 1
ATOM 2853 O O . ASN A 1 371 ? 12.892 -10.642 0.146 1.00 96.00 371 ASN A O 1
ATOM 2857 N N . SER A 1 372 ? 13.347 -9.753 -1.857 1.00 96.56 372 SER A N 1
ATOM 2858 C CA . SER A 1 372 ? 11.959 -9.424 -2.182 1.00 96.56 372 SER A CA 1
ATOM 2859 C C . SER A 1 372 ? 11.476 -10.112 -3.460 1.00 96.56 372 SER A C 1
ATOM 2861 O O . SER A 1 372 ? 12.268 -10.521 -4.303 1.00 96.56 372 SER A O 1
ATOM 2863 N N . SER A 1 373 ? 10.157 -10.232 -3.608 1.00 95.31 373 SER A N 1
ATOM 2864 C CA . SER A 1 373 ? 9.500 -10.691 -4.837 1.00 95.31 373 SER A CA 1
ATOM 2865 C C . SER A 1 373 ? 8.653 -9.556 -5.397 1.00 95.31 373 SER A C 1
ATOM 2867 O O . SER A 1 373 ? 7.786 -9.025 -4.703 1.00 95.31 373 SER A O 1
ATOM 2869 N N . VAL A 1 374 ? 8.932 -9.147 -6.630 1.00 96.25 374 VAL A N 1
ATOM 2870 C CA . VAL A 1 374 ? 8.425 -7.899 -7.197 1.00 96.25 374 VAL A CA 1
ATOM 2871 C C . VAL A 1 374 ? 7.832 -8.143 -8.576 1.00 96.25 374 VAL A C 1
ATOM 2873 O O . VAL A 1 374 ? 8.506 -8.637 -9.474 1.00 96.25 374 VAL A O 1
ATOM 2876 N N . PHE A 1 375 ? 6.577 -7.740 -8.748 1.00 95.38 375 PHE A N 1
ATOM 2877 C CA . PHE A 1 375 ? 5.899 -7.680 -10.039 1.00 95.38 375 PHE A CA 1
ATOM 2878 C C . PHE A 1 375 ? 5.655 -6.221 -10.421 1.00 95.38 375 PHE A C 1
ATOM 2880 O O . PHE A 1 375 ? 5.065 -5.480 -9.631 1.00 95.38 375 PHE A O 1
ATOM 2887 N N . ILE A 1 376 ? 6.087 -5.821 -11.616 1.00 96.38 376 ILE A N 1
ATOM 2888 C CA . ILE A 1 376 ? 5.937 -4.466 -12.154 1.00 96.38 376 ILE A CA 1
ATOM 2889 C C . ILE A 1 376 ? 5.233 -4.536 -13.505 1.00 96.38 376 ILE A C 1
ATOM 2891 O O . ILE A 1 376 ? 5.680 -5.244 -14.407 1.00 96.38 376 ILE A O 1
ATOM 2895 N N . LYS A 1 377 ? 4.158 -3.762 -13.664 1.00 93.50 377 LYS A N 1
ATOM 2896 C CA . LYS A 1 377 ? 3.407 -3.696 -14.917 1.00 93.50 377 LYS A CA 1
ATOM 2897 C C . LYS A 1 377 ? 3.063 -2.274 -15.335 1.00 93.50 377 LYS A C 1
ATOM 2899 O O . LYS A 1 377 ? 2.749 -1.444 -14.480 1.00 93.50 377 LYS A O 1
ATOM 2904 N N . ASN A 1 378 ? 3.093 -2.004 -16.642 1.00 93.12 378 ASN A N 1
ATOM 2905 C CA . ASN A 1 378 ? 2.655 -0.738 -17.249 1.00 93.12 378 ASN A CA 1
ATOM 2906 C C . ASN A 1 378 ? 3.290 0.493 -16.576 1.00 93.12 378 ASN A C 1
ATOM 2908 O O . ASN A 1 378 ? 2.609 1.464 -16.255 1.00 93.12 378 ASN A O 1
ATOM 2912 N N . SER A 1 379 ? 4.577 0.415 -16.240 1.00 97.81 379 SER A N 1
ATOM 2913 C CA . SER A 1 379 ? 5.219 1.389 -15.350 1.00 97.81 379 SER A CA 1
ATOM 2914 C C . SER A 1 379 ? 6.430 2.053 -15.991 1.00 97.81 379 SER A C 1
ATOM 2916 O O . SER A 1 379 ? 7.171 1.436 -16.753 1.00 97.81 379 SER A O 1
ATOM 2918 N N . ILE A 1 380 ? 6.655 3.315 -15.639 1.00 98.44 380 ILE A N 1
ATOM 2919 C CA . ILE A 1 380 ? 7.766 4.133 -16.126 1.00 98.44 380 ILE A CA 1
ATOM 2920 C C . ILE A 1 380 ? 8.719 4.410 -14.966 1.00 98.44 380 ILE A C 1
ATOM 2922 O O . ILE A 1 380 ? 8.312 4.943 -13.933 1.00 98.44 380 ILE A O 1
ATOM 2926 N N . ILE A 1 381 ? 9.999 4.094 -15.153 1.00 98.56 381 ILE A N 1
ATOM 2927 C CA . ILE A 1 381 ? 11.084 4.385 -14.211 1.00 98.56 381 ILE A CA 1
ATOM 2928 C C . ILE A 1 381 ? 12.089 5.272 -14.939 1.00 98.56 381 ILE A C 1
ATOM 2930 O O . ILE A 1 381 ? 12.933 4.782 -15.694 1.00 98.56 381 ILE A O 1
ATOM 2934 N N . ALA A 1 382 ? 11.981 6.588 -14.760 1.00 97.44 382 ALA A N 1
ATOM 2935 C CA . ALA A 1 382 ? 12.722 7.501 -15.614 1.00 97.44 382 ALA A CA 1
ATOM 2936 C C . ALA A 1 382 ? 13.308 8.735 -14.936 1.00 97.44 382 ALA A C 1
ATOM 2938 O O . ALA A 1 382 ? 12.775 9.270 -13.969 1.00 97.44 382 ALA A O 1
ATOM 2939 N N . LYS A 1 383 ? 14.427 9.223 -15.473 1.00 94.75 383 LYS A N 1
ATOM 2940 C CA . LYS A 1 383 ? 15.128 10.419 -14.970 1.00 94.75 383 LYS A CA 1
ATOM 2941 C C . LYS A 1 383 ? 15.492 10.391 -13.493 1.00 94.75 383 LYS A C 1
ATOM 2943 O O . LYS A 1 383 ? 15.699 11.447 -12.896 1.00 94.75 383 LYS A O 1
ATOM 2948 N N . ASN A 1 384 ? 15.572 9.213 -12.890 1.00 94.38 384 ASN A N 1
ATOM 2949 C CA . ASN A 1 384 ? 16.053 9.112 -11.527 1.00 94.38 384 ASN A CA 1
ATOM 2950 C C . ASN A 1 384 ? 17.562 9.360 -11.531 1.00 94.38 384 ASN A C 1
ATOM 2952 O O . ASN A 1 384 ? 18.278 8.920 -12.436 1.00 94.38 384 ASN A O 1
ATOM 2956 N N . THR A 1 385 ? 18.041 10.105 -10.540 1.00 91.94 385 THR A N 1
ATOM 2957 C CA . THR A 1 385 ? 19.436 10.531 -10.462 1.00 91.94 385 THR A CA 1
ATOM 2958 C C . THR A 1 385 ? 20.116 10.009 -9.214 1.00 91.94 385 THR A C 1
ATOM 2960 O O . THR A 1 385 ? 19.480 9.810 -8.184 1.00 91.94 385 THR A O 1
ATOM 2963 N N . ALA A 1 386 ? 21.413 9.748 -9.295 1.00 87.44 386 ALA A N 1
ATOM 2964 C CA . ALA A 1 386 ? 22.186 9.299 -8.146 1.00 87.44 386 ALA A CA 1
ATOM 2965 C C . ALA A 1 386 ? 23.467 10.117 -7.993 1.00 87.44 386 ALA A C 1
ATOM 2967 O O . ALA A 1 386 ? 24.157 10.396 -8.974 1.00 87.44 386 ALA A O 1
ATOM 2968 N N . ALA A 1 387 ? 23.797 10.466 -6.755 1.00 82.88 387 ALA A N 1
ATOM 2969 C CA . ALA A 1 387 ? 25.105 10.960 -6.361 1.00 82.88 387 ALA A CA 1
ATOM 2970 C C . ALA A 1 387 ? 25.819 9.882 -5.533 1.00 82.88 387 ALA A C 1
ATOM 2972 O O . ALA A 1 387 ? 25.197 9.153 -4.768 1.00 82.88 387 ALA A O 1
ATOM 2973 N N . GLY A 1 388 ? 27.133 9.762 -5.697 1.00 76.81 388 GLY A N 1
ATOM 2974 C CA . GLY A 1 388 ? 27.935 8.761 -4.997 1.00 76.81 388 GLY A CA 1
ATOM 2975 C C . GLY A 1 388 ? 29.245 8.492 -5.724 1.00 76.81 388 GLY A C 1
ATOM 2976 O O . GLY A 1 388 ? 29.411 8.875 -6.879 1.00 76.81 388 GLY A O 1
ATOM 2977 N N . ALA A 1 389 ? 30.191 7.843 -5.047 1.00 76.50 389 ALA A N 1
ATOM 2978 C CA . ALA A 1 389 ? 31.407 7.359 -5.701 1.00 76.50 389 ALA A CA 1
ATOM 2979 C C . ALA A 1 389 ? 31.129 6.069 -6.486 1.00 76.50 389 ALA A C 1
ATOM 2981 O O . ALA A 1 389 ? 31.768 5.816 -7.506 1.00 76.50 389 ALA A O 1
ATOM 2982 N N . ILE A 1 390 ? 30.178 5.266 -6.000 1.00 82.56 390 ILE A N 1
ATOM 2983 C CA . ILE A 1 390 ? 29.756 4.003 -6.602 1.00 82.56 390 ILE A CA 1
ATOM 2984 C C . ILE A 1 390 ? 28.232 3.999 -6.683 1.00 82.56 390 ILE A C 1
ATOM 2986 O O . ILE A 1 390 ? 27.554 4.250 -5.685 1.00 82.56 390 ILE A O 1
ATOM 2990 N N . ILE A 1 391 ? 27.697 3.723 -7.867 1.00 84.38 391 ILE A N 1
ATOM 2991 C CA . ILE A 1 391 ? 26.261 3.729 -8.129 1.00 84.38 391 ILE A CA 1
ATOM 2992 C C . ILE A 1 391 ? 25.874 2.427 -8.823 1.00 84.38 391 ILE A C 1
ATOM 2994 O O . ILE A 1 391 ? 26.455 2.066 -9.846 1.00 84.38 391 ILE A O 1
ATOM 2998 N N . TYR A 1 392 ? 24.872 1.743 -8.281 1.00 89.94 392 TYR A N 1
ATOM 2999 C CA . TYR A 1 392 ? 24.349 0.496 -8.827 1.00 89.94 392 TYR A CA 1
ATOM 3000 C C . TYR A 1 392 ? 22.872 0.645 -9.168 1.00 89.94 392 TYR A C 1
ATOM 3002 O O . TYR A 1 392 ? 22.060 0.898 -8.276 1.00 89.94 392 TYR A O 1
ATOM 3010 N N . GLY A 1 393 ? 22.528 0.455 -10.444 1.00 86.00 393 GLY A N 1
ATOM 3011 C CA . GLY A 1 393 ? 21.140 0.387 -10.890 1.00 86.00 393 GLY A CA 1
ATOM 3012 C C . GLY A 1 393 ? 20.445 1.733 -10.776 1.00 86.00 393 GLY A C 1
ATOM 3013 O O . GLY A 1 393 ? 19.716 1.941 -9.815 1.00 86.00 393 GLY A O 1
ATOM 3014 N N . PHE A 1 394 ? 20.664 2.677 -11.697 1.00 90.12 394 PHE A N 1
ATOM 3015 C CA . PHE A 1 394 ? 20.030 3.999 -11.556 1.00 90.12 394 PHE A CA 1
ATOM 3016 C C . PHE A 1 394 ? 18.501 3.879 -11.593 1.00 90.12 394 PHE A C 1
ATOM 3018 O O . PHE A 1 394 ? 17.810 4.393 -10.717 1.00 90.12 394 PHE A O 1
ATOM 3025 N N . GLY A 1 395 ? 17.957 3.142 -12.561 1.00 94.56 395 GLY A N 1
ATOM 3026 C CA . GLY A 1 395 ? 16.531 2.825 -12.560 1.00 94.56 395 GLY A CA 1
ATOM 3027 C C . GLY A 1 395 ? 16.164 1.916 -11.385 1.00 94.56 395 GLY A C 1
ATOM 3028 O O . GLY A 1 395 ? 15.372 2.296 -10.518 1.00 94.56 395 GLY A O 1
ATOM 3029 N N . LEU A 1 396 ? 16.760 0.724 -11.356 1.00 96.56 396 LEU A N 1
ATOM 3030 C CA . LEU A 1 396 ? 16.416 -0.341 -10.424 1.00 96.56 396 LEU A CA 1
ATOM 3031 C C . LEU A 1 396 ? 17.657 -1.069 -9.898 1.00 96.56 396 LEU A C 1
ATOM 3033 O O . LEU A 1 396 ? 18.514 -1.500 -10.668 1.00 96.56 396 LEU A O 1
ATOM 3037 N N . TYR A 1 397 ? 17.699 -1.300 -8.587 1.00 95.56 397 TYR A N 1
ATOM 3038 C CA . TYR A 1 397 ? 18.660 -2.188 -7.932 1.00 95.56 397 TYR A CA 1
ATOM 3039 C C . TYR A 1 397 ? 17.965 -3.406 -7.319 1.00 95.56 397 TYR A C 1
ATOM 3041 O O . TYR A 1 397 ? 16.949 -3.271 -6.636 1.00 95.56 397 TYR A O 1
ATOM 3049 N N . SER A 1 398 ? 18.553 -4.585 -7.513 1.00 93.75 398 SER A N 1
ATOM 3050 C CA . SER A 1 398 ? 18.062 -5.856 -6.987 1.00 93.75 398 SER A CA 1
ATOM 3051 C C . SER A 1 398 ? 19.154 -6.626 -6.254 1.00 93.75 398 SER A C 1
ATOM 3053 O O . SER A 1 398 ? 20.245 -6.835 -6.787 1.00 93.75 398 SER A O 1
ATOM 3055 N N . ASN A 1 399 ? 18.849 -7.094 -5.045 1.00 92.81 399 ASN A N 1
ATOM 3056 C CA . ASN A 1 399 ? 19.710 -7.972 -4.263 1.00 92.81 399 ASN A CA 1
ATOM 3057 C C . ASN A 1 399 ? 18.919 -9.166 -3.727 1.00 92.81 399 ASN A C 1
ATOM 3059 O O . ASN A 1 399 ? 17.952 -8.991 -2.982 1.00 92.81 399 ASN A O 1
ATOM 3063 N N . ASN A 1 400 ? 19.336 -10.378 -4.096 1.00 92.19 400 ASN A N 1
ATOM 3064 C CA . ASN A 1 400 ? 18.671 -11.625 -3.718 1.00 92.19 400 ASN A CA 1
ATOM 3065 C C . ASN A 1 400 ? 17.136 -11.558 -3.891 1.00 92.19 400 ASN A C 1
ATOM 3067 O O . ASN A 1 400 ? 16.390 -11.911 -2.980 1.00 92.19 400 ASN A O 1
ATOM 3071 N N . SER A 1 401 ? 16.673 -10.999 -5.011 1.00 93.00 401 SER A N 1
ATOM 3072 C CA . SER A 1 401 ? 15.253 -10.714 -5.252 1.00 93.00 401 SER A CA 1
ATOM 3073 C C . SER A 1 401 ? 14.788 -11.229 -6.614 1.00 93.00 401 SER A C 1
ATOM 3075 O O . SER A 1 401 ? 15.563 -11.277 -7.569 1.00 93.00 401 SER A O 1
ATOM 3077 N N . ASP A 1 402 ? 13.507 -11.575 -6.707 1.00 92.06 402 ASP A N 1
ATOM 3078 C CA . ASP A 1 402 ? 12.856 -12.014 -7.942 1.00 92.06 402 ASP A CA 1
ATOM 3079 C C . ASP A 1 402 ? 12.051 -10.861 -8.535 1.00 92.06 402 ASP A C 1
ATOM 3081 O O . ASP A 1 402 ? 11.163 -10.327 -7.868 1.00 92.06 402 ASP A O 1
ATOM 3085 N N . ILE A 1 403 ? 12.349 -10.483 -9.779 1.00 94.50 403 ILE A N 1
ATOM 3086 C CA . ILE A 1 403 ? 11.701 -9.359 -10.458 1.00 94.50 403 ILE A CA 1
ATOM 3087 C C . ILE A 1 403 ? 11.047 -9.834 -11.751 1.00 94.50 403 ILE A C 1
ATOM 3089 O O . ILE A 1 403 ? 11.691 -10.438 -12.606 1.00 94.50 403 ILE A O 1
ATOM 3093 N N . GLU A 1 404 ? 9.770 -9.511 -11.912 1.00 94.62 404 GLU A N 1
ATOM 3094 C CA . GLU A 1 404 ? 8.999 -9.725 -13.132 1.00 94.62 404 GLU A CA 1
ATOM 3095 C C . GLU A 1 404 ? 8.475 -8.383 -13.645 1.00 94.62 404 GLU A C 1
ATOM 3097 O O . GLU A 1 404 ? 7.831 -7.635 -12.908 1.00 94.62 404 GLU A O 1
ATOM 3102 N N . MET A 1 405 ? 8.777 -8.073 -14.905 1.00 94.69 405 MET A N 1
ATOM 3103 C CA . MET A 1 405 ? 8.408 -6.825 -15.562 1.00 94.69 405 MET A CA 1
ATOM 3104 C C . MET A 1 405 ? 7.662 -7.098 -16.862 1.00 94.69 405 MET A C 1
ATOM 3106 O O . MET A 1 405 ? 8.149 -7.835 -17.722 1.00 94.69 405 MET A O 1
ATOM 3110 N N . ILE A 1 406 ? 6.505 -6.459 -17.015 1.00 93.31 406 ILE A N 1
ATOM 3111 C CA . ILE A 1 406 ? 5.683 -6.525 -18.224 1.00 93.31 406 ILE A CA 1
ATOM 3112 C C . ILE A 1 406 ? 5.297 -5.105 -18.615 1.00 93.31 406 ILE A C 1
ATOM 3114 O O . ILE A 1 406 ? 4.722 -4.391 -17.795 1.00 93.31 406 ILE A O 1
ATOM 3118 N N . ASN A 1 407 ? 5.562 -4.694 -19.856 1.00 94.38 407 ASN A N 1
ATOM 3119 C CA . ASN A 1 407 ? 5.231 -3.344 -20.320 1.00 94.38 407 ASN A CA 1
ATOM 3120 C C . ASN A 1 407 ? 5.873 -2.279 -19.409 1.00 94.38 407 ASN A C 1
ATOM 3122 O O . ASN A 1 407 ? 5.192 -1.482 -18.764 1.00 94.38 407 ASN A O 1
ATOM 3126 N N . VAL A 1 408 ? 7.195 -2.320 -19.248 1.00 98.12 408 VAL A N 1
ATOM 3127 C CA . VAL A 1 408 ? 7.931 -1.373 -18.398 1.00 98.12 408 VAL A CA 1
ATOM 3128 C C . VAL A 1 408 ? 8.879 -0.546 -19.255 1.00 98.12 408 VAL A C 1
ATOM 3130 O O . VAL A 1 408 ? 9.535 -1.071 -20.149 1.00 98.12 408 VAL A O 1
ATOM 3133 N N . THR A 1 409 ? 8.974 0.753 -18.982 1.00 98.56 409 THR A N 1
ATOM 3134 C CA . THR A 1 409 ? 9.932 1.652 -19.638 1.00 98.56 409 THR A CA 1
ATOM 3135 C C . THR A 1 409 ? 10.912 2.195 -18.604 1.00 98.56 409 THR A C 1
ATOM 3137 O O . THR A 1 409 ? 10.517 2.940 -17.707 1.00 98.56 409 THR A O 1
ATOM 3140 N N . ILE A 1 410 ? 12.193 1.848 -18.734 1.00 98.62 410 ILE A N 1
ATOM 3141 C CA . ILE A 1 410 ? 13.285 2.344 -17.890 1.00 98.62 410 ILE A CA 1
ATOM 3142 C C . ILE A 1 410 ? 14.211 3.207 -18.742 1.00 98.62 410 ILE A C 1
ATOM 3144 O O . ILE A 1 410 ? 14.912 2.698 -19.615 1.00 98.62 410 ILE A O 1
ATOM 3148 N N . THR A 1 411 ? 14.223 4.521 -18.516 1.00 98.06 411 THR A N 1
ATOM 3149 C CA . THR A 1 411 ? 14.934 5.438 -19.421 1.00 98.06 411 THR A CA 1
ATOM 3150 C C . THR A 1 411 ? 15.395 6.729 -18.763 1.00 98.06 411 THR A C 1
ATOM 3152 O O . THR A 1 411 ? 14.793 7.231 -17.816 1.00 98.06 411 THR A O 1
ATOM 3155 N N . GLY A 1 412 ? 16.469 7.324 -19.265 1.00 95.50 412 GLY A N 1
ATOM 3156 C CA . GLY A 1 412 ? 16.923 8.634 -18.814 1.00 95.50 412 GLY A CA 1
ATOM 3157 C C . GLY A 1 412 ? 17.476 8.644 -17.387 1.00 95.50 412 GLY A C 1
ATOM 3158 O O . GLY A 1 412 ? 17.675 9.725 -16.844 1.00 95.50 412 GLY A O 1
ATOM 3159 N N . ASN A 1 413 ? 17.713 7.491 -16.749 1.00 95.88 413 ASN A N 1
ATOM 3160 C CA . ASN A 1 413 ? 18.265 7.437 -15.394 1.00 95.88 413 ASN A CA 1
ATOM 3161 C C . ASN A 1 413 ? 19.774 7.727 -15.441 1.00 95.88 413 ASN A C 1
ATOM 3163 O O . ASN A 1 413 ? 20.480 7.182 -16.292 1.00 95.88 413 ASN A O 1
ATOM 3167 N N . ARG A 1 414 ? 20.265 8.653 -14.606 1.00 91.38 414 ARG A N 1
ATOM 3168 C CA . ARG A 1 414 ? 21.583 9.299 -14.780 1.00 91.38 414 ARG A CA 1
ATOM 3169 C C . ARG A 1 414 ? 22.331 9.551 -13.479 1.00 91.38 414 ARG A C 1
ATOM 3171 O O . ARG A 1 414 ? 21.772 9.546 -12.388 1.00 91.38 414 ARG A O 1
ATOM 3178 N N . PHE A 1 415 ? 23.615 9.856 -13.606 1.00 88.00 415 PHE A N 1
ATOM 3179 C CA . PHE A 1 415 ? 24.357 10.541 -12.555 1.00 88.00 415 PHE A CA 1
ATOM 3180 C C . PHE A 1 415 ? 23.717 11.898 -12.252 1.00 88.00 415 PHE A C 1
ATOM 3182 O O . PHE A 1 415 ? 23.159 12.550 -13.133 1.00 88.00 415 PHE A O 1
ATOM 3189 N N . ALA A 1 416 ? 23.801 12.335 -11.002 1.00 85.06 416 ALA A N 1
ATOM 3190 C CA . ALA A 1 416 ? 23.456 13.701 -10.646 1.00 85.06 416 ALA A CA 1
ATOM 3191 C C . ALA A 1 416 ? 24.484 14.685 -11.225 1.00 85.06 416 ALA A C 1
ATOM 3193 O O . ALA A 1 416 ? 25.681 14.373 -11.305 1.00 85.06 416 ALA A O 1
ATOM 3194 N N . ASP A 1 417 ? 24.025 15.884 -11.585 1.00 75.50 417 ASP A N 1
ATOM 3195 C CA . ASP A 1 417 ? 24.846 16.915 -12.222 1.00 75.50 417 ASP A CA 1
ATOM 3196 C C . ASP A 1 417 ? 26.184 17.133 -11.494 1.00 75.50 417 ASP A C 1
ATOM 3198 O O . ASP A 1 417 ? 26.245 17.413 -10.295 1.00 75.50 417 ASP A O 1
ATOM 3202 N N . GLY A 1 418 ? 27.284 17.024 -12.244 1.00 66.38 418 GLY A N 1
ATOM 3203 C CA . GLY A 1 418 ? 28.639 17.267 -11.742 1.00 66.38 418 GLY A CA 1
ATOM 3204 C C . GLY A 1 418 ? 29.305 16.093 -11.013 1.00 66.38 418 GLY A C 1
ATOM 3205 O O . GLY A 1 418 ? 30.429 16.261 -10.537 1.00 66.38 418 GLY A O 1
ATOM 3206 N N . THR A 1 419 ? 28.672 14.915 -10.943 1.00 67.38 419 THR A N 1
ATOM 3207 C CA . THR A 1 419 ? 29.246 13.721 -10.278 1.00 67.38 419 THR A CA 1
ATOM 3208 C C . THR A 1 419 ? 29.925 12.728 -11.234 1.00 67.38 419 THR A C 1
ATOM 3210 O O . THR A 1 419 ? 30.822 11.992 -10.822 1.00 67.38 419 THR A O 1
ATOM 3213 N N . GLU A 1 420 ? 29.590 12.779 -12.525 1.00 67.62 420 GLU A N 1
ATOM 3214 C CA . GLU A 1 420 ? 30.026 11.849 -13.585 1.00 67.62 420 GLU A CA 1
ATOM 3215 C C . GLU A 1 420 ? 31.547 11.658 -13.678 1.00 67.62 420 GLU A C 1
ATOM 3217 O O . GLU A 1 420 ? 32.033 10.568 -13.956 1.00 67.62 420 GLU A O 1
ATOM 3222 N N . ALA A 1 421 ? 32.327 12.715 -13.432 1.00 61.09 421 ALA A N 1
ATOM 3223 C CA . ALA A 1 421 ? 33.778 12.689 -13.622 1.00 61.09 421 ALA A CA 1
ATOM 3224 C C . ALA A 1 421 ? 34.535 11.814 -12.601 1.00 61.09 421 ALA A C 1
ATOM 3226 O O . ALA A 1 421 ? 35.708 11.506 -12.823 1.00 61.09 421 ALA A O 1
ATOM 3227 N N . TYR A 1 422 ? 33.900 11.451 -11.481 1.00 62.12 422 TYR A N 1
ATOM 3228 C CA . TYR A 1 422 ? 34.539 10.721 -10.377 1.00 62.12 422 TYR A CA 1
ATOM 3229 C C . TYR A 1 422 ? 33.738 9.508 -9.887 1.00 62.12 422 TYR A C 1
ATOM 3231 O O . TYR A 1 422 ? 34.222 8.792 -9.009 1.00 62.12 422 TYR A O 1
ATOM 3239 N N . ALA A 1 423 ? 32.538 9.290 -10.422 1.00 63.41 423 ALA A N 1
ATOM 3240 C CA . ALA A 1 423 ? 31.655 8.201 -10.034 1.00 63.41 423 ALA A CA 1
ATOM 3241 C C . ALA A 1 423 ? 31.816 6.994 -10.968 1.00 63.41 423 ALA A C 1
ATOM 3243 O O . ALA A 1 423 ? 32.045 7.144 -12.168 1.00 63.41 423 ALA A O 1
ATOM 3244 N N . ILE A 1 424 ? 31.672 5.791 -10.416 1.00 74.50 424 ILE A N 1
ATOM 3245 C CA . ILE A 1 424 ? 31.564 4.549 -11.185 1.00 74.50 424 ILE A CA 1
ATOM 3246 C C . ILE A 1 424 ? 30.111 4.097 -11.094 1.00 74.50 424 ILE A C 1
ATOM 3248 O O . ILE A 1 424 ? 29.606 3.854 -9.999 1.00 74.50 424 ILE A O 1
ATOM 3252 N N . GLY A 1 425 ? 29.443 4.027 -12.240 1.00 74.81 425 GLY A N 1
ATOM 3253 C CA . GLY A 1 425 ? 28.098 3.479 -12.366 1.00 74.81 425 GLY A CA 1
ATOM 3254 C C . GLY A 1 425 ? 28.147 2.094 -12.996 1.00 74.81 425 GLY A C 1
ATOM 3255 O O . GLY A 1 425 ? 28.984 1.849 -13.865 1.00 74.81 425 GLY A O 1
ATOM 3256 N N . SER A 1 426 ? 27.241 1.216 -12.585 1.00 84.94 426 SER A N 1
ATOM 3257 C CA . SER A 1 426 ? 26.976 -0.045 -13.278 1.00 84.94 426 SER A CA 1
ATOM 3258 C C . SER A 1 426 ? 25.476 -0.300 -13.339 1.00 84.94 426 SER A C 1
ATOM 3260 O O . SER A 1 426 ? 24.768 -0.041 -12.359 1.00 84.94 426 SER A O 1
ATOM 3262 N N . GLY A 1 427 ? 25.004 -0.816 -14.472 1.00 83.25 427 GLY A N 1
ATOM 3263 C CA . GLY A 1 427 ? 23.589 -1.106 -14.707 1.00 83.25 427 GLY A CA 1
ATOM 3264 C C . GLY A 1 427 ? 22.768 0.172 -14.825 1.00 83.25 427 GLY A C 1
ATOM 3265 O O . GLY A 1 427 ? 22.169 0.640 -13.856 1.00 83.25 427 GLY A O 1
ATOM 3266 N N . GLY A 1 428 ? 22.761 0.766 -16.013 1.00 85.81 428 GLY A N 1
ATOM 3267 C CA . GLY A 1 428 ? 22.146 2.063 -16.268 1.00 85.81 428 GLY A CA 1
ATOM 3268 C C . GLY A 1 428 ? 20.660 2.011 -15.954 1.00 85.81 428 GLY A C 1
ATOM 3269 O O . GLY A 1 428 ? 20.152 2.821 -15.177 1.00 85.81 428 GLY A O 1
ATOM 3270 N N . GLY A 1 429 ? 19.977 1.024 -16.526 1.00 94.62 429 GLY A N 1
ATOM 3271 C CA . GLY A 1 429 ? 18.606 0.694 -16.181 1.00 94.62 429 GLY A CA 1
ATOM 3272 C C . GLY A 1 429 ? 18.546 -0.135 -14.903 1.00 94.62 429 GLY A C 1
ATOM 3273 O O . GLY A 1 429 ? 17.950 0.295 -13.915 1.00 94.62 429 GLY A O 1
ATOM 3274 N N . ILE A 1 430 ? 19.168 -1.317 -14.916 1.00 96.38 430 ILE A N 1
ATOM 3275 C CA . ILE A 1 430 ? 19.014 -2.341 -13.878 1.00 96.38 430 ILE A CA 1
ATOM 3276 C C . ILE A 1 430 ? 20.367 -2.880 -13.424 1.00 96.38 430 ILE A C 1
ATOM 3278 O O . ILE A 1 430 ? 21.208 -3.265 -14.234 1.00 96.38 430 ILE A O 1
ATOM 3282 N N . TYR A 1 431 ? 20.537 -3.004 -12.111 1.00 94.62 431 TYR A N 1
ATOM 3283 C CA . TYR A 1 431 ? 21.638 -3.746 -11.509 1.00 94.62 431 TYR A CA 1
ATOM 3284 C C . TYR A 1 431 ? 21.116 -4.925 -10.688 1.00 94.62 431 TYR A C 1
ATOM 3286 O O . TYR A 1 431 ? 20.285 -4.751 -9.795 1.00 94.62 431 TYR A O 1
ATOM 3294 N N . MET A 1 432 ? 21.648 -6.114 -10.964 1.00 91.44 432 MET A N 1
ATOM 3295 C CA . MET A 1 432 ? 21.266 -7.380 -10.343 1.00 91.44 432 MET A CA 1
ATOM 3296 C C . MET A 1 432 ? 22.442 -7.971 -9.560 1.00 91.44 432 MET A C 1
ATOM 3298 O O . MET A 1 432 ? 23.511 -8.230 -10.119 1.00 91.44 432 MET A O 1
ATOM 3302 N N . ASP A 1 433 ? 22.231 -8.222 -8.268 1.00 88.75 433 ASP A N 1
ATOM 3303 C CA . ASP A 1 433 ? 23.237 -8.799 -7.377 1.00 88.75 433 ASP A CA 1
ATOM 3304 C C . ASP A 1 433 ? 22.793 -10.119 -6.730 1.00 88.75 433 ASP A C 1
ATOM 3306 O O . ASP A 1 433 ? 21.605 -10.383 -6.515 1.00 88.75 433 ASP A O 1
ATOM 3310 N N . ASN A 1 434 ? 23.779 -10.912 -6.311 1.00 85.19 434 ASN A N 1
ATOM 3311 C CA . ASN A 1 434 ? 23.614 -12.177 -5.591 1.00 85.19 434 ASN A CA 1
ATOM 3312 C C . ASN A 1 434 ? 22.733 -13.196 -6.332 1.00 85.19 434 ASN A C 1
ATOM 3314 O O . ASN A 1 434 ? 23.056 -13.566 -7.448 1.00 85.19 434 ASN A O 1
ATOM 3318 N N . SER A 1 435 ? 21.692 -13.755 -5.716 1.00 84.25 435 SER A N 1
ATOM 3319 C CA . SER A 1 435 ? 20.855 -14.797 -6.345 1.00 84.25 435 SER A CA 1
ATOM 3320 C C . SER A 1 435 ? 19.575 -14.227 -6.954 1.00 84.25 435 SER A C 1
ATOM 3322 O O . SER A 1 435 ? 18.527 -14.859 -6.877 1.00 84.25 435 SER A O 1
ATOM 3324 N N . SER A 1 436 ? 19.642 -13.016 -7.508 1.00 88.75 436 SER A N 1
ATOM 3325 C CA . SER A 1 436 ? 18.459 -12.352 -8.055 1.00 88.75 436 SER A CA 1
ATOM 3326 C C . SER A 1 436 ? 18.065 -12.903 -9.428 1.00 88.75 436 SER A C 1
ATOM 3328 O O . SER A 1 436 ? 18.934 -13.222 -10.245 1.00 88.75 436 SER A O 1
ATOM 3330 N N . ASN A 1 437 ? 16.759 -12.957 -9.694 1.00 88.69 437 ASN A N 1
ATOM 3331 C CA . ASN A 1 437 ? 16.185 -13.354 -10.981 1.00 88.69 437 ASN A CA 1
ATOM 3332 C C . ASN A 1 437 ? 15.453 -12.181 -11.636 1.00 88.69 437 ASN A C 1
ATOM 3334 O O . ASN A 1 437 ? 14.879 -11.337 -10.945 1.00 88.69 437 ASN A O 1
ATOM 3338 N N . LEU A 1 438 ? 15.455 -12.141 -12.969 1.00 91.69 438 LEU A N 1
ATOM 3339 C CA . LEU A 1 438 ? 14.791 -11.091 -13.739 1.00 91.69 438 LEU A CA 1
ATOM 3340 C C . LEU A 1 438 ? 14.062 -11.669 -14.953 1.00 91.69 438 LEU A C 1
ATOM 3342 O O . LEU A 1 438 ? 14.686 -12.285 -15.811 1.00 91.69 438 LEU A O 1
ATOM 3346 N N . ASN A 1 439 ? 12.765 -11.399 -15.058 1.00 91.94 439 ASN A N 1
ATOM 3347 C CA . ASN A 1 439 ? 11.962 -11.677 -16.244 1.00 91.94 439 ASN A CA 1
ATOM 3348 C C . ASN A 1 439 ? 11.461 -10.362 -16.841 1.00 91.94 439 ASN A C 1
ATOM 3350 O O . ASN A 1 439 ? 10.844 -9.564 -16.137 1.00 91.94 439 ASN A O 1
ATOM 3354 N N . VAL A 1 440 ? 11.715 -10.151 -18.130 1.00 94.38 440 VAL A N 1
ATOM 3355 C CA . VAL A 1 440 ? 11.342 -8.933 -18.856 1.00 94.38 440 VAL A CA 1
ATOM 3356 C C . VAL A 1 440 ? 10.549 -9.293 -20.110 1.00 94.38 440 VAL A C 1
ATOM 3358 O O . VAL A 1 440 ? 10.996 -10.091 -20.939 1.00 94.38 440 VAL A O 1
ATOM 3361 N N . LEU A 1 441 ? 9.373 -8.688 -20.246 1.00 93.12 441 LEU A N 1
ATOM 3362 C CA . LEU A 1 441 ? 8.466 -8.860 -21.375 1.00 93.12 441 LEU A CA 1
ATOM 3363 C C . LEU A 1 441 ? 7.973 -7.495 -21.863 1.00 93.12 441 LEU A C 1
ATOM 3365 O O . LEU A 1 441 ? 7.618 -6.648 -21.039 1.00 93.12 441 LEU A O 1
ATOM 3369 N N . ASN A 1 442 ? 7.907 -7.292 -23.183 1.00 94.75 442 ASN A N 1
ATOM 3370 C CA . ASN A 1 442 ? 7.313 -6.093 -23.792 1.00 94.75 442 ASN A CA 1
ATOM 3371 C C . ASN A 1 442 ? 7.851 -4.782 -23.203 1.00 94.75 442 ASN A C 1
ATOM 3373 O O . ASN A 1 442 ? 7.093 -3.848 -22.973 1.00 94.75 442 ASN A O 1
ATOM 3377 N N . SER A 1 443 ? 9.138 -4.712 -22.868 1.00 98.12 443 SER A N 1
ATOM 3378 C CA . SER A 1 443 ? 9.689 -3.586 -22.104 1.00 98.12 443 SER A CA 1
ATOM 3379 C C . SER A 1 443 ? 10.787 -2.850 -22.863 1.00 98.12 443 SER A C 1
ATOM 3381 O O . SER A 1 443 ? 11.442 -3.422 -23.729 1.00 98.12 443 SER A O 1
ATOM 3383 N N . ILE A 1 444 ? 10.993 -1.580 -22.512 1.00 98.75 444 ILE A N 1
ATOM 3384 C CA . ILE A 1 444 ? 12.042 -0.718 -23.066 1.00 98.75 444 ILE A CA 1
ATOM 3385 C C . ILE A 1 444 ? 13.062 -0.403 -21.972 1.00 98.75 444 ILE A C 1
ATOM 3387 O O . ILE A 1 444 ? 12.695 0.158 -20.937 1.00 98.75 444 ILE A O 1
ATOM 3391 N N . LEU A 1 445 ? 14.338 -0.698 -22.219 1.00 98.62 445 LEU A N 1
ATOM 3392 C CA . LEU A 1 445 ? 15.471 -0.171 -21.455 1.00 98.62 445 LEU A CA 1
ATOM 3393 C C . LEU A 1 445 ? 16.351 0.624 -22.418 1.00 98.62 445 LEU A C 1
ATOM 3395 O O . LEU A 1 445 ? 16.960 0.044 -23.318 1.00 98.62 445 LEU A O 1
ATOM 3399 N N . TRP A 1 446 ? 16.358 1.948 -22.269 1.00 97.62 446 TRP A N 1
ATOM 3400 C CA . TRP A 1 446 ? 16.969 2.821 -23.268 1.00 97.62 446 TRP A CA 1
ATOM 3401 C C . TRP A 1 446 ? 17.473 4.137 -22.703 1.00 97.62 446 TRP A C 1
ATOM 3403 O O . TRP A 1 446 ? 16.784 4.769 -21.895 1.00 97.62 446 TRP A O 1
ATOM 3413 N N . ASP A 1 447 ? 18.603 4.612 -23.222 1.00 96.12 447 ASP A N 1
ATOM 3414 C CA . ASP A 1 447 ? 19.225 5.883 -22.891 1.00 96.12 447 ASP A CA 1
ATOM 3415 C C . ASP A 1 447 ? 19.371 5.965 -21.373 1.00 96.12 447 ASP A C 1
ATOM 3417 O O . ASP A 1 447 ? 18.752 6.821 -20.742 1.00 96.12 447 ASP A O 1
ATOM 3421 N N . ASN A 1 448 ? 20.112 5.036 -20.755 1.00 95.81 448 ASN A N 1
ATOM 3422 C CA . ASN A 1 448 ? 20.504 5.087 -19.343 1.00 95.81 448 ASN A CA 1
ATOM 3423 C C . ASN A 1 448 ? 21.994 5.477 -19.158 1.00 95.81 448 ASN A C 1
ATOM 3425 O O . ASN A 1 448 ? 22.721 5.710 -20.115 1.00 95.81 448 ASN A O 1
ATOM 3429 N N . ALA A 1 449 ? 22.440 5.715 -17.916 1.00 90.81 449 ALA A N 1
ATOM 3430 C CA . ALA A 1 449 ? 23.708 6.416 -17.641 1.00 90.81 449 ALA A CA 1
ATOM 3431 C C . ALA A 1 449 ? 24.990 5.682 -18.065 1.00 90.81 449 ALA A C 1
ATOM 3433 O O . ALA A 1 449 ? 26.038 6.315 -18.214 1.00 90.81 449 ALA A O 1
ATOM 3434 N N . THR A 1 450 ? 24.935 4.358 -18.144 1.00 88.19 450 THR A N 1
ATOM 3435 C CA . THR A 1 450 ? 26.082 3.482 -18.406 1.00 88.19 450 THR A CA 1
ATOM 3436 C C . THR A 1 450 ? 25.981 2.891 -19.805 1.00 88.19 450 THR A C 1
ATOM 3438 O O . THR A 1 450 ? 24.964 3.048 -20.469 1.00 88.19 450 THR A O 1
ATOM 3441 N N . ALA A 1 451 ? 27.046 2.237 -20.274 1.00 86.94 451 ALA A N 1
ATOM 3442 C CA . ALA A 1 451 ? 27.042 1.623 -21.603 1.00 86.94 451 ALA A CA 1
ATOM 3443 C C . ALA A 1 451 ? 26.075 0.432 -21.678 1.00 86.94 451 ALA A C 1
ATOM 3445 O O . ALA A 1 451 ? 25.467 0.193 -22.714 1.00 86.94 451 ALA A O 1
ATOM 3446 N N . GLU A 1 452 ? 25.959 -0.298 -20.575 1.00 93.06 452 GLU A N 1
ATOM 3447 C CA . GLU A 1 452 ? 25.035 -1.399 -20.393 1.00 93.06 452 GLU A CA 1
ATOM 3448 C C . GLU A 1 452 ? 23.727 -0.944 -19.739 1.00 93.06 452 GLU A C 1
ATOM 3450 O O . GLU A 1 452 ? 23.712 -0.135 -18.806 1.00 93.06 452 GLU A O 1
ATOM 3455 N N . GLU A 1 453 ? 22.625 -1.536 -20.179 1.00 95.94 453 GLU A N 1
ATOM 3456 C CA . GLU A 1 453 ? 21.296 -1.336 -19.614 1.00 95.94 453 GLU A CA 1
ATOM 3457 C C . GLU A 1 453 ? 21.059 -2.235 -18.400 1.00 95.94 453 GLU A C 1
ATOM 3459 O O . GLU A 1 453 ? 20.459 -1.808 -17.410 1.00 95.94 453 GLU A O 1
ATOM 3464 N N . ILE A 1 454 ? 21.572 -3.467 -18.449 1.00 95.44 454 ILE A N 1
ATOM 3465 C CA . ILE A 1 454 ? 21.474 -4.457 -17.376 1.00 95.44 454 ILE A CA 1
ATOM 3466 C C . ILE A 1 454 ? 22.878 -4.913 -16.985 1.00 95.44 454 ILE A C 1
ATOM 3468 O O . ILE A 1 454 ? 23.639 -5.392 -17.823 1.00 95.44 454 ILE A O 1
ATOM 3472 N N . TYR A 1 455 ? 23.200 -4.824 -15.697 1.00 93.62 455 TYR A N 1
ATOM 3473 C CA . TYR A 1 455 ? 24.463 -5.311 -15.143 1.00 93.62 455 TYR A CA 1
ATOM 3474 C C . TYR A 1 455 ? 24.220 -6.376 -14.080 1.00 93.62 455 TYR A C 1
ATOM 3476 O O . TYR A 1 455 ? 23.371 -6.207 -13.203 1.00 93.62 455 TYR A O 1
ATOM 3484 N N . VAL A 1 456 ? 24.983 -7.466 -14.135 1.00 89.31 456 VAL A N 1
ATOM 3485 C CA . VAL A 1 456 ? 24.784 -8.640 -13.278 1.00 89.31 456 VAL A CA 1
ATOM 3486 C C . VAL A 1 456 ? 26.101 -9.057 -12.641 1.00 89.31 456 VAL A C 1
ATOM 3488 O O . VAL A 1 456 ? 27.074 -9.334 -13.347 1.00 89.31 456 VAL A O 1
ATOM 3491 N N . THR A 1 457 ? 26.133 -9.143 -11.307 1.00 84.06 457 THR A N 1
ATOM 3492 C CA . THR A 1 457 ? 27.322 -9.579 -10.540 1.00 84.06 457 THR A CA 1
ATOM 3493 C C . THR A 1 457 ? 27.169 -10.882 -9.784 1.00 84.06 457 THR A C 1
ATOM 3495 O O . THR A 1 457 ? 28.133 -11.288 -9.136 1.00 84.06 457 THR A O 1
ATOM 3498 N N . ASN A 1 458 ? 25.991 -11.514 -9.845 1.00 65.94 458 ASN A N 1
ATOM 3499 C CA . ASN A 1 458 ? 25.575 -12.700 -9.088 1.00 65.94 458 ASN A CA 1
ATOM 3500 C C . ASN A 1 458 ? 26.740 -13.494 -8.463 1.00 65.94 458 ASN A C 1
ATOM 3502 O O . ASN A 1 458 ? 27.421 -14.273 -9.128 1.00 65.94 458 ASN A O 1
ATOM 3506 N N . SER A 1 459 ? 26.993 -13.296 -7.168 1.00 56.22 459 SER A N 1
ATOM 3507 C CA . SER A 1 459 ? 28.094 -13.972 -6.465 1.00 56.22 459 SER A CA 1
ATOM 3508 C C . SER A 1 459 ? 27.811 -15.460 -6.167 1.00 56.22 459 SER A C 1
ATOM 3510 O O . SER A 1 459 ? 28.699 -16.170 -5.691 1.00 56.22 459 SER A O 1
ATOM 3512 N N . GLY A 1 460 ? 26.595 -15.946 -6.467 1.00 54.09 460 GLY A N 1
ATOM 3513 C CA . GLY A 1 460 ? 26.171 -17.347 -6.368 1.00 54.09 460 GLY A CA 1
ATOM 3514 C C . GLY A 1 460 ? 25.531 -17.838 -7.674 1.00 54.09 460 GLY A C 1
ATOM 3515 O O . GLY A 1 460 ? 24.741 -17.126 -8.285 1.00 54.09 460 GLY A O 1
ATOM 3516 N N . ASP A 1 461 ? 25.873 -19.055 -8.103 1.00 54.34 461 ASP A N 1
ATOM 3517 C CA . ASP A 1 461 ? 25.584 -19.659 -9.422 1.00 54.34 461 ASP A CA 1
ATOM 3518 C C . ASP A 1 461 ? 24.086 -19.922 -9.764 1.00 54.34 461 ASP A C 1
ATOM 3520 O O . ASP A 1 461 ? 23.792 -20.804 -10.571 1.00 54.34 461 ASP A O 1
ATOM 3524 N N . SER A 1 462 ? 23.111 -19.223 -9.164 1.00 60.44 462 SER A N 1
ATOM 3525 C CA . SER A 1 462 ? 21.676 -19.574 -9.265 1.00 60.44 462 SER A CA 1
ATOM 3526 C C . SER A 1 462 ? 20.730 -18.520 -9.854 1.00 60.44 462 SER A C 1
ATOM 3528 O O . SER A 1 462 ? 19.563 -18.847 -10.046 1.00 60.44 462 SER A O 1
ATOM 3530 N N . GLY A 1 463 ? 21.182 -17.297 -10.150 1.00 65.50 463 GLY A N 1
ATOM 3531 C CA . GLY A 1 463 ? 20.326 -16.269 -10.764 1.00 65.50 463 GLY A CA 1
ATOM 3532 C C . GLY A 1 463 ? 20.152 -16.451 -12.280 1.00 65.50 463 GLY A C 1
ATOM 3533 O O . GLY A 1 463 ? 21.130 -16.695 -12.996 1.00 65.50 463 GLY A O 1
ATOM 3534 N N . ALA A 1 464 ? 18.920 -16.315 -12.772 1.00 79.56 464 ALA A N 1
ATOM 3535 C CA . ALA A 1 464 ? 18.545 -16.401 -14.182 1.00 79.56 464 ALA A CA 1
ATOM 3536 C C . ALA A 1 464 ? 17.872 -15.111 -14.671 1.00 79.56 464 ALA A C 1
ATOM 3538 O O . ALA A 1 464 ? 17.077 -14.492 -13.962 1.00 79.56 464 ALA A O 1
ATOM 3539 N N . ILE A 1 465 ? 18.178 -14.733 -15.912 1.00 85.81 465 ILE A N 1
ATOM 3540 C CA . ILE A 1 465 ? 17.579 -13.586 -16.596 1.00 85.81 465 ILE A CA 1
ATOM 3541 C C . ILE A 1 465 ? 16.898 -14.081 -17.859 1.00 85.81 465 ILE A C 1
ATOM 3543 O O . ILE A 1 465 ? 17.546 -14.724 -18.680 1.00 85.81 465 ILE A O 1
ATOM 3547 N N . ALA A 1 466 ? 15.620 -13.772 -18.038 1.00 87.94 466 ALA A N 1
ATOM 3548 C CA . ALA A 1 466 ? 14.884 -14.050 -19.262 1.00 87.94 466 ALA A CA 1
ATOM 3549 C C . ALA A 1 466 ? 14.296 -12.760 -19.827 1.00 87.94 466 ALA A C 1
ATOM 3551 O O . ALA A 1 466 ? 13.646 -11.996 -19.117 1.00 87.94 466 ALA A O 1
ATOM 3552 N N . ILE A 1 467 ? 14.534 -12.517 -21.112 1.00 89.44 467 ILE A N 1
ATOM 3553 C CA . ILE A 1 467 ? 14.079 -11.308 -21.803 1.00 89.44 467 ILE A CA 1
ATOM 3554 C C . ILE A 1 467 ? 13.417 -11.746 -23.102 1.00 89.44 467 ILE A C 1
ATOM 3556 O O . ILE A 1 467 ? 13.978 -12.564 -23.835 1.00 89.44 467 ILE A O 1
ATOM 3560 N N . SER A 1 468 ? 12.229 -11.222 -23.389 1.00 90.06 468 SER A N 1
ATOM 3561 C CA . SER A 1 468 ? 11.492 -11.496 -24.627 1.00 90.06 468 SER A CA 1
ATOM 3562 C C . SER A 1 468 ? 10.696 -10.278 -25.082 1.00 90.06 468 SER A C 1
ATOM 3564 O O . SER A 1 468 ? 10.242 -9.497 -24.243 1.00 90.06 468 SER A O 1
ATOM 3566 N N . HIS A 1 469 ? 10.516 -10.135 -26.398 1.00 92.94 469 HIS A N 1
ATOM 3567 C CA . HIS A 1 469 ? 9.743 -9.046 -27.011 1.00 92.94 469 HIS A CA 1
ATOM 3568 C C . HIS A 1 469 ? 10.065 -7.667 -26.420 1.00 92.94 469 HIS A C 1
ATOM 3570 O O . HIS A 1 469 ? 9.164 -6.914 -26.091 1.00 92.94 469 HIS A O 1
ATOM 3576 N N . SER A 1 470 ? 11.340 -7.369 -26.175 1.00 97.50 470 SER A N 1
ATOM 3577 C CA . SER A 1 470 ? 11.774 -6.148 -25.491 1.00 97.50 470 SER A CA 1
ATOM 3578 C C . SER A 1 470 ? 12.833 -5.400 -26.295 1.00 97.50 470 SER A C 1
ATOM 3580 O O . SER A 1 470 ? 13.623 -6.003 -27.025 1.00 97.50 470 SER A O 1
ATOM 3582 N N . ASP A 1 471 ? 12.858 -4.083 -26.134 1.00 98.50 471 ASP A N 1
ATOM 3583 C CA . ASP A 1 471 ? 13.817 -3.192 -26.778 1.00 98.50 471 ASP A CA 1
ATOM 3584 C C . ASP A 1 471 ? 14.879 -2.758 -25.764 1.00 98.50 471 ASP A C 1
ATOM 3586 O O . ASP A 1 471 ? 14.590 -2.053 -24.794 1.00 98.50 471 ASP A O 1
ATOM 3590 N N . ILE A 1 472 ? 16.103 -3.251 -25.953 1.00 98.25 472 ILE A N 1
ATOM 3591 C CA . ILE A 1 472 ? 17.230 -3.034 -25.041 1.00 98.25 472 ILE A CA 1
ATOM 3592 C C . ILE A 1 472 ? 18.335 -2.319 -25.813 1.00 98.25 472 ILE A C 1
ATOM 3594 O O . ILE A 1 472 ? 18.841 -2.850 -26.808 1.00 98.25 472 ILE A O 1
ATOM 3598 N N . GLU A 1 473 ? 18.741 -1.131 -25.365 1.00 98.06 473 GLU A N 1
ATOM 3599 C CA . GLU A 1 473 ? 19.835 -0.391 -25.998 1.00 98.06 473 GLU A CA 1
ATOM 3600 C C . GLU A 1 473 ? 21.122 -1.229 -26.031 1.00 98.06 473 GLU A C 1
ATOM 3602 O O . GLU A 1 473 ? 21.530 -1.817 -25.035 1.00 98.06 473 GLU A O 1
ATOM 3607 N N . GLY A 1 474 ? 21.743 -1.346 -27.209 1.00 95.06 474 GLY A N 1
ATOM 3608 C CA . GLY A 1 474 ? 22.936 -2.175 -27.407 1.00 95.06 474 GLY A CA 1
ATOM 3609 C C . GLY A 1 474 ? 22.659 -3.675 -27.582 1.00 95.06 474 GLY A C 1
ATOM 3610 O O . GLY A 1 474 ? 23.589 -4.433 -27.874 1.00 95.06 474 GLY A O 1
ATOM 3611 N N . GLY A 1 475 ? 21.402 -4.114 -27.458 1.00 94.75 475 GLY A N 1
ATOM 3612 C CA . GLY A 1 475 ? 20.992 -5.509 -27.616 1.00 94.75 475 GLY A CA 1
ATOM 3613 C C . GLY A 1 475 ? 21.704 -6.458 -26.647 1.00 94.75 475 GLY A C 1
ATOM 3614 O O . GLY A 1 475 ? 22.215 -6.048 -25.608 1.00 94.75 475 GLY A O 1
ATOM 3615 N N . VAL A 1 476 ? 21.766 -7.745 -26.998 1.00 92.50 476 VAL A N 1
ATOM 3616 C CA . VAL A 1 476 ? 22.359 -8.778 -26.127 1.00 92.50 476 VAL A CA 1
ATOM 3617 C C . VAL A 1 476 ? 23.861 -8.590 -25.877 1.00 92.50 476 VAL A C 1
ATOM 3619 O O . VAL A 1 476 ? 24.344 -8.960 -24.813 1.00 92.50 476 VAL A O 1
ATOM 3622 N N . ASP A 1 477 ? 24.595 -8.024 -26.841 1.00 89.62 477 ASP A N 1
ATOM 3623 C CA . ASP A 1 477 ? 26.063 -7.983 -26.809 1.00 89.62 477 ASP A CA 1
ATOM 3624 C C . ASP A 1 477 ? 26.627 -6.776 -26.046 1.00 89.62 477 ASP A C 1
ATOM 3626 O O . ASP A 1 477 ? 27.714 -6.873 -25.482 1.00 89.62 477 ASP A O 1
ATOM 3630 N N . ALA A 1 478 ? 25.934 -5.631 -26.070 1.00 91.88 478 ALA A N 1
ATOM 3631 C CA . ALA A 1 478 ? 26.398 -4.395 -25.432 1.00 91.88 478 ALA A CA 1
ATOM 3632 C C . ALA A 1 478 ? 25.440 -3.870 -24.354 1.00 91.88 478 ALA A C 1
ATOM 3634 O O . ALA A 1 478 ? 25.883 -3.187 -23.436 1.00 91.88 478 ALA A O 1
ATOM 3635 N N . GLY A 1 479 ? 24.151 -4.207 -24.437 1.00 93.00 479 GLY A N 1
ATOM 3636 C CA . GLY A 1 479 ? 23.149 -3.781 -23.462 1.00 93.00 479 GLY A CA 1
ATOM 3637 C C . GLY A 1 479 ? 23.159 -4.586 -22.168 1.00 93.00 479 GLY A C 1
ATOM 3638 O O . GLY A 1 479 ? 22.554 -4.165 -21.184 1.00 93.00 479 GLY A O 1
ATOM 3639 N N . ILE A 1 480 ? 23.827 -5.743 -22.142 1.00 93.56 480 ILE A N 1
ATOM 3640 C CA . ILE A 1 480 ? 23.839 -6.639 -20.985 1.00 93.56 480 ILE A CA 1
ATOM 3641 C C . ILE A 1 480 ? 25.269 -7.030 -20.637 1.00 93.56 480 ILE A C 1
ATOM 3643 O O . ILE A 1 480 ? 25.932 -7.735 -21.393 1.00 93.56 480 ILE A O 1
ATOM 3647 N N . GLU A 1 481 ? 25.698 -6.657 -19.436 1.00 92.88 481 GLU A N 1
ATOM 3648 C CA . GLU A 1 481 ? 26.938 -7.150 -18.847 1.00 92.88 481 GLU A CA 1
ATOM 3649 C C . GLU A 1 481 ? 26.621 -8.282 -17.860 1.00 92.88 481 GLU A C 1
ATOM 3651 O O . GLU A 1 481 ? 26.102 -8.067 -16.759 1.00 92.88 481 GLU A O 1
ATOM 3656 N N . LEU A 1 482 ? 26.942 -9.513 -18.261 1.00 88.38 482 LEU A N 1
ATOM 3657 C CA . LEU A 1 482 ? 26.693 -10.726 -17.484 1.00 88.38 482 LEU A CA 1
ATOM 3658 C C . LEU A 1 482 ? 28.008 -11.290 -16.927 1.00 88.38 482 LEU A C 1
ATOM 3660 O O . LEU A 1 482 ? 28.667 -12.100 -17.581 1.00 88.38 482 LEU A O 1
ATOM 3664 N N . ASN A 1 483 ? 28.380 -10.918 -15.697 1.00 86.12 483 ASN A N 1
ATOM 3665 C CA . ASN A 1 483 ? 29.572 -11.493 -15.052 1.00 86.12 483 ASN A CA 1
ATOM 3666 C C . ASN A 1 483 ? 29.335 -12.912 -14.509 1.00 86.12 483 ASN A C 1
ATOM 3668 O O . ASN A 1 483 ? 30.290 -13.656 -14.272 1.00 86.12 483 ASN A O 1
ATOM 3672 N N . SER A 1 484 ? 28.073 -13.285 -14.287 1.00 79.38 484 SER A N 1
ATOM 3673 C CA . SER A 1 484 ? 27.653 -14.576 -13.735 1.00 79.38 484 SER A CA 1
ATOM 3674 C C . SER A 1 484 ? 26.148 -14.808 -13.926 1.00 79.38 484 SER A C 1
ATOM 3676 O O . SER A 1 484 ? 25.396 -13.879 -14.211 1.00 79.38 484 SER A O 1
ATOM 3678 N N . GLY A 1 485 ? 25.696 -16.055 -13.752 1.00 77.88 485 GLY A N 1
ATOM 3679 C CA . GLY A 1 485 ? 24.307 -16.463 -13.998 1.00 77.88 485 GLY A CA 1
ATOM 3680 C C . GLY A 1 485 ? 24.047 -16.910 -15.441 1.00 77.88 485 GLY A C 1
ATOM 3681 O O . GLY A 1 485 ? 24.974 -17.088 -16.233 1.00 77.88 485 GLY A O 1
ATOM 3682 N N . GLN A 1 486 ? 22.775 -17.144 -15.771 1.00 82.56 486 GLN A N 1
ATOM 3683 C CA . GLN A 1 486 ? 22.341 -17.540 -17.116 1.00 82.56 486 GLN A CA 1
ATOM 3684 C C . GLN A 1 486 ? 21.423 -16.484 -17.731 1.00 82.56 486 GLN A C 1
ATOM 3686 O O . GLN A 1 486 ? 20.479 -16.034 -17.085 1.00 82.56 486 GLN A O 1
ATOM 3691 N N . LEU A 1 487 ? 21.678 -16.147 -18.997 1.00 87.38 487 LEU A N 1
ATOM 3692 C CA . LEU A 1 487 ? 20.815 -15.293 -19.808 1.00 87.38 487 LEU A CA 1
ATOM 3693 C C . LEU A 1 487 ? 20.043 -16.131 -20.833 1.00 87.38 487 LEU A C 1
ATOM 3695 O O . LEU A 1 487 ? 20.630 -16.838 -21.652 1.00 87.38 487 LEU A O 1
ATOM 3699 N N . PHE A 1 488 ? 18.724 -15.989 -20.811 1.00 84.62 488 PHE A N 1
ATOM 3700 C CA . PHE A 1 488 ? 17.779 -16.495 -21.794 1.00 84.62 488 PHE A CA 1
ATOM 3701 C C . PHE A 1 488 ? 17.289 -15.320 -22.645 1.00 84.62 488 PHE A C 1
ATOM 3703 O O . PHE A 1 488 ? 16.281 -14.681 -22.342 1.00 84.62 488 PHE A O 1
ATOM 3710 N N . TRP A 1 489 ? 18.032 -15.021 -23.710 1.00 87.81 489 TRP A N 1
ATOM 3711 C CA . TRP A 1 489 ? 17.618 -14.059 -24.728 1.00 87.81 489 TRP A CA 1
ATOM 3712 C C . TRP A 1 489 ? 16.654 -14.744 -25.700 1.00 87.81 489 TRP A C 1
ATOM 3714 O O . TRP A 1 489 ? 17.078 -15.482 -26.590 1.00 87.81 489 TRP A O 1
ATOM 3724 N N . LEU A 1 490 ? 15.357 -14.577 -25.458 1.00 86.06 490 LEU A N 1
ATOM 3725 C CA . LEU A 1 490 ? 14.294 -15.225 -26.223 1.00 86.06 490 LEU A CA 1
ATOM 3726 C C . LEU A 1 490 ? 13.936 -14.407 -27.478 1.00 86.06 490 LEU A C 1
ATOM 3728 O O . LEU A 1 490 ? 14.562 -13.389 -27.786 1.00 86.06 490 LEU A O 1
ATOM 3732 N N . ASP A 1 491 ? 12.934 -14.871 -28.221 1.00 84.06 491 ASP A N 1
ATOM 3733 C CA . ASP A 1 491 ? 12.485 -14.223 -29.453 1.00 84.06 491 ASP A CA 1
ATOM 3734 C C . ASP A 1 491 ? 11.837 -12.846 -29.199 1.00 84.06 491 ASP A C 1
ATOM 3736 O O . ASP A 1 491 ? 11.397 -12.517 -28.092 1.00 84.06 491 ASP A O 1
ATOM 3740 N N . GLY A 1 492 ? 11.785 -12.033 -30.257 1.00 86.50 492 GLY A N 1
ATOM 3741 C CA . GLY A 1 492 ? 11.112 -10.730 -30.271 1.00 86.50 492 GLY A CA 1
ATOM 3742 C C . GLY A 1 492 ? 11.938 -9.560 -29.734 1.00 86.50 492 GLY A C 1
ATOM 3743 O O . GLY A 1 492 ? 11.495 -8.423 -29.837 1.00 86.50 492 GLY A O 1
ATOM 3744 N N . ASN A 1 493 ? 13.130 -9.800 -29.183 1.00 92.50 493 ASN A N 1
ATOM 3745 C CA . ASN A 1 493 ? 13.976 -8.717 -28.683 1.00 92.50 493 ASN A CA 1
ATOM 3746 C C . ASN A 1 493 ? 14.747 -8.005 -29.800 1.00 92.50 493 ASN A C 1
ATOM 3748 O O . ASN A 1 493 ? 15.251 -8.652 -30.723 1.00 92.50 493 ASN A O 1
ATOM 3752 N N . PHE A 1 494 ? 14.928 -6.693 -29.669 1.00 95.31 494 PHE A N 1
ATOM 3753 C CA . PHE A 1 494 ? 15.746 -5.895 -30.583 1.00 95.31 494 PHE A CA 1
ATOM 3754 C C . PHE A 1 494 ? 16.417 -4.711 -29.873 1.00 95.31 494 PHE A C 1
ATOM 3756 O O . PHE A 1 494 ? 16.351 -4.579 -28.655 1.00 95.31 494 PHE A O 1
ATOM 3763 N N . SER A 1 495 ? 17.156 -3.920 -30.652 1.00 97.31 495 SER A N 1
ATOM 3764 C CA . SER A 1 495 ? 17.749 -2.656 -30.224 1.00 97.31 495 SER A CA 1
ATOM 3765 C C . SER A 1 495 ? 17.533 -1.629 -31.328 1.00 97.31 495 SER A C 1
ATOM 3767 O O . SER A 1 495 ? 18.174 -1.694 -32.384 1.00 97.31 495 SER A O 1
ATOM 3769 N N . ALA A 1 496 ? 16.594 -0.717 -31.113 1.00 95.31 496 ALA A N 1
ATOM 3770 C CA . ALA A 1 496 ? 16.316 0.400 -32.005 1.00 95.31 496 ALA A CA 1
ATOM 3771 C C . ALA A 1 496 ? 15.877 1.607 -31.178 1.00 95.31 496 ALA A C 1
ATOM 3773 O O . ALA A 1 496 ? 15.241 1.431 -30.160 1.00 95.31 496 ALA A O 1
ATOM 3774 N N . ASP A 1 497 ? 16.188 2.830 -31.615 1.00 96.50 497 ASP A N 1
ATOM 3775 C CA . ASP A 1 497 ? 15.713 4.030 -30.912 1.00 96.50 497 ASP A CA 1
ATOM 3776 C C . ASP A 1 497 ? 14.180 3.965 -30.727 1.00 96.50 497 ASP A C 1
ATOM 3778 O O . ASP A 1 497 ? 13.474 3.924 -31.744 1.00 96.50 497 ASP A O 1
ATOM 3782 N N . PRO A 1 498 ? 13.657 3.978 -29.481 1.00 97.00 498 PRO A N 1
ATOM 3783 C CA . PRO A 1 498 ? 12.227 3.908 -29.209 1.00 97.00 498 PRO A CA 1
ATOM 3784 C C . PRO A 1 498 ? 11.447 5.086 -29.785 1.00 97.00 498 PRO A C 1
ATOM 3786 O O . PRO A 1 498 ? 10.231 5.001 -29.938 1.00 97.00 498 PRO A O 1
ATOM 3789 N N . GLN A 1 499 ? 12.117 6.196 -30.108 1.00 96.12 499 GLN A N 1
ATOM 3790 C CA . GLN A 1 499 ? 11.503 7.409 -30.641 1.00 96.12 499 GLN A CA 1
ATOM 3791 C C . GLN A 1 499 ? 10.399 7.957 -29.725 1.00 96.12 499 GLN A C 1
ATOM 3793 O O . GLN A 1 499 ? 9.252 8.107 -30.141 1.00 96.12 499 GLN A O 1
ATOM 3798 N N . PHE A 1 500 ? 10.731 8.261 -28.470 1.00 95.88 500 PHE A N 1
ATOM 3799 C CA . PHE A 1 500 ? 9.792 8.912 -27.551 1.00 95.88 500 PHE A CA 1
ATOM 3800 C C . PHE A 1 500 ? 9.379 10.312 -28.038 1.00 95.88 500 PHE A C 1
ATOM 3802 O O . PHE A 1 500 ? 10.165 11.035 -28.652 1.00 95.88 500 PHE A O 1
ATOM 3809 N N . THR A 1 501 ? 8.144 10.708 -27.726 1.00 92.56 501 THR A N 1
ATOM 3810 C CA . THR A 1 501 ? 7.533 11.964 -28.187 1.00 92.56 501 THR A CA 1
ATOM 3811 C C . THR A 1 501 ? 8.222 13.196 -27.605 1.00 92.56 501 THR A C 1
ATOM 3813 O O . THR A 1 501 ? 8.629 14.082 -28.358 1.00 92.56 501 THR A O 1
ATOM 3816 N N . ASP A 1 502 ? 8.371 13.264 -26.279 1.00 89.31 502 ASP A N 1
ATOM 3817 C CA . ASP A 1 502 ? 9.115 14.328 -25.608 1.00 89.31 502 ASP A CA 1
ATOM 3818 C C . ASP A 1 502 ? 9.619 13.859 -24.240 1.00 89.31 502 ASP A C 1
ATOM 3820 O O . ASP A 1 502 ? 9.000 14.058 -23.189 1.00 89.31 502 ASP A O 1
ATOM 3824 N N . THR A 1 503 ? 10.828 13.298 -24.239 1.00 88.62 503 THR A N 1
ATOM 3825 C CA . THR A 1 503 ? 11.474 12.882 -22.996 1.00 88.62 503 THR A CA 1
ATOM 3826 C C . THR A 1 503 ? 11.695 14.052 -22.049 1.00 88.62 503 THR A C 1
ATOM 3828 O O . THR A 1 503 ? 11.739 13.817 -20.851 1.00 88.62 503 THR A O 1
ATOM 3831 N N . THR A 1 504 ? 11.788 15.312 -22.500 1.00 86.38 504 THR A N 1
ATOM 3832 C CA . THR A 1 504 ? 12.043 16.475 -21.629 1.00 86.38 504 THR A CA 1
ATOM 3833 C C . THR A 1 504 ? 10.851 16.772 -20.728 1.00 86.38 504 THR A C 1
ATOM 3835 O O . THR A 1 504 ? 11.047 16.973 -19.526 1.00 86.38 504 THR A O 1
ATOM 3838 N N . SER A 1 505 ? 9.633 16.734 -21.269 1.00 82.75 505 SER A N 1
ATOM 3839 C CA . SER A 1 505 ? 8.402 16.912 -20.488 1.00 82.75 505 SER A CA 1
ATOM 3840 C C . SER A 1 505 ? 7.957 15.655 -19.732 1.00 82.75 505 SER A C 1
ATOM 3842 O O . SER A 1 505 ? 7.085 15.754 -18.871 1.00 82.75 505 SER A O 1
ATOM 3844 N N . GLY A 1 506 ? 8.604 14.509 -19.976 1.00 84.56 506 GLY A N 1
ATOM 3845 C CA . GLY A 1 506 ? 8.231 13.218 -19.391 1.00 84.56 506 GLY A CA 1
ATOM 3846 C C . GLY A 1 506 ? 7.151 12.490 -20.194 1.00 84.56 506 GLY A C 1
ATOM 3847 O O . GLY A 1 506 ? 6.501 11.592 -19.664 1.00 84.56 506 GLY A O 1
ATOM 3848 N N . ASP A 1 507 ? 6.951 12.880 -21.455 1.00 89.81 507 ASP A N 1
ATOM 3849 C CA . ASP A 1 507 ? 6.051 12.211 -22.385 1.00 89.81 507 ASP A CA 1
ATOM 3850 C C . ASP A 1 507 ? 6.789 11.084 -23.123 1.00 89.81 507 ASP A C 1
ATOM 3852 O O . ASP A 1 507 ? 7.518 11.299 -24.098 1.00 89.81 507 ASP A O 1
ATOM 3856 N N . TYR A 1 508 ? 6.593 9.869 -22.618 1.00 93.62 508 TYR A N 1
ATOM 3857 C CA . TYR A 1 508 ? 7.206 8.644 -23.127 1.00 93.62 508 TYR A CA 1
ATOM 3858 C C . TYR A 1 508 ? 6.318 7.883 -24.120 1.00 93.62 508 TYR A C 1
ATOM 3860 O O . TYR A 1 508 ? 6.597 6.721 -24.405 1.00 93.62 508 TYR A O 1
ATOM 3868 N N . HIS A 1 509 ? 5.262 8.498 -24.665 1.00 93.69 509 HIS A N 1
ATOM 3869 C CA . HIS A 1 509 ? 4.551 7.883 -25.787 1.00 93.69 509 HIS A CA 1
ATOM 3870 C C . HIS A 1 509 ? 5.475 7.767 -27.000 1.00 93.69 509 HIS A C 1
ATOM 3872 O O . HIS A 1 509 ? 6.305 8.645 -27.258 1.00 93.69 509 HIS A O 1
ATOM 3878 N N . LEU A 1 510 ? 5.295 6.705 -27.778 1.00 94.25 510 LEU A N 1
ATOM 3879 C CA . LEU A 1 510 ? 6.070 6.453 -28.986 1.00 94.25 510 LEU A CA 1
ATOM 3880 C C . LEU A 1 510 ? 5.656 7.408 -30.118 1.00 94.25 510 LEU A C 1
ATOM 3882 O O . LEU A 1 510 ? 4.491 7.790 -30.257 1.00 94.25 510 LEU A O 1
ATOM 3886 N N . LEU A 1 511 ? 6.607 7.793 -30.963 1.00 91.75 511 LEU A N 1
ATOM 3887 C CA . LEU A 1 511 ? 6.335 8.437 -32.246 1.00 91.75 511 LEU A CA 1
ATOM 3888 C C . LEU A 1 511 ? 5.886 7.389 -33.271 1.00 91.75 511 LEU A C 1
ATOM 3890 O O . LEU A 1 511 ? 6.302 6.238 -33.219 1.00 91.75 511 LEU A O 1
ATOM 3894 N N . GLN A 1 512 ? 5.092 7.809 -34.260 1.00 87.75 512 GLN A N 1
ATOM 3895 C CA . GLN A 1 512 ? 4.427 6.928 -35.237 1.00 87.75 512 GLN A CA 1
ATOM 3896 C C . GLN A 1 512 ? 5.335 5.918 -35.970 1.00 87.75 512 GLN A C 1
ATOM 3898 O O . GLN A 1 512 ? 4.842 4.909 -36.462 1.00 87.75 512 GLN A O 1
ATOM 3903 N N . ASN A 1 513 ? 6.635 6.198 -36.098 1.00 88.12 513 ASN A N 1
ATOM 3904 C CA . ASN A 1 513 ? 7.582 5.341 -36.823 1.00 88.12 513 ASN A CA 1
ATOM 3905 C C . ASN A 1 513 ? 8.457 4.483 -35.897 1.00 88.12 513 ASN A C 1
ATOM 3907 O O . ASN A 1 513 ? 9.415 3.874 -36.376 1.00 88.12 513 ASN A O 1
ATOM 3911 N N . SER A 1 514 ? 8.156 4.466 -34.598 1.00 95.50 514 SER A N 1
ATOM 3912 C CA . SER A 1 514 ? 8.889 3.662 -33.631 1.00 95.50 514 SER A CA 1
ATOM 3913 C C . SER A 1 514 ? 8.804 2.181 -33.988 1.00 95.50 514 SER A C 1
ATOM 3915 O O . SER A 1 514 ? 7.739 1.676 -34.340 1.00 95.50 514 SER A O 1
ATOM 3917 N N . ALA A 1 515 ? 9.931 1.480 -33.861 1.00 94.69 515 ALA A N 1
ATOM 3918 C CA . ALA A 1 515 ? 9.981 0.030 -34.020 1.00 94.69 515 ALA A CA 1
ATOM 3919 C C . ALA A 1 515 ? 9.275 -0.716 -32.874 1.00 94.69 515 ALA A C 1
ATOM 3921 O O . ALA A 1 515 ? 9.013 -1.905 -33.009 1.00 94.69 515 ALA A O 1
ATOM 3922 N N . CYS A 1 516 ? 8.973 -0.027 -31.770 1.00 95.69 516 CYS A N 1
ATOM 3923 C CA . CYS A 1 516 ? 8.299 -0.589 -30.603 1.00 95.69 516 CYS A CA 1
ATOM 3924 C C . CYS A 1 516 ? 6.780 -0.682 -30.768 1.00 95.69 516 CYS A C 1
ATOM 3926 O O . CYS A 1 516 ? 6.141 -1.388 -29.990 1.00 95.69 516 CYS A O 1
ATOM 3928 N N . ILE A 1 517 ? 6.210 -0.008 -31.773 1.00 92.75 517 ILE A N 1
ATOM 3929 C CA . ILE A 1 517 ? 4.777 -0.087 -32.066 1.00 92.75 517 ILE A CA 1
ATOM 3930 C C . ILE A 1 517 ? 4.448 -1.466 -32.647 1.00 92.75 517 ILE A C 1
ATOM 3932 O O . ILE A 1 517 ? 5.134 -1.918 -33.566 1.00 92.75 517 ILE A O 1
ATOM 3936 N N . ASP A 1 518 ? 3.394 -2.112 -32.142 1.00 90.31 518 ASP A N 1
ATOM 3937 C CA . ASP A 1 518 ? 2.904 -3.425 -32.587 1.00 90.31 518 ASP A CA 1
ATOM 3938 C C . ASP A 1 518 ? 3.959 -4.556 -32.526 1.00 90.31 518 ASP A C 1
ATOM 3940 O O . ASP A 1 518 ? 3.843 -5.578 -33.210 1.00 90.31 518 ASP A O 1
ATOM 3944 N N . ALA A 1 519 ? 5.023 -4.381 -31.738 1.00 91.75 519 ALA A N 1
ATOM 3945 C CA . ALA A 1 519 ? 6.162 -5.302 -31.699 1.00 91.75 519 ALA A CA 1
ATOM 3946 C C . ALA A 1 519 ? 6.158 -6.245 -30.486 1.00 91.75 519 ALA A C 1
ATOM 3948 O O . ALA A 1 519 ? 6.952 -7.188 -30.425 1.00 91.75 519 ALA A O 1
ATOM 3949 N N . GLY A 1 520 ? 5.278 -5.993 -29.518 1.00 89.56 520 GLY A N 1
ATOM 3950 C CA . GLY A 1 520 ? 5.113 -6.820 -28.337 1.00 89.56 520 GLY A CA 1
ATOM 3951 C C . GLY A 1 520 ? 4.357 -8.109 -28.638 1.00 89.56 520 GLY A C 1
ATOM 3952 O O . GLY A 1 520 ? 3.864 -8.357 -29.738 1.00 89.56 520 GLY A O 1
ATOM 3953 N N . VAL A 1 521 ? 4.232 -8.954 -27.621 1.00 86.06 521 VAL A N 1
ATOM 3954 C CA . VAL A 1 521 ? 3.375 -10.141 -27.672 1.00 86.06 521 VAL A CA 1
ATOM 3955 C C . VAL A 1 521 ? 2.252 -10.009 -26.662 1.00 86.06 521 VAL A C 1
ATOM 3957 O O . VAL A 1 521 ? 2.436 -9.482 -25.565 1.00 86.06 521 VAL A O 1
ATOM 3960 N N . GLN A 1 522 ? 1.065 -10.498 -27.019 1.00 76.94 522 GLN A N 1
ATOM 3961 C CA . GLN A 1 522 ? -0.011 -10.604 -26.048 1.00 76.94 522 GLN A CA 1
ATOM 3962 C C . GLN A 1 522 ? 0.467 -11.456 -24.871 1.00 76.94 522 GLN A C 1
ATOM 3964 O O . GLN A 1 522 ? 0.926 -12.583 -25.052 1.00 76.94 522 GLN A O 1
ATOM 3969 N N . ASP A 1 523 ? 0.323 -10.911 -23.670 1.00 63.69 523 ASP A N 1
ATOM 3970 C CA . ASP A 1 523 ? 0.591 -11.617 -22.428 1.00 63.69 523 ASP A CA 1
ATOM 3971 C C . ASP A 1 523 ? -0.392 -12.795 -22.280 1.00 63.69 523 ASP A C 1
ATOM 3973 O O . ASP A 1 523 ? -1.495 -12.669 -21.748 1.00 63.69 523 ASP A O 1
ATOM 3977 N N . THR A 1 524 ? -0.042 -13.941 -22.869 1.00 52.12 524 THR A N 1
ATOM 3978 C CA . THR A 1 524 ? -0.760 -15.215 -22.714 1.00 52.12 524 THR A CA 1
ATOM 3979 C C . THR A 1 524 ? -0.075 -16.128 -21.698 1.00 52.12 524 THR A C 1
ATOM 3981 O O . THR A 1 524 ? -0.472 -17.286 -21.546 1.00 52.12 524 THR A O 1
ATOM 3984 N N . MET A 1 525 ? 0.979 -15.648 -21.030 1.00 44.88 525 MET A N 1
ATOM 3985 C CA . MET A 1 525 ? 1.807 -16.459 -20.148 1.00 44.88 525 MET A CA 1
ATOM 3986 C C . MET A 1 525 ? 1.267 -16.416 -18.720 1.00 44.88 525 MET A C 1
ATOM 3988 O O . MET A 1 525 ? 1.387 -15.445 -17.989 1.00 44.88 525 MET A O 1
ATOM 3992 N N . ILE A 1 526 ? 0.704 -17.549 -18.307 1.00 42.84 526 ILE A N 1
ATOM 3993 C CA . ILE A 1 526 ? 0.561 -17.920 -16.902 1.00 42.84 526 ILE A CA 1
ATOM 3994 C C . ILE A 1 526 ? 1.981 -18.048 -16.328 1.00 42.84 526 ILE A C 1
ATOM 3996 O O . ILE A 1 526 ? 2.666 -19.032 -16.622 1.00 42.84 526 ILE A O 1
ATOM 4000 N N . THR A 1 527 ? 2.443 -17.101 -15.510 1.00 38.19 527 THR A N 1
ATOM 4001 C CA . THR A 1 527 ? 3.676 -17.292 -14.737 1.00 38.19 527 THR A CA 1
ATOM 4002 C C . THR A 1 527 ? 3.410 -18.317 -13.628 1.00 38.19 527 THR A C 1
ATOM 4004 O O . THR A 1 527 ? 2.624 -18.093 -12.707 1.00 38.19 527 THR A O 1
ATOM 4007 N N . TYR A 1 528 ? 4.044 -19.491 -13.712 1.00 34.03 528 TYR A N 1
ATOM 4008 C CA . TYR A 1 528 ? 4.060 -20.458 -12.612 1.00 34.03 528 TYR A CA 1
ATOM 4009 C C . TYR A 1 528 ? 4.962 -19.933 -11.485 1.00 34.03 528 TYR A C 1
ATOM 4011 O O . TYR A 1 528 ? 6.183 -20.021 -11.570 1.00 34.03 528 TYR A O 1
ATOM 4019 N N . ASN A 1 529 ? 4.359 -19.470 -10.392 1.00 38.09 529 ASN A N 1
ATOM 4020 C CA . ASN A 1 529 ? 4.980 -19.451 -9.067 1.00 38.09 529 ASN A CA 1
ATOM 4021 C C . ASN A 1 529 ? 4.487 -20.696 -8.298 1.00 38.09 529 ASN A C 1
ATOM 4023 O O . ASN A 1 529 ? 3.302 -21.030 -8.364 1.00 38.09 529 ASN A O 1
ATOM 4027 N N . GLN A 1 530 ? 5.371 -21.373 -7.552 1.00 39.09 530 GLN A N 1
ATOM 4028 C CA . GLN A 1 530 ? 5.061 -22.561 -6.732 1.00 39.09 530 GLN A CA 1
ATOM 4029 C C . GLN A 1 530 ? 3.932 -22.374 -5.689 1.00 39.09 530 GLN A C 1
ATOM 4031 O O . GLN A 1 530 ? 3.521 -23.353 -5.069 1.00 39.09 530 GLN A O 1
ATOM 4036 N N . ASN A 1 531 ? 3.389 -21.164 -5.536 1.00 40.06 531 ASN A N 1
ATOM 4037 C CA . ASN A 1 531 ? 2.311 -20.823 -4.611 1.00 40.06 531 ASN A CA 1
ATOM 4038 C C . ASN A 1 531 ? 0.931 -20.586 -5.263 1.00 40.06 531 ASN A C 1
ATOM 4040 O O . ASN A 1 531 ? 0.015 -20.214 -4.543 1.00 40.06 531 ASN A O 1
ATOM 4044 N N . MET A 1 532 ? 0.735 -20.839 -6.567 1.00 38.97 532 MET A N 1
ATOM 4045 C CA . MET A 1 532 ? -0.609 -20.917 -7.186 1.00 38.97 532 MET A CA 1
ATOM 4046 C C . MET A 1 532 ? -1.559 -19.717 -6.926 1.00 38.97 532 MET A C 1
ATOM 4048 O O . MET A 1 532 ? -2.759 -19.927 -6.765 1.00 38.97 532 MET A O 1
ATOM 4052 N N . ASP A 1 533 ? -1.094 -18.464 -6.978 1.00 41.34 533 ASP A N 1
ATOM 4053 C CA . ASP A 1 533 ? -2.007 -17.326 -7.197 1.00 41.34 533 ASP A CA 1
ATOM 4054 C C . ASP A 1 533 ? -2.136 -17.096 -8.705 1.00 41.34 533 ASP A C 1
ATOM 4056 O O . ASP A 1 533 ? -1.310 -16.443 -9.339 1.00 41.34 533 ASP A O 1
ATOM 4060 N N . THR A 1 534 ? -3.153 -17.710 -9.310 1.00 35.00 534 THR A N 1
ATOM 4061 C CA . THR A 1 534 ? -3.439 -17.547 -10.741 1.00 35.00 534 THR A CA 1
ATOM 4062 C C . THR A 1 534 ? -4.129 -16.199 -10.948 1.00 35.00 534 THR A C 1
ATOM 4064 O O . THR A 1 534 ? -5.314 -16.063 -10.647 1.00 35.00 534 THR A O 1
ATOM 4067 N N . LEU A 1 535 ? -3.412 -15.192 -11.450 1.00 38.44 535 LEU A N 1
ATOM 4068 C CA . LEU A 1 535 ? -4.024 -13.937 -11.885 1.00 38.44 535 LEU A CA 1
ATOM 4069 C C . LEU A 1 535 ? -4.527 -14.082 -13.321 1.00 38.44 535 LEU A C 1
ATOM 4071 O O . LEU A 1 535 ? -3.762 -14.297 -14.257 1.00 38.44 535 LEU A O 1
ATOM 4075 N N . TYR A 1 536 ? -5.844 -13.977 -13.482 1.00 33.12 536 TYR A N 1
ATOM 4076 C CA . TYR A 1 536 ? -6.479 -13.854 -14.786 1.00 33.12 536 TYR A CA 1
ATOM 4077 C C . TYR A 1 536 ? -6.300 -12.405 -15.244 1.00 33.12 536 TYR A C 1
ATOM 4079 O O . TYR A 1 536 ? -6.989 -11.511 -14.752 1.00 33.12 536 TYR A O 1
ATOM 4087 N N . PHE A 1 537 ? -5.348 -12.150 -16.139 1.00 39.44 537 PHE A N 1
ATOM 4088 C CA . PHE A 1 537 ? -5.233 -10.831 -16.748 1.00 39.44 537 PHE A CA 1
ATOM 4089 C C . PHE A 1 537 ? -6.334 -10.670 -17.806 1.00 39.44 537 PHE A C 1
ATOM 4091 O O . PHE A 1 537 ? -6.534 -11.579 -18.619 1.00 39.44 537 PHE A O 1
ATOM 4098 N N . PRO A 1 538 ? -7.072 -9.545 -17.825 1.00 39.06 538 PRO A N 1
ATOM 4099 C CA . PRO A 1 538 ? -7.854 -9.202 -19.002 1.00 39.06 538 PRO A CA 1
ATOM 4100 C C . PRO A 1 538 ? -6.906 -9.126 -20.207 1.00 39.06 538 PRO A C 1
ATOM 4102 O O . PRO A 1 538 ? -5.759 -8.696 -20.073 1.00 39.06 538 PRO A O 1
ATOM 4105 N N . VAL A 1 539 ? -7.381 -9.575 -21.373 1.00 49.44 539 VAL A N 1
ATOM 4106 C CA . VAL A 1 539 ? -6.700 -9.351 -22.656 1.00 49.44 539 VAL A CA 1
ATOM 4107 C C . VAL A 1 539 ? -6.299 -7.877 -22.706 1.00 49.44 539 VAL A C 1
ATOM 4109 O O . VAL A 1 539 ? -7.169 -7.030 -22.514 1.00 49.44 539 VAL A O 1
ATOM 4112 N N . LEU A 1 540 ? -5.005 -7.586 -22.894 1.00 52.22 540 LEU A N 1
ATOM 4113 C CA . LEU A 1 540 ? -4.520 -6.219 -23.102 1.00 52.22 540 LEU A CA 1
ATOM 4114 C C . LEU A 1 540 ? -5.423 -5.550 -24.147 1.00 52.22 540 LEU A C 1
ATOM 4116 O O . LEU A 1 540 ? -5.541 -6.055 -25.263 1.00 52.22 540 LEU A O 1
ATOM 4120 N N . GLU A 1 541 ? -6.083 -4.451 -23.780 1.00 61.84 541 GLU A N 1
ATOM 4121 C CA . GLU A 1 541 ? -6.658 -3.546 -24.771 1.00 61.84 541 GLU A CA 1
ATOM 4122 C C . GLU A 1 541 ? -5.480 -2.807 -25.409 1.00 61.84 541 GLU A C 1
ATOM 4124 O O . GLU A 1 541 ? -5.054 -1.765 -24.924 1.00 61.84 541 GLU A O 1
ATOM 4129 N N . TYR A 1 542 ? -4.893 -3.415 -26.438 1.00 74.81 542 TYR A N 1
ATOM 4130 C CA . TYR A 1 542 ? -3.865 -2.800 -27.269 1.00 74.81 542 TYR A CA 1
ATOM 4131 C C . TYR A 1 542 ? -4.488 -2.232 -28.546 1.00 74.81 542 TYR A C 1
ATOM 4133 O O . TYR A 1 542 ? -5.543 -2.689 -29.008 1.00 74.81 542 TYR A O 1
ATOM 4141 N N . SER A 1 543 ? -3.849 -1.214 -29.111 1.00 74.06 543 SER A N 1
ATOM 4142 C CA . SER A 1 543 ? -4.273 -0.590 -30.361 1.00 74.06 543 SER A CA 1
ATOM 4143 C C . SER A 1 543 ? -3.387 -1.081 -31.492 1.00 74.06 543 SER A C 1
ATOM 4145 O O . SER A 1 543 ? -2.223 -0.736 -31.545 1.00 74.06 543 SER A O 1
ATOM 4147 N N . GLY A 1 544 ? -3.957 -1.824 -32.443 1.00 77.12 544 GLY A N 1
ATOM 4148 C CA . GLY A 1 544 ? -3.205 -2.317 -33.597 1.00 77.12 544 GLY A CA 1
ATOM 4149 C C . GLY A 1 544 ? -3.322 -3.826 -33.761 1.00 77.12 544 GLY A C 1
ATOM 4150 O O . GLY A 1 544 ? -4.411 -4.394 -33.651 1.00 77.12 544 GLY A O 1
ATOM 4151 N N . THR A 1 545 ? -2.212 -4.459 -34.112 1.00 83.25 545 THR A N 1
ATOM 4152 C CA . THR A 1 545 ? -2.081 -5.899 -34.358 1.00 83.25 545 THR A CA 1
ATOM 4153 C C . THR A 1 545 ? -1.430 -6.664 -33.207 1.00 83.25 545 THR A C 1
ATOM 4155 O O . THR A 1 545 ? -1.667 -7.869 -33.105 1.00 83.25 545 THR A O 1
ATOM 4158 N N . ALA A 1 546 ? -0.681 -5.989 -32.332 1.00 86.00 546 ALA A N 1
ATOM 4159 C CA . ALA A 1 546 ? -0.111 -6.540 -31.104 1.00 86.00 546 ALA A CA 1
ATOM 4160 C C . ALA A 1 546 ? 0.116 -5.415 -30.068 1.00 86.00 546 ALA A C 1
ATOM 4162 O O . ALA A 1 546 ? 0.020 -4.251 -30.438 1.00 86.00 546 ALA A O 1
ATOM 4163 N N . PRO A 1 547 ? 0.393 -5.719 -28.784 1.00 88.50 547 PRO A N 1
ATOM 4164 C CA . PRO A 1 547 ? 0.787 -4.694 -27.818 1.00 88.50 547 PRO A CA 1
ATOM 4165 C C . PRO A 1 547 ? 2.038 -3.937 -28.256 1.00 88.50 547 PRO A C 1
ATOM 4167 O O . PRO A 1 547 ? 2.959 -4.540 -28.816 1.00 88.50 547 PRO A O 1
ATOM 4170 N N . ASP A 1 548 ? 2.113 -2.654 -27.924 1.00 92.75 548 ASP A N 1
ATOM 4171 C CA . ASP A 1 548 ? 3.363 -1.917 -28.046 1.00 92.75 548 ASP A CA 1
ATOM 4172 C C . ASP A 1 548 ? 4.369 -2.404 -26.989 1.00 92.75 548 ASP A C 1
ATOM 4174 O O . ASP A 1 548 ? 4.017 -2.819 -25.881 1.00 92.75 548 ASP A O 1
ATOM 4178 N N . ILE A 1 549 ? 5.656 -2.365 -27.329 1.00 95.00 549 ILE A N 1
ATOM 4179 C CA . ILE A 1 549 ? 6.737 -2.564 -26.360 1.00 95.00 549 ILE A CA 1
ATOM 4180 C C . ILE A 1 549 ? 6.902 -1.263 -25.571 1.00 95.00 549 ILE A C 1
ATOM 4182 O O . ILE A 1 549 ? 7.080 -0.195 -26.152 1.00 95.00 549 ILE A O 1
ATOM 4186 N N . GLY A 1 550 ? 6.892 -1.358 -24.243 1.00 94.94 550 GLY A N 1
ATOM 4187 C CA . GLY A 1 550 ? 7.001 -0.232 -23.320 1.00 94.94 550 GLY A CA 1
ATOM 4188 C C . GLY A 1 550 ? 5.783 -0.083 -22.413 1.00 94.94 550 GLY A C 1
ATOM 4189 O O . GLY A 1 550 ? 4.863 -0.890 -22.424 1.00 94.94 550 GLY A O 1
ATOM 4190 N N . ALA A 1 551 ? 5.800 0.948 -21.571 1.00 93.56 551 ALA A N 1
ATOM 4191 C CA . ALA A 1 551 ? 4.774 1.164 -20.551 1.00 93.56 551 ALA A CA 1
ATOM 4192 C C . ALA A 1 551 ? 3.478 1.798 -21.058 1.00 93.56 551 ALA A C 1
ATOM 4194 O O . ALA A 1 551 ? 2.457 1.717 -20.375 1.00 93.56 551 ALA A O 1
ATOM 4195 N N . LEU A 1 552 ? 3.532 2.471 -22.208 1.00 91.44 552 LEU A N 1
ATOM 4196 C CA . LEU A 1 552 ? 2.432 3.256 -22.750 1.00 91.44 552 LEU A CA 1
ATOM 4197 C C . LEU A 1 552 ? 2.070 2.738 -24.132 1.00 91.44 552 LEU A C 1
ATOM 4199 O O . LEU A 1 552 ? 2.907 2.731 -25.032 1.00 91.44 552 LEU A O 1
ATOM 4203 N N . GLU A 1 553 ? 0.803 2.387 -24.294 1.00 89.00 553 GLU A N 1
ATOM 4204 C CA . GLU A 1 553 ? 0.244 2.049 -25.592 1.00 89.00 553 GLU A CA 1
ATOM 4205 C C . GLU A 1 553 ? 0.097 3.316 -26.444 1.00 89.00 553 GLU A C 1
ATOM 4207 O O . GLU A 1 553 ? -0.382 4.359 -25.978 1.00 89.00 553 GLU A O 1
ATOM 4212 N N . SER A 1 554 ? 0.499 3.248 -27.707 1.00 83.56 554 SER A N 1
ATOM 4213 C CA . SER A 1 554 ? 0.334 4.348 -28.642 1.00 83.56 554 SER A CA 1
ATOM 4214 C C . SER A 1 554 ? -1.107 4.440 -29.154 1.00 83.56 554 SER A C 1
ATOM 4216 O O . SER A 1 554 ? -1.856 3.472 -29.258 1.00 83.56 554 SER A O 1
ATOM 4218 N N . SER A 1 555 ? -1.525 5.661 -29.490 1.00 70.38 555 SER A N 1
ATOM 4219 C CA . SER A 1 555 ? -2.872 5.934 -30.006 1.00 70.38 555 SER A CA 1
ATOM 4220 C C . SER A 1 555 ? -2.947 5.905 -31.531 1.00 70.38 555 SER A C 1
ATOM 4222 O O . SER A 1 555 ? -3.916 6.420 -32.086 1.00 70.38 555 SER A O 1
ATOM 4224 N N . TYR A 1 556 ? -1.941 5.366 -32.233 1.00 62.41 556 TYR A N 1
ATOM 4225 C CA . TYR A 1 556 ? -1.943 5.320 -33.695 1.00 62.41 556 TYR A CA 1
ATOM 4226 C C . TYR A 1 556 ? -2.810 4.152 -34.184 1.00 62.41 556 TYR A C 1
ATOM 4228 O O . TYR A 1 556 ? -2.337 3.020 -34.226 1.00 62.41 556 TYR A O 1
ATOM 4236 N N . PRO A 1 557 ? -4.055 4.376 -34.656 1.00 47.59 557 PRO A N 1
ATOM 4237 C CA . PRO A 1 557 ? -4.670 3.402 -35.535 1.00 47.59 557 PRO A CA 1
ATOM 4238 C C . PRO A 1 557 ? -3.803 3.332 -36.790 1.00 47.59 557 PRO A C 1
ATOM 4240 O O . PRO A 1 557 ? -3.521 4.363 -37.412 1.00 47.59 557 PRO A O 1
ATOM 4243 N N . VAL A 1 558 ? -3.376 2.122 -37.143 1.00 39.75 558 VAL A N 1
ATOM 4244 C CA . VAL A 1 558 ? -2.538 1.824 -38.307 1.00 39.75 558 VAL A CA 1
ATOM 4245 C C . VAL A 1 558 ? -2.874 2.748 -39.480 1.00 39.75 558 VAL A C 1
ATOM 4247 O O . VAL A 1 558 ? -3.951 2.682 -40.082 1.00 39.75 558 VAL A O 1
ATOM 4250 N N . THR A 1 559 ? -1.918 3.603 -39.849 1.00 34.84 559 THR A N 1
ATOM 4251 C CA . THR A 1 559 ? -1.895 4.116 -41.215 1.00 34.84 559 THR A CA 1
ATOM 4252 C C . THR A 1 559 ? -1.470 2.934 -42.060 1.00 34.84 559 THR A C 1
ATOM 4254 O O . THR A 1 559 ? -0.345 2.462 -41.940 1.00 34.84 559 THR A O 1
ATOM 4257 N N . ILE A 1 560 ? -2.404 2.408 -42.850 1.00 36.09 560 ILE A N 1
ATOM 4258 C CA . ILE A 1 560 ? -2.188 1.271 -43.741 1.00 36.09 560 ILE A CA 1
ATOM 4259 C C . ILE A 1 560 ? -1.066 1.637 -44.719 1.00 36.09 560 ILE A C 1
ATOM 4261 O O . ILE A 1 560 ? -1.312 2.181 -45.797 1.00 36.09 560 ILE A O 1
ATOM 4265 N N . PHE A 1 561 ? 0.176 1.327 -44.367 1.00 36.25 561 PHE A N 1
ATOM 4266 C CA . PHE A 1 561 ? 1.256 1.223 -45.327 1.00 36.25 561 PHE A CA 1
ATOM 4267 C C . PHE A 1 561 ? 1.211 -0.193 -45.879 1.00 36.25 561 PHE A C 1
ATOM 4269 O O . PHE A 1 561 ? 1.783 -1.112 -45.317 1.00 36.25 561 PHE A O 1
ATOM 4276 N N . SER A 1 562 ? 0.473 -0.339 -46.985 1.00 34.12 562 SER A N 1
ATOM 4277 C CA . SER A 1 562 ? 0.587 -1.439 -47.947 1.00 34.12 562 SER A CA 1
ATOM 4278 C C . SER A 1 562 ? 0.692 -2.835 -47.320 1.00 34.12 562 SER A C 1
ATOM 4280 O O . SER A 1 562 ? 1.786 -3.348 -47.100 1.00 34.12 562 SER A O 1
ATOM 4282 N N . THR A 1 563 ? -0.457 -3.491 -47.165 1.00 34.84 563 THR A N 1
ATOM 4283 C CA . THR A 1 563 ? -0.576 -4.943 -46.994 1.00 34.84 563 THR A CA 1
ATOM 4284 C C . THR A 1 563 ? 0.487 -5.699 -47.803 1.00 34.84 563 THR A C 1
ATOM 4286 O O . THR A 1 563 ? 0.390 -5.796 -49.031 1.00 34.84 563 THR A O 1
ATOM 4289 N N . ALA A 1 564 ? 1.452 -6.326 -47.132 1.00 44.88 564 ALA A N 1
ATOM 4290 C CA . ALA A 1 564 ? 1.856 -7.645 -47.586 1.00 44.88 564 ALA A CA 1
ATOM 4291 C C . ALA A 1 564 ? 0.618 -8.520 -47.357 1.00 44.88 564 ALA A C 1
ATOM 4293 O O . ALA A 1 564 ? 0.377 -8.982 -46.248 1.00 44.88 564 ALA A O 1
ATOM 4294 N N . GLU A 1 565 ? -0.257 -8.603 -48.365 1.00 53.44 565 GLU A N 1
ATOM 4295 C CA . GLU A 1 565 ? -1.465 -9.418 -48.288 1.00 53.44 565 GLU A CA 1
ATOM 4296 C C . GLU A 1 565 ? -1.048 -10.838 -47.900 1.00 53.44 565 GLU A C 1
ATOM 4298 O O . GLU A 1 565 ? -0.398 -11.546 -48.685 1.00 53.44 565 GLU A O 1
ATOM 4303 N N . PHE A 1 566 ? -1.431 -11.258 -46.691 1.00 63.75 566 PHE A N 1
ATOM 4304 C CA . PHE A 1 566 ? -1.510 -12.675 -46.391 1.00 63.75 566 PHE A CA 1
ATOM 4305 C C . PHE A 1 566 ? -2.347 -13.328 -47.494 1.00 63.75 566 PHE A C 1
ATOM 4307 O O . PHE A 1 566 ? -3.346 -12.744 -47.933 1.00 63.75 566 PHE A O 1
ATOM 4314 N N . PRO A 1 567 ? -1.943 -14.505 -47.989 1.00 73.06 567 PRO A N 1
ATOM 4315 C CA . PRO A 1 567 ? -2.687 -15.178 -49.037 1.00 73.06 567 PRO A CA 1
ATOM 4316 C C . PRO A 1 567 ? -4.167 -15.290 -48.673 1.00 73.06 567 PRO A C 1
ATOM 4318 O O . PRO A 1 567 ? -4.511 -15.845 -47.635 1.00 73.06 567 PRO A O 1
ATOM 4321 N N . ALA A 1 568 ? -5.061 -14.800 -49.536 1.00 75.50 568 ALA A N 1
ATOM 4322 C CA . ALA A 1 568 ? -6.507 -14.906 -49.313 1.00 75.50 568 ALA A CA 1
ATOM 4323 C C . ALA A 1 568 ? -7.015 -16.365 -49.368 1.00 75.50 568 ALA A C 1
ATOM 4325 O O . ALA A 1 568 ? -8.159 -16.655 -49.022 1.00 75.50 568 ALA A O 1
ATOM 4326 N N . GLY A 1 569 ? -6.175 -17.294 -49.831 1.00 84.50 569 GLY A N 1
ATOM 4327 C CA . GLY A 1 569 ? -6.468 -18.716 -49.906 1.00 84.50 569 GLY A CA 1
ATOM 4328 C C . GLY A 1 569 ? -5.221 -19.532 -50.230 1.00 84.50 569 GLY A C 1
ATOM 4329 O O . GLY A 1 569 ? -4.162 -18.989 -50.534 1.00 84.50 569 GLY A O 1
ATOM 4330 N N . PHE A 1 570 ? -5.358 -20.856 -50.199 1.00 91.62 570 PHE A N 1
ATOM 4331 C CA . PHE A 1 570 ? -4.278 -21.741 -50.619 1.00 91.62 570 PHE A CA 1
ATOM 4332 C C . PHE A 1 570 ? -3.999 -21.610 -52.120 1.00 91.62 570 PHE A C 1
ATOM 4334 O O . PHE A 1 570 ? -4.909 -21.708 -52.955 1.00 91.62 570 PHE A O 1
ATOM 4341 N N . HIS A 1 571 ? -2.726 -21.485 -52.482 1.00 93.75 571 HIS A N 1
ATOM 4342 C CA . HIS A 1 571 ? -2.289 -21.446 -53.874 1.00 93.75 571 HIS A CA 1
ATOM 4343 C C . HIS A 1 571 ? -1.071 -22.345 -54.085 1.00 93.75 571 HIS A C 1
ATOM 4345 O O . HIS A 1 571 ? -0.152 -22.339 -53.282 1.00 93.75 571 HIS A O 1
ATOM 4351 N N . LEU A 1 572 ? -1.040 -23.103 -55.184 1.00 96.25 572 LEU A N 1
ATOM 4352 C CA . LEU A 1 572 ? 0.138 -23.861 -55.617 1.00 96.25 572 LEU A CA 1
ATOM 4353 C C . LEU A 1 572 ? 0.575 -23.337 -56.986 1.00 96.25 572 LEU A C 1
ATOM 4355 O O . LEU A 1 572 ? -0.127 -23.542 -57.987 1.00 96.25 572 LEU A O 1
ATOM 4359 N N . ALA A 1 573 ? 1.726 -22.669 -57.027 1.00 92.50 573 ALA A N 1
ATOM 4360 C CA . ALA A 1 573 ? 2.260 -22.069 -58.239 1.00 92.50 573 ALA A CA 1
ATOM 4361 C C . ALA A 1 573 ? 2.845 -23.128 -59.183 1.00 92.50 573 ALA A C 1
ATOM 4363 O O . ALA A 1 573 ? 3.137 -24.265 -58.797 1.00 92.50 573 ALA A O 1
ATOM 4364 N N . GLN A 1 574 ? 3.013 -22.754 -60.453 1.00 96.62 574 GLN A N 1
ATOM 4365 C CA . GLN A 1 574 ? 3.785 -23.552 -61.401 1.00 96.62 574 GLN A CA 1
ATOM 4366 C C . GLN A 1 574 ? 5.274 -23.478 -61.030 1.00 96.62 574 GLN A C 1
ATOM 4368 O O . GLN A 1 574 ? 5.788 -22.383 -60.833 1.00 96.62 574 GLN A O 1
ATOM 4373 N N . ASN A 1 575 ? 5.959 -24.622 -60.959 1.00 95.56 575 ASN A N 1
ATOM 4374 C CA . ASN A 1 575 ? 7.386 -24.676 -60.660 1.00 95.56 575 ASN A CA 1
ATOM 4375 C C . ASN A 1 575 ? 8.183 -23.892 -61.714 1.00 95.56 575 ASN A C 1
ATOM 4377 O O . ASN A 1 575 ? 7.824 -23.909 -62.897 1.00 95.56 575 ASN A O 1
ATOM 4381 N N . TYR A 1 576 ? 9.256 -23.228 -61.295 1.00 87.56 576 TYR A N 1
ATOM 4382 C CA . TYR A 1 576 ? 10.138 -22.488 -62.191 1.00 87.56 576 TYR A CA 1
ATOM 4383 C C . TYR A 1 576 ? 11.606 -22.833 -61.903 1.00 87.56 576 TYR A C 1
ATOM 4385 O O . TYR A 1 576 ? 11.983 -22.917 -60.736 1.00 87.56 576 TYR A O 1
ATOM 4393 N N . PRO A 1 577 ? 12.441 -23.068 -62.930 1.00 87.62 577 PRO A N 1
ATOM 4394 C CA . PRO A 1 577 ? 12.079 -23.213 -64.346 1.00 87.62 577 PRO A CA 1
ATOM 4395 C C . PRO A 1 577 ? 11.197 -24.453 -64.623 1.00 87.62 577 PRO A C 1
ATOM 4397 O O . PRO A 1 577 ? 11.109 -25.365 -63.811 1.00 87.62 577 PRO A O 1
ATOM 4400 N N . ASN A 1 578 ? 10.493 -24.489 -65.759 1.00 89.75 578 ASN A N 1
ATOM 4401 C CA . ASN A 1 578 ? 9.789 -25.684 -66.252 1.00 89.75 578 ASN A CA 1
ATOM 4402 C C . ASN A 1 578 ? 9.685 -25.642 -67.795 1.00 89.75 578 ASN A C 1
ATOM 4404 O O . ASN A 1 578 ? 8.934 -24.809 -68.308 1.00 89.75 578 ASN A O 1
ATOM 4408 N N . PRO A 1 579 ? 10.378 -26.516 -68.556 1.00 91.12 579 PRO A N 1
ATOM 4409 C CA . PRO A 1 579 ? 11.212 -27.627 -68.090 1.00 91.12 579 PRO A CA 1
ATOM 4410 C C . PRO A 1 579 ? 12.440 -27.191 -67.275 1.00 91.12 579 PRO A C 1
ATOM 4412 O O . PRO A 1 579 ? 12.909 -26.069 -67.439 1.00 91.12 579 PRO A O 1
ATOM 4415 N N . PHE A 1 580 ? 12.950 -28.068 -66.408 1.00 95.44 580 PHE A N 1
ATOM 4416 C CA . PHE A 1 580 ? 14.078 -27.783 -65.507 1.00 95.44 580 PHE A CA 1
ATOM 4417 C C . PHE A 1 580 ? 15.208 -28.814 -65.610 1.00 95.44 580 PHE A C 1
ATOM 4419 O O . PHE A 1 580 ? 14.975 -29.919 -66.106 1.00 95.44 580 PHE A O 1
ATOM 4426 N N . ASN A 1 581 ? 16.415 -28.440 -65.159 1.00 86.94 581 ASN A N 1
ATOM 4427 C CA . ASN A 1 581 ? 17.605 -29.299 -65.110 1.00 86.94 581 ASN A CA 1
ATOM 4428 C C . ASN A 1 581 ? 18.648 -28.822 -64.065 1.00 86.94 581 ASN A C 1
ATOM 4430 O O . ASN A 1 581 ? 19.186 -27.729 -64.239 1.00 86.94 581 ASN A O 1
ATOM 4434 N N . PRO A 1 582 ? 19.016 -29.630 -63.051 1.00 88.62 582 PRO A N 1
ATOM 4435 C CA . PRO A 1 582 ? 18.185 -30.635 -62.399 1.00 88.62 582 PRO A CA 1
ATOM 4436 C C . PRO A 1 582 ? 17.296 -30.043 -61.298 1.00 88.62 582 PRO A C 1
ATOM 4438 O O . PRO A 1 582 ? 16.481 -30.773 -60.748 1.00 88.62 582 PRO A O 1
ATOM 4441 N N . GLU A 1 583 ? 17.409 -28.744 -61.010 1.00 95.69 583 GLU A N 1
ATOM 4442 C CA . GLU A 1 583 ? 16.715 -28.070 -59.908 1.00 95.69 583 GLU A CA 1
ATOM 4443 C C . GLU A 1 583 ? 15.551 -27.196 -60.385 1.00 95.69 583 GLU A C 1
ATOM 4445 O O . GLU A 1 583 ? 15.596 -26.582 -61.456 1.00 95.69 583 GLU A O 1
ATOM 4450 N N . THR A 1 584 ? 14.493 -27.135 -59.581 1.00 94.62 584 THR A N 1
ATOM 4451 C CA . THR A 1 584 ? 13.372 -26.211 -59.764 1.00 94.62 584 THR A CA 1
ATOM 4452 C C . THR A 1 584 ? 12.811 -25.764 -58.426 1.00 94.62 584 THR A C 1
ATOM 4454 O O . THR A 1 584 ? 12.788 -26.537 -57.475 1.00 94.62 584 THR A O 1
ATOM 4457 N N . THR A 1 585 ? 12.287 -24.546 -58.380 1.00 95.12 585 THR A N 1
ATOM 4458 C CA . THR A 1 585 ? 11.607 -24.001 -57.211 1.00 95.12 585 THR A CA 1
ATOM 4459 C C . THR A 1 585 ? 10.098 -24.194 -57.333 1.00 95.12 585 THR A C 1
ATOM 4461 O O . THR A 1 585 ? 9.492 -23.867 -58.360 1.00 95.12 585 THR A O 1
ATOM 4464 N N . ILE A 1 586 ? 9.473 -24.709 -56.275 1.00 96.75 586 ILE A N 1
ATOM 4465 C CA . ILE A 1 586 ? 8.023 -24.827 -56.119 1.00 96.75 586 ILE A CA 1
ATOM 4466 C C . ILE A 1 586 ? 7.573 -23.811 -55.072 1.00 96.75 586 ILE A C 1
ATOM 4468 O O . ILE A 1 586 ? 7.987 -23.875 -53.917 1.00 96.75 586 ILE A O 1
ATOM 4472 N N . GLN A 1 587 ? 6.693 -22.898 -55.476 1.00 95.88 587 GLN A N 1
ATOM 4473 C CA . GLN A 1 587 ? 6.110 -21.892 -54.591 1.00 95.88 587 GLN A CA 1
ATOM 4474 C C . GLN A 1 587 ? 4.652 -22.221 -54.279 1.00 95.88 587 GLN A C 1
ATOM 4476 O O . GLN A 1 587 ? 3.910 -22.700 -55.145 1.00 95.88 587 GLN A O 1
ATOM 4481 N N . TYR A 1 588 ? 4.237 -21.965 -53.046 1.00 96.12 588 TYR A N 1
ATOM 4482 C CA . TYR A 1 588 ? 2.859 -22.139 -52.610 1.00 96.12 588 TYR A CA 1
ATOM 4483 C C . TYR A 1 588 ? 2.503 -21.176 -51.480 1.00 96.12 588 TYR A C 1
ATOM 4485 O O . TYR A 1 588 ? 3.364 -20.545 -50.881 1.00 96.12 588 TYR A O 1
ATOM 4493 N N . GLU A 1 589 ? 1.214 -21.032 -51.222 1.00 94.75 589 GLU A N 1
ATOM 4494 C CA . GLU A 1 589 ? 0.664 -20.054 -50.295 1.00 94.75 589 GLU A CA 1
ATOM 4495 C C . GLU A 1 589 ? -0.279 -20.740 -49.307 1.00 94.75 589 GLU A C 1
ATOM 4497 O O . GLU A 1 589 ? -1.060 -21.615 -49.697 1.00 94.75 589 GLU A O 1
ATOM 4502 N N . VAL A 1 590 ? -0.201 -20.335 -48.041 1.00 92.44 590 VAL A N 1
ATOM 4503 C CA . VAL A 1 590 ? -0.956 -20.871 -46.907 1.00 92.44 590 VAL A CA 1
ATOM 4504 C C . VAL A 1 590 ? -1.678 -19.696 -46.232 1.00 92.44 590 VAL A C 1
ATOM 4506 O O . VAL A 1 590 ? -1.012 -18.773 -45.774 1.00 92.44 590 VAL A O 1
ATOM 4509 N N . PRO A 1 591 ? -3.021 -19.669 -46.184 1.00 89.56 591 PRO A N 1
ATOM 4510 C CA . PRO A 1 591 ? -3.785 -18.534 -45.661 1.00 89.56 591 PRO A CA 1
ATOM 4511 C C . PRO A 1 591 ? -3.999 -18.583 -44.138 1.00 89.56 591 PRO A C 1
ATOM 4513 O O . PRO A 1 591 ? -4.462 -17.610 -43.553 1.00 89.56 591 PRO A O 1
ATOM 4516 N N . ARG A 1 592 ? -3.739 -19.731 -43.498 1.00 85.56 592 ARG A N 1
ATOM 4517 C CA . ARG A 1 592 ? -3.957 -19.977 -42.064 1.00 85.56 592 ARG A CA 1
ATOM 4518 C C . ARG A 1 592 ? -3.020 -21.071 -41.551 1.00 85.56 592 ARG A C 1
ATOM 4520 O O . ARG A 1 592 ? -2.664 -21.943 -42.341 1.00 85.56 592 ARG A O 1
ATOM 4527 N N . ALA A 1 593 ? -2.709 -21.075 -40.255 1.00 87.56 593 ALA A N 1
ATOM 4528 C CA . ALA A 1 593 ? -1.896 -22.120 -39.635 1.00 87.56 593 ALA A CA 1
ATOM 4529 C C . ALA A 1 593 ? -2.505 -23.519 -39.857 1.00 87.56 593 ALA A C 1
ATOM 4531 O O . ALA A 1 593 ? -3.659 -23.766 -39.495 1.00 87.56 593 ALA A O 1
ATOM 4532 N N . VAL A 1 594 ? -1.757 -24.425 -40.493 1.00 91.50 594 VAL A N 1
ATOM 4533 C CA . VAL A 1 594 ? -2.243 -25.764 -40.870 1.00 91.50 594 VAL A CA 1
ATOM 4534 C C . VAL A 1 594 ? -1.089 -26.741 -41.093 1.00 91.50 594 VAL A C 1
ATOM 4536 O O . VAL A 1 594 ? 0.034 -26.350 -41.409 1.00 91.50 594 VAL A O 1
ATOM 4539 N N . PHE A 1 595 ? -1.365 -28.040 -40.975 1.00 93.00 595 PHE A N 1
ATOM 4540 C CA . PHE A 1 595 ? -0.425 -29.079 -41.386 1.00 93.00 595 PHE A CA 1
ATOM 4541 C C . PHE A 1 595 ? -0.357 -29.186 -42.920 1.00 93.00 595 PHE A C 1
ATOM 4543 O O . PHE A 1 595 ? -1.342 -29.553 -43.568 1.00 93.00 595 PHE A O 1
ATOM 4550 N N . VAL A 1 596 ? 0.810 -28.903 -43.501 1.00 95.25 596 VAL A N 1
ATOM 4551 C CA . VAL A 1 596 ? 1.055 -28.881 -44.949 1.00 95.25 596 VAL A CA 1
ATOM 4552 C C . VAL A 1 596 ? 1.874 -30.094 -45.386 1.00 95.25 596 VAL A C 1
ATOM 4554 O O . VAL A 1 596 ? 2.881 -30.462 -44.778 1.00 95.25 596 VAL A O 1
ATOM 4557 N N . LYS A 1 597 ? 1.468 -30.710 -46.502 1.00 97.31 597 LYS A N 1
ATOM 4558 C CA . LYS A 1 597 ? 2.208 -31.790 -47.162 1.00 97.31 597 LYS A CA 1
ATOM 4559 C C . LYS A 1 597 ? 2.382 -31.523 -48.658 1.00 97.31 597 LYS A C 1
ATOM 4561 O O . LYS A 1 597 ? 1.397 -31.391 -49.382 1.00 97.31 597 LYS A O 1
ATOM 4566 N N . LEU A 1 598 ? 3.630 -31.505 -49.131 1.00 97.50 598 LEU A N 1
ATOM 4567 C CA . LEU A 1 598 ? 3.991 -31.354 -50.548 1.00 97.50 598 LEU A CA 1
ATOM 4568 C C . LEU A 1 598 ? 4.728 -32.605 -51.041 1.00 97.50 598 LEU A C 1
ATOM 4570 O O . LEU A 1 598 ? 5.798 -32.945 -50.541 1.00 97.50 598 LEU A O 1
ATOM 4574 N N . GLU A 1 599 ? 4.169 -33.299 -52.031 1.00 97.75 599 GLU A N 1
ATOM 4575 C CA . GLU A 1 599 ? 4.673 -34.590 -52.527 1.00 97.75 599 GLU A CA 1
ATOM 4576 C C . GLU A 1 599 ? 4.874 -34.585 -54.046 1.00 97.75 599 GLU A C 1
ATOM 4578 O O . GLU A 1 599 ? 4.084 -33.981 -54.769 1.00 97.75 599 GLU A O 1
ATOM 4583 N N . ILE A 1 600 ? 5.886 -35.307 -54.540 1.00 97.19 600 ILE A N 1
ATOM 4584 C CA . ILE A 1 600 ? 6.172 -35.488 -55.972 1.00 97.19 600 ILE A CA 1
ATOM 4585 C C . ILE A 1 600 ? 5.839 -36.921 -56.416 1.00 97.19 600 ILE A C 1
ATOM 4587 O O . ILE A 1 600 ? 6.160 -37.886 -55.720 1.00 97.19 600 ILE A O 1
ATOM 4591 N N . PHE A 1 601 ? 5.266 -37.072 -57.611 1.00 95.44 601 PHE A N 1
ATOM 4592 C CA . PHE A 1 601 ? 4.821 -38.322 -58.229 1.00 95.44 601 PHE A CA 1
ATOM 4593 C C . PHE A 1 601 ? 5.334 -38.463 -59.671 1.00 95.44 601 PHE A C 1
ATOM 4595 O O . PHE A 1 601 ? 5.479 -37.473 -60.389 1.00 95.44 601 PHE A O 1
ATOM 4602 N N . ASN A 1 602 ? 5.566 -39.697 -60.128 1.00 92.19 602 ASN A N 1
ATOM 4603 C CA . ASN A 1 602 ? 5.879 -39.999 -61.533 1.00 92.19 602 ASN A CA 1
ATOM 4604 C C . ASN A 1 602 ? 4.607 -40.196 -62.395 1.00 92.19 602 ASN A C 1
ATOM 4606 O O . ASN A 1 602 ? 3.488 -40.179 -61.883 1.00 92.19 602 ASN A O 1
ATOM 4610 N N . MET A 1 603 ? 4.758 -40.429 -63.708 1.00 90.69 603 MET A N 1
ATOM 4611 C CA . MET A 1 603 ? 3.623 -40.597 -64.643 1.00 90.69 603 MET A CA 1
ATOM 4612 C C . MET A 1 603 ? 2.696 -41.790 -64.354 1.00 90.69 603 MET A C 1
ATOM 4614 O O . MET A 1 603 ? 1.578 -41.816 -64.861 1.00 90.69 603 MET A O 1
ATOM 4618 N N . VAL A 1 604 ? 3.138 -42.775 -63.565 1.00 88.31 604 VAL A N 1
ATOM 4619 C CA . VAL A 1 604 ? 2.320 -43.938 -63.168 1.00 88.31 604 VAL A CA 1
ATOM 4620 C C . VAL A 1 604 ? 1.584 -43.665 -61.843 1.00 88.31 604 VAL A C 1
ATOM 4622 O O . VAL A 1 604 ? 0.832 -44.505 -61.361 1.00 88.31 604 VAL A O 1
ATOM 4625 N N . GLY A 1 605 ? 1.768 -42.479 -61.248 1.00 85.06 605 GLY A N 1
ATOM 4626 C CA . GLY A 1 605 ? 1.151 -42.083 -59.980 1.00 85.06 605 GLY A CA 1
ATOM 4627 C C . GLY A 1 605 ? 1.897 -42.581 -58.741 1.00 85.06 605 GLY A C 1
ATOM 4628 O O . GLY A 1 605 ? 1.376 -42.482 -57.633 1.00 85.06 605 GLY A O 1
ATOM 4629 N N . GLN A 1 606 ? 3.114 -43.108 -58.890 1.00 87.75 606 GLN A N 1
ATOM 4630 C CA . GLN A 1 606 ? 3.944 -43.498 -57.751 1.00 87.75 606 GLN A CA 1
ATOM 4631 C C . GLN A 1 606 ? 4.569 -42.254 -57.111 1.00 87.75 606 GLN A C 1
ATOM 4633 O O . GLN A 1 606 ? 5.220 -41.473 -57.808 1.00 87.75 606 GLN A O 1
ATOM 4638 N N . LYS A 1 607 ? 4.422 -42.104 -55.787 1.00 95.81 607 LYS A N 1
ATOM 4639 C CA . LYS A 1 607 ? 5.120 -41.074 -55.004 1.00 95.81 607 LYS A CA 1
ATOM 4640 C C . LYS A 1 607 ? 6.623 -41.350 -54.989 1.00 95.81 607 LYS A C 1
ATOM 4642 O O . LYS A 1 607 ? 7.030 -42.447 -54.613 1.00 95.81 607 LYS A O 1
ATOM 4647 N N . ILE A 1 608 ? 7.425 -40.358 -55.363 1.00 94.06 608 ILE A N 1
ATOM 4648 C CA . ILE A 1 608 ? 8.888 -40.465 -55.416 1.00 94.06 608 ILE A CA 1
ATOM 4649 C C . ILE A 1 608 ? 9.591 -39.700 -54.289 1.00 94.06 608 ILE A C 1
ATOM 4651 O O . ILE A 1 608 ? 10.615 -40.172 -53.813 1.00 94.06 608 ILE A O 1
ATOM 4655 N N . VAL A 1 609 ? 9.035 -38.580 -53.808 1.00 94.75 609 VAL A N 1
ATOM 4656 C CA . VAL A 1 609 ? 9.576 -37.836 -52.655 1.00 94.75 609 VAL A CA 1
ATOM 4657 C C . VAL A 1 609 ? 8.492 -36.994 -51.976 1.00 94.75 609 VAL A C 1
ATOM 4659 O O . VAL A 1 609 ? 7.491 -36.631 -52.592 1.00 94.75 609 VAL A O 1
ATOM 4662 N N . THR A 1 610 ? 8.663 -36.721 -50.684 1.00 96.25 610 THR A N 1
ATOM 4663 C CA . THR A 1 610 ? 7.885 -35.739 -49.914 1.00 96.25 610 THR A CA 1
ATOM 4664 C C . THR A 1 610 ? 8.822 -34.583 -49.583 1.00 96.25 610 THR A C 1
ATOM 4666 O O . THR A 1 610 ? 9.857 -34.824 -48.973 1.00 96.25 610 THR A O 1
ATOM 4669 N N . LEU A 1 611 ? 8.498 -33.377 -50.046 1.00 95.00 611 LEU A N 1
ATOM 4670 C CA . LEU A 1 611 ? 9.319 -32.177 -49.863 1.00 95.00 611 LEU A CA 1
ATOM 4671 C C . LEU A 1 611 ? 8.955 -31.418 -48.581 1.00 95.00 611 LEU A C 1
ATOM 4673 O O . LEU A 1 611 ? 9.825 -30.818 -47.970 1.00 95.00 611 LEU A O 1
ATOM 4677 N N . VAL A 1 612 ? 7.684 -31.466 -48.167 1.00 96.19 612 VAL A N 1
ATOM 4678 C CA . VAL A 1 612 ? 7.164 -30.792 -46.961 1.00 96.19 612 VAL A CA 1
ATOM 4679 C C . VAL A 1 612 ? 6.196 -31.732 -46.248 1.00 96.19 612 VAL A C 1
ATOM 4681 O O . VAL A 1 612 ? 5.421 -32.418 -46.924 1.00 96.19 612 VAL A O 1
ATOM 4684 N N . ASN A 1 613 ? 6.254 -31.796 -44.913 1.00 94.69 613 ASN A N 1
ATOM 4685 C CA . ASN A 1 613 ? 5.365 -32.603 -44.068 1.00 94.69 613 ASN A CA 1
ATOM 4686 C C . ASN A 1 613 ? 5.379 -32.102 -42.607 1.00 94.69 613 ASN A C 1
ATOM 4688 O O . ASN A 1 613 ? 5.866 -32.803 -41.718 1.00 94.69 613 ASN A O 1
ATOM 4692 N N . GLU A 1 614 ? 4.880 -30.891 -42.374 1.00 88.38 614 GLU A N 1
ATOM 4693 C CA . GLU A 1 614 ? 4.964 -30.193 -41.081 1.00 88.38 614 GLU A CA 1
ATOM 4694 C C . GLU A 1 614 ? 3.837 -29.160 -40.902 1.00 88.38 614 GLU A C 1
ATOM 4696 O O . GLU A 1 614 ? 3.073 -28.900 -41.831 1.00 88.38 614 GLU A O 1
ATOM 4701 N N . TRP A 1 615 ? 3.722 -28.589 -39.700 1.00 92.50 615 TRP A N 1
ATOM 4702 C CA . TRP A 1 615 ? 2.857 -27.435 -39.429 1.00 92.50 615 TRP A CA 1
ATOM 4703 C C . TRP A 1 615 ? 3.483 -26.153 -39.979 1.00 92.50 615 TRP A C 1
ATOM 4705 O O . TRP A 1 615 ? 4.679 -25.938 -39.800 1.00 92.50 615 TRP A O 1
ATOM 4715 N N . GLN A 1 616 ? 2.680 -25.315 -40.636 1.00 88.19 616 GLN A N 1
ATOM 4716 C CA . GLN A 1 616 ? 3.124 -24.053 -41.226 1.00 88.19 616 GLN A CA 1
ATOM 4717 C C . GLN A 1 616 ? 2.146 -22.920 -40.921 1.00 88.19 616 GLN A C 1
ATOM 4719 O O . GLN A 1 616 ? 0.932 -23.110 -41.003 1.00 88.19 616 GLN A O 1
ATOM 4724 N N . GLU A 1 617 ? 2.696 -21.748 -40.608 1.00 88.38 617 GLU A N 1
ATOM 4725 C CA . GLU A 1 617 ? 1.968 -20.502 -40.345 1.00 88.38 617 GLU A CA 1
ATOM 4726 C C . GLU A 1 617 ? 1.418 -19.860 -41.641 1.00 88.38 617 GLU A C 1
ATOM 4728 O O . GLU A 1 617 ? 1.821 -20.248 -42.747 1.00 88.38 617 GLU A O 1
ATOM 4733 N N . PRO A 1 618 ? 0.493 -18.883 -41.569 1.00 86.38 618 PRO A N 1
ATOM 4734 C CA . PRO A 1 618 ? 0.035 -18.153 -42.748 1.00 86.38 618 PRO A CA 1
ATOM 4735 C C . PRO A 1 618 ? 1.204 -17.464 -43.469 1.00 86.38 618 PRO A C 1
ATOM 4737 O O . PRO A 1 618 ? 1.941 -16.682 -42.875 1.00 86.38 618 PRO A O 1
ATOM 4740 N N . GLY A 1 619 ? 1.379 -17.714 -44.766 1.00 86.75 619 GLY A N 1
ATOM 4741 C CA . GLY A 1 619 ? 2.495 -17.148 -45.517 1.00 86.75 619 GLY A CA 1
ATOM 4742 C C . GLY A 1 619 ? 2.661 -17.690 -46.933 1.00 86.75 619 GLY A C 1
ATOM 4743 O O . GLY A 1 619 ? 1.919 -18.557 -47.401 1.00 86.75 619 GLY A O 1
ATOM 4744 N N . ARG A 1 620 ? 3.660 -17.151 -47.638 1.00 90.50 620 ARG A N 1
ATOM 4745 C CA . ARG A 1 620 ? 4.105 -17.622 -48.956 1.00 90.50 620 ARG A CA 1
ATOM 4746 C C . ARG A 1 620 ? 5.399 -18.408 -48.777 1.00 90.50 620 ARG A C 1
ATOM 4748 O O . ARG A 1 620 ? 6.371 -17.884 -48.246 1.00 90.50 620 ARG A O 1
ATOM 4755 N N . TYR A 1 621 ? 5.414 -19.641 -49.255 1.00 92.50 621 TYR A N 1
ATOM 4756 C CA . TYR A 1 621 ? 6.504 -20.591 -49.091 1.00 92.50 621 TYR A CA 1
ATOM 4757 C C . TYR A 1 621 ? 7.152 -20.912 -50.434 1.00 92.50 621 TYR A C 1
ATOM 4759 O O . TYR A 1 621 ? 6.504 -20.910 -51.485 1.00 92.50 621 TYR A O 1
ATOM 4767 N N . SER A 1 622 ? 8.446 -21.215 -50.394 1.00 94.69 622 SER A N 1
ATOM 4768 C CA . SER A 1 622 ? 9.251 -21.568 -51.559 1.00 94.69 622 SER A CA 1
ATOM 4769 C C . SER A 1 622 ? 10.176 -22.718 -51.187 1.00 94.69 622 SER A C 1
ATOM 4771 O O . SER A 1 622 ? 10.882 -22.627 -50.187 1.00 94.69 622 SER A O 1
ATOM 4773 N N . ILE A 1 623 ? 10.168 -23.795 -51.970 1.00 94.25 623 ILE A N 1
ATOM 4774 C CA . ILE A 1 623 ? 11.032 -24.956 -51.745 1.00 94.25 623 ILE A CA 1
ATOM 4775 C C . ILE A 1 623 ? 11.670 -25.424 -53.045 1.00 94.25 623 ILE A C 1
ATOM 4777 O O . ILE A 1 623 ? 10.998 -25.550 -54.071 1.00 94.25 623 ILE A O 1
ATOM 4781 N N . ASP A 1 624 ? 12.965 -25.706 -52.987 1.00 95.75 624 ASP A N 1
ATOM 4782 C CA . ASP A 1 624 ? 13.719 -26.211 -54.124 1.00 95.75 624 ASP A CA 1
ATOM 4783 C C . ASP A 1 624 ? 13.671 -27.739 -54.183 1.00 95.75 624 ASP A C 1
ATOM 4785 O O . ASP A 1 624 ? 13.749 -28.439 -53.171 1.00 95.75 624 ASP A O 1
ATOM 4789 N N . TRP A 1 625 ? 13.535 -28.268 -55.397 1.00 96.44 625 TRP A N 1
ATOM 4790 C CA . TRP A 1 625 ? 13.578 -29.695 -55.679 1.00 96.44 625 TRP A CA 1
ATOM 4791 C C . TRP A 1 625 ? 14.707 -30.018 -56.658 1.00 96.44 625 TRP A C 1
ATOM 4793 O O . TRP A 1 625 ? 14.615 -29.687 -57.841 1.00 96.44 625 TRP A O 1
ATOM 4803 N N . ASP A 1 626 ? 15.732 -30.724 -56.174 1.00 95.75 626 ASP A N 1
ATOM 4804 C CA . ASP A 1 626 ? 16.758 -31.355 -57.010 1.00 95.75 626 ASP A CA 1
ATOM 4805 C C . ASP A 1 626 ? 16.290 -32.736 -57.503 1.00 95.75 626 ASP A C 1
ATOM 4807 O O . ASP A 1 626 ? 16.080 -33.679 -56.725 1.00 95.75 626 ASP A O 1
ATOM 4811 N N . ALA A 1 627 ? 16.140 -32.862 -58.824 1.00 93.81 627 ALA A N 1
ATOM 4812 C CA . ALA A 1 627 ? 15.738 -34.092 -59.486 1.00 93.81 627 ALA A CA 1
ATOM 4813 C C . ALA A 1 627 ? 16.899 -34.916 -60.076 1.00 93.81 627 ALA A C 1
ATOM 4815 O O . ALA A 1 627 ? 16.648 -35.889 -60.794 1.00 93.81 627 ALA A O 1
ATOM 4816 N N . SER A 1 628 ? 18.157 -34.585 -59.771 1.00 92.12 628 SER A N 1
ATOM 4817 C CA . SER A 1 628 ? 19.377 -35.210 -60.316 1.00 92.12 628 SER A CA 1
ATOM 4818 C C . SER A 1 628 ? 19.362 -36.750 -60.293 1.00 92.12 628 SER A C 1
ATOM 4820 O O . SER A 1 628 ? 19.772 -37.411 -61.261 1.00 92.12 628 SER A O 1
ATOM 4822 N N . GLN A 1 629 ? 18.806 -37.328 -59.226 1.00 92.38 629 GLN A N 1
ATOM 4823 C CA . GLN A 1 629 ? 18.676 -38.771 -58.997 1.00 92.38 629 GLN A CA 1
ATOM 4824 C C . GLN A 1 629 ? 17.524 -39.462 -59.758 1.00 92.38 629 GLN A C 1
ATOM 4826 O O . GLN A 1 629 ? 17.486 -40.690 -59.821 1.00 92.38 629 GLN A O 1
ATOM 4831 N N . TYR A 1 630 ? 16.599 -38.717 -60.370 1.00 92.00 630 TYR A N 1
ATOM 4832 C CA . TYR A 1 630 ? 15.444 -39.277 -61.087 1.00 92.00 630 TYR A CA 1
ATOM 4833 C C . TYR A 1 630 ? 15.679 -39.332 -62.606 1.00 92.00 630 TYR A C 1
ATOM 4835 O O . TYR A 1 630 ? 16.702 -38.878 -63.113 1.00 92.00 630 TYR A O 1
ATOM 4843 N N . SER A 1 631 ? 14.778 -39.953 -63.372 1.00 91.00 631 SER A N 1
ATOM 4844 C CA . SER A 1 631 ? 14.900 -40.029 -64.843 1.00 91.00 631 SER A CA 1
ATOM 4845 C C . SER A 1 631 ? 14.286 -38.800 -65.521 1.00 91.00 631 SER A C 1
ATOM 4847 O O . SER A 1 631 ? 13.319 -38.245 -65.010 1.00 91.00 631 SER A O 1
ATOM 4849 N N . THR A 1 632 ? 14.786 -38.395 -66.691 1.00 91.69 632 THR A N 1
ATOM 4850 C CA . THR A 1 632 ? 14.107 -37.405 -67.550 1.00 91.69 632 THR A CA 1
ATOM 4851 C C . THR A 1 632 ? 12.665 -37.834 -67.814 1.00 91.69 632 THR A C 1
ATOM 4853 O O . THR A 1 632 ? 12.413 -38.997 -68.134 1.00 91.69 632 THR A O 1
ATOM 4856 N N . GLY A 1 633 ? 11.713 -36.915 -67.677 1.00 90.44 633 GLY A N 1
ATOM 4857 C CA . GLY A 1 633 ? 10.301 -37.242 -67.832 1.00 90.44 633 GLY A CA 1
ATOM 4858 C C . GLY A 1 633 ? 9.354 -36.229 -67.204 1.00 90.44 633 GLY A C 1
ATOM 4859 O O . GLY A 1 633 ? 9.753 -35.164 -66.732 1.00 90.44 633 GLY A O 1
ATOM 4860 N N . ILE A 1 634 ? 8.069 -36.577 -67.228 1.00 93.88 634 ILE A N 1
ATOM 4861 C CA . ILE A 1 634 ? 7.001 -35.779 -66.629 1.00 93.88 634 ILE A CA 1
ATOM 4862 C C . ILE A 1 634 ? 6.781 -36.238 -65.187 1.00 93.88 634 ILE A C 1
ATOM 4864 O O . ILE A 1 634 ? 6.616 -37.432 -64.925 1.00 93.88 634 ILE A O 1
ATOM 4868 N N . TYR A 1 635 ? 6.713 -35.269 -64.282 1.00 95.12 635 TYR A N 1
ATOM 4869 C CA . TYR A 1 635 ? 6.389 -35.455 -62.874 1.00 95.12 635 TYR A CA 1
ATOM 4870 C C . TYR A 1 635 ? 5.191 -34.590 -62.489 1.00 95.12 635 TYR A C 1
ATOM 4872 O O . TYR A 1 635 ? 4.830 -33.632 -63.181 1.00 95.12 635 TYR A O 1
ATOM 4880 N N . PHE A 1 636 ? 4.558 -34.945 -61.379 1.00 96.25 636 PHE A N 1
ATOM 4881 C CA . PHE A 1 636 ? 3.470 -34.187 -60.783 1.00 96.25 636 PHE A CA 1
ATOM 4882 C C . PHE A 1 636 ? 3.812 -33.870 -59.341 1.00 96.25 636 PHE A C 1
ATOM 4884 O O . PHE A 1 636 ? 4.333 -34.731 -58.646 1.00 96.25 636 PHE A O 1
ATOM 4891 N N . TYR A 1 637 ? 3.486 -32.673 -58.878 1.00 97.38 637 TYR A N 1
ATOM 4892 C CA . TYR A 1 637 ? 3.604 -32.315 -57.472 1.00 97.38 637 TYR A CA 1
ATOM 4893 C C . TYR A 1 637 ? 2.251 -31.907 -56.915 1.00 97.38 637 TYR A C 1
ATOM 4895 O O . TYR A 1 637 ? 1.450 -31.280 -57.612 1.00 97.38 637 TYR A O 1
ATOM 4903 N N . ARG A 1 638 ? 1.984 -32.324 -55.678 1.00 97.56 638 ARG A N 1
ATOM 4904 C CA . ARG A 1 638 ? 0.698 -32.166 -55.004 1.00 97.56 638 ARG A CA 1
ATOM 4905 C C . ARG A 1 638 ? 0.879 -31.511 -53.646 1.00 97.56 638 ARG A C 1
ATOM 4907 O O . ARG A 1 638 ? 1.622 -32.044 -52.829 1.00 97.56 638 ARG A O 1
ATOM 4914 N N . LEU A 1 639 ? 0.149 -30.424 -53.414 1.00 97.69 639 LEU A N 1
ATOM 4915 C CA . LEU A 1 639 ? 0.015 -29.772 -52.113 1.00 97.69 639 LEU A CA 1
ATOM 4916 C C . LEU A 1 639 ? -1.277 -30.237 -51.434 1.00 97.69 639 LEU A C 1
ATOM 4918 O O . LEU A 1 639 ? -2.327 -30.271 -52.081 1.00 97.69 639 LEU A O 1
ATOM 4922 N N . LEU A 1 640 ? -1.182 -30.584 -50.154 1.00 95.81 640 LEU A N 1
ATOM 4923 C CA . LEU A 1 640 ? -2.268 -30.995 -49.267 1.00 95.81 640 LEU A CA 1
ATOM 4924 C C . LEU A 1 640 ? -2.240 -30.136 -48.001 1.00 95.81 640 LEU A C 1
ATOM 4926 O O . LEU A 1 640 ? -1.189 -30.044 -47.367 1.00 95.81 640 LEU A O 1
ATOM 4930 N N . ALA A 1 641 ? -3.381 -29.557 -47.634 1.00 93.06 641 ALA A N 1
ATOM 4931 C CA . ALA A 1 641 ? -3.587 -28.838 -46.377 1.00 93.06 641 ALA A CA 1
ATOM 4932 C C . ALA A 1 641 ? -5.086 -28.860 -46.032 1.00 93.06 641 ALA A C 1
ATOM 4934 O O . ALA A 1 641 ? -5.886 -28.396 -46.838 1.00 93.06 641 ALA A O 1
ATOM 4935 N N . ASP A 1 642 ? -5.478 -29.424 -44.886 1.00 86.88 642 ASP A N 1
ATOM 4936 C CA . ASP A 1 642 ? -6.886 -29.690 -44.528 1.00 86.88 642 ASP A CA 1
ATOM 4937 C C . ASP A 1 642 ? -7.704 -30.337 -45.675 1.00 86.88 642 ASP A C 1
ATOM 4939 O O . ASP A 1 642 ? -7.455 -31.477 -46.078 1.00 86.88 642 ASP A O 1
ATOM 4943 N N . ASP A 1 643 ? -8.691 -29.602 -46.197 1.00 86.38 643 ASP A N 1
ATOM 4944 C CA . ASP A 1 643 ? -9.591 -29.935 -47.298 1.00 86.38 643 ASP A CA 1
ATOM 4945 C C . ASP A 1 643 ? -9.075 -29.453 -48.668 1.00 86.38 643 ASP A C 1
ATOM 4947 O O . ASP A 1 643 ? -9.627 -29.819 -49.711 1.00 86.38 643 ASP A O 1
ATOM 4951 N N . TYR A 1 644 ? -7.981 -28.687 -48.696 1.00 91.19 644 TYR A N 1
ATOM 4952 C CA . TYR A 1 644 ? -7.335 -28.221 -49.916 1.00 91.19 644 TYR A CA 1
ATOM 4953 C C . TYR A 1 644 ? -6.380 -29.268 -50.503 1.00 91.19 644 TYR A C 1
ATOM 4955 O O . TYR A 1 644 ? -5.490 -29.809 -49.843 1.00 91.19 644 TYR A O 1
ATOM 4963 N N . SER A 1 645 ? -6.524 -29.515 -51.808 1.00 94.44 645 SER A N 1
ATOM 4964 C CA . SER A 1 645 ? -5.632 -30.374 -52.586 1.00 94.44 645 SER A CA 1
ATOM 4965 C C . SER A 1 645 ? -5.435 -29.800 -53.987 1.00 94.44 645 SER A C 1
ATOM 4967 O O . SER A 1 645 ? -6.386 -29.732 -54.763 1.00 94.44 645 SER A O 1
ATOM 4969 N N . SER A 1 646 ? -4.194 -29.487 -54.360 1.00 94.75 646 SER A N 1
ATOM 4970 C CA . SER A 1 646 ? -3.850 -28.975 -55.696 1.00 94.75 646 SER A CA 1
ATOM 4971 C C . SER A 1 646 ? -2.694 -29.755 -56.310 1.00 94.75 646 SER A C 1
ATOM 4973 O O . SER A 1 646 ? -1.777 -30.156 -55.599 1.00 94.75 646 SER A O 1
ATOM 4975 N N . VAL A 1 647 ? -2.745 -29.996 -57.624 1.00 96.19 647 VAL A N 1
ATOM 4976 C CA . VAL A 1 647 ? -1.736 -30.763 -58.374 1.00 96.19 647 VAL A CA 1
ATOM 4977 C C . VAL A 1 647 ? -1.255 -29.960 -59.576 1.00 96.19 647 VAL A C 1
ATOM 4979 O O . VAL A 1 647 ? -2.055 -29.381 -60.315 1.00 96.19 647 VAL A O 1
ATOM 4982 N N . LYS A 1 648 ? 0.054 -29.974 -59.818 1.00 95.06 648 LYS A N 1
ATOM 4983 C CA . LYS A 1 648 ? 0.694 -29.353 -60.982 1.00 95.06 648 LYS A CA 1
ATOM 4984 C C . LYS A 1 648 ? 1.671 -30.320 -61.641 1.00 95.06 648 LYS A C 1
ATOM 4986 O O . LYS A 1 648 ? 2.153 -31.261 -61.019 1.00 95.06 648 LYS A O 1
ATOM 4991 N N . ARG A 1 649 ? 1.936 -30.096 -62.928 1.00 94.06 649 ARG A N 1
ATOM 4992 C CA . ARG A 1 649 ? 2.816 -30.924 -63.764 1.00 94.06 649 ARG A CA 1
ATOM 4993 C C . ARG A 1 649 ? 4.141 -30.206 -63.997 1.00 94.06 649 ARG A C 1
ATOM 4995 O O . ARG A 1 649 ? 4.120 -29.057 -64.430 1.00 94.06 649 ARG A O 1
ATOM 5002 N N . CYS A 1 650 ? 5.262 -30.896 -63.840 1.00 91.62 650 CYS A N 1
ATOM 5003 C CA . CYS A 1 650 ? 6.599 -30.408 -64.179 1.00 91.62 650 CYS A CA 1
ATOM 5004 C C . CYS A 1 650 ? 7.323 -31.369 -65.138 1.00 91.62 650 CYS A C 1
ATOM 5006 O O . CYS A 1 650 ? 6.988 -32.552 -65.230 1.00 91.62 650 CYS A O 1
ATOM 5008 N N . ILE A 1 651 ? 8.271 -30.845 -65.915 1.00 93.12 651 ILE A N 1
ATOM 5009 C CA . ILE A 1 651 ? 9.031 -31.580 -66.932 1.00 93.12 651 ILE A CA 1
ATOM 5010 C C . ILE A 1 651 ? 10.512 -31.482 -66.574 1.00 93.12 651 ILE A C 1
ATOM 5012 O O . ILE A 1 651 ? 11.105 -30.411 -66.659 1.00 93.12 651 ILE A O 1
ATOM 5016 N N . PHE A 1 652 ? 11.108 -32.605 -66.191 1.00 94.00 652 PHE A N 1
ATOM 5017 C CA . PHE A 1 652 ? 12.539 -32.695 -65.923 1.00 94.00 652 PHE A CA 1
ATOM 5018 C C . PHE A 1 652 ? 13.272 -33.160 -67.183 1.00 94.00 652 PHE A C 1
ATOM 5020 O O . PHE A 1 652 ? 12.906 -34.194 -67.751 1.00 94.00 652 PHE A O 1
ATOM 5027 N N . VAL A 1 653 ? 14.307 -32.431 -67.605 1.00 88.25 653 VAL A N 1
ATOM 5028 C CA . VAL A 1 653 ? 15.173 -32.762 -68.749 1.00 88.25 653 VAL A CA 1
ATOM 5029 C C . VAL A 1 653 ? 16.610 -32.862 -68.249 1.00 88.25 653 VAL A C 1
ATOM 5031 O O . VAL A 1 653 ? 17.059 -31.948 -67.573 1.00 88.25 653 VAL A O 1
ATOM 5034 N N . LYS A 1 654 ? 17.310 -33.964 -68.548 1.00 79.06 654 LYS A N 1
ATOM 5035 C CA . LYS A 1 654 ? 18.737 -34.116 -68.221 1.00 79.06 654 LYS A CA 1
ATOM 5036 C C . LYS A 1 654 ? 19.612 -33.579 -69.338 1.00 79.06 654 LYS A C 1
ATOM 5038 O O . LYS A 1 654 ? 19.227 -33.782 -70.513 1.00 79.06 654 LYS A O 1
#

Foldseek 3Di:
DPQDCLLVLLQVLLQVLLVCLLVLVVVVNVVSLVVNLVSLLLLLPLLSLDPCSQVPVPPNHRLNCLPPPVLCVVCVVPQDADDDAAAADPGSSVVSVVVSVVRNVCVVVSNVQSVVLCVVPVPSDPSSSVSSCVRCVVVVNVSVNVSVRSSRNSNVNSCVSSVNHDRPPDDAEEDEPPPNPPAQQVSLVVGAAAHEDEYEFAEHAAAHENQQHLYHYEYCCVVVVDLVRQVRAEQEYDPPFDARYEAAHAHEQSNEYYRYEFEFEQHQEAARHYEEENYEYEYESYEFEYDDDPPDDDDDRAHYEQQHYEYECYHYEYYNYEFAHGEDQEQSHYEYELYEYEEENYEQEQGEHEHHPPQQEYFALNYEYENYEYEYALYEQALREYGGQEYEALRYEYYNYEYEYEQAEFEHREYDPPRVVRHDYDQQHYEEEAQYEEEEFLAEQDHGHDQANYEYDHPDQHYEYEYELAAFAVPPPRNYHDPHYYYHDDYLYDHDDQQFPDVPVPRRAGDPPGPQAQSGAWPPDQDDDVPPPGDDDDTPPAAENHAGRHSDGHPDNDPPPDDPDQPPAKDWDAWPPFQDEFKIKTKIFDNAWWFKWKFKAAPVRDTDDIQGGGTDGGGIDMGMDGNVVDDFAKMKMWMDTDPDIDIDIGGYDD